Protein 3TZE (pdb70)

Solvent-accessible surface area: 27734 Å² total

Radius of gyration: 32.04 Å; Cα contacts (8 Å, |Δi|>4): 1206; chains: 2; bounding box: 73×50×102 Å

Sequence (699 aa):
VPVAIDYDKIINQFGCEKFNQALADRLEKLSGKPAHYFFRRGIVFAHRDFNLLLDEIANNRPFYLYTGRGPSSKTMHIGHTIPFLLCKYMQDAFKIRLVIQITDDEKFLWKSMRLEDAMAYGRENIKDIVTLGFDPKLTYIFSNVEASHHFEENILKISKTINLNEAIKVFGFDMSSNIGQVGFPAKEIAPCFSSSFRFIGKGAMCLVPAAVDQDPFFRLARDKAKALGEKKPSSIYVSLLPDLKGVNRKMSASDPNSSIYLDDAQDTIRKKIIAYAYSGGRKTGGDIDVDVPFEYLKYFLDDDQELEKYRSGYIKGEITSKEMKEKCVVVIQEFVSRYQESRKRVTDDDLRAFIDINKFDYDKIINQFGCEKFNQALADRLEKLSGKPAHYFFRRGIVFAHRDFNLLLDEIANNRPFYLYTGRGPSSKTMHIGHTIPFLLCKYMQDAFKIRLVIQITDDEKFLWKSMRLEDAMAYGRENIKDIVTLGFDPKLTYIFSNVEASHHFEENILKISKTINLNEAIKVFGFDMSSNIGQVGFPAKEIAPCFSSSFRFIGKGAMCLVPAAVDQDPFFRLARDKAKALGEKKPSSIYVSLLPDLKGVNPNSSIYLDDAQDTIRKKIIAYAYSDIDVDVPFEYLKYFLDDDQELEKYRSGYIKGEITSKEMKEKCVVVIQEFVSRYQESRKRVTDDDLRAFIDIN

Foldseek 3Di:
DFADDPVVVVCVVQVWAFQDPVLQVLVCVLLVHHRQLCNVLCQFTTKHCSVVLSVCSVVVHAAEEEEEDAFDPDFFFPLVCQLLVVRQVVCVSRVAAYEYEHELVLCVQPDPDDSVVSVVSSLVVLLLSCLVPHDLLRFAYEYCVVPQVLQVVQLVLLQVVADPVRLCVLVVDDPPRDVSNSSPLSSVLRVQFQVSAPPGPPAHGYEYEEACVCSSSLVSSQVCCVVVVHDRHMYIHGQTQAFQSGDCSDSDDDPVLRTGGLPDALVSLLCSLVPRRDFQDDPVLGRCSNGNLLSLCSRFVSDDVVNVVCVVCSNRNVDDSVRSSVVSSVRSSVVSVSSVVSSVPCDVVSVVSNHDSVSD/DVVVLCVVLVFAFQDCVLQVLVCVLLVHHRALCSVLCQFTTKHCSVVVSVCSVVVHAAEEEEEDEQPDDFAFPLVCQLLVVNQVVCVSVVAAYEYEYELVLCVQPDPDDSVVSVVSSLVVLLLSCLVPHDLVRFAYAYCVPPQVLQVVQLVQLQVVDDPVLLCVLPVDDPPRDPSNSSCLSSVLSVQFQVSAPPGDHAHAYEYEDASVCSSSQVSSQVCQVVSVHDRHMYIHGDGQAFQLRDPPLRTGGLPQDLVSLLVSLVPRHDDVPVRGSLLVLCSRQPRDPVVSVCVVVCVVVVVADSVRSSVVSSVRVSVVSVSSVVSSVVSDPVNSCSRNDRD

InterPro domains:
  IPR001412 Aminoacyl-tRNA synthetase, class I, conserved site [PS00178] (89-99)
  IPR002305 Aminoacyl-tRNA synthetase, class Ic [PF00579] (77-360)
  IPR002306 Tryptophan-tRNA ligase [PR01039] (94-110)
  IPR002306 Tryptophan-tRNA ligase [PR01039] (146-165)
  IPR002306 Tryptophan-tRNA ligase [PR01039] (224-245)
  IPR002306 Tryptophan-tRNA ligase [PR01039] (268-278)
  IPR002306 Tryptophan-tRNA ligase [TIGR00233] (80-381)
  IPR002306 Tryptophan-tRNA ligase [cd00806] (82-360)
  IPR014729 Rossmann-like alpha/beta/alpha sandwich fold [G3DSA:3.40.50.620] (4-271)

Organism: Encephalitozoon cuniculi (strain GB-M1) (NCBI:txid284813)

CATH classification: 3.40.50.620 (+1 more: 1.10.240.10)

Structure (mmCIF, N/CA/C/O backbone):
data_3TZE
#
_entry.id   3TZE
#
_cell.length_a   54.110
_cell.length_b   79.160
_cell.length_c   177.010
_cell.angle_alpha   90.000
_cell.angle_beta   90.000
_cell.angle_gamma   90.000
#
_symmetry.space_group_name_H-M   'P 21 21 21'
#
loop_
_entity.id
_entity.type
_entity.pdbx_description
1 polymer 'Tryptophanyl-tRNA synthetase'
2 non-polymer TRYPTOPHAN
3 non-polymer 'POTASSIUM ION'
4 water water
#
loop_
_atom_site.group_PDB
_atom_site.id
_atom_site.type_symbol
_atom_site.label_atom_id
_atom_site.label_alt_id
_atom_site.label_comp_id
_atom_site.label_asym_id
_atom_site.label_entity_id
_atom_site.label_seq_id
_atom_site.pdbx_PDB_ins_code
_atom_site.Cartn_x
_atom_site.Cartn_y
_atom_site.Cartn_z
_atom_site.occupancy
_atom_site.B_iso_or_equiv
_atom_site.auth_seq_id
_atom_site.auth_comp_id
_atom_site.auth_asym_id
_atom_site.auth_atom_id
_atom_site.pdbx_PDB_model_num
ATOM 1 N N . VAL A 1 40 ? 31.039 6.312 -21.624 1.00 65.86 19 VAL A N 1
ATOM 2 C CA . VAL A 1 40 ? 32.037 7.235 -20.999 1.00 64.58 19 VAL A CA 1
ATOM 3 C C . VAL A 1 40 ? 31.291 8.408 -20.381 1.00 62.60 19 VAL A C 1
ATOM 4 O O . VAL A 1 40 ? 30.935 9.345 -21.101 1.00 74.42 19 VAL A O 1
ATOM 6 N N . PRO A 1 41 ? 31.052 8.367 -19.056 1.00 83.07 20 PRO A N 1
ATOM 7 C CA . PRO A 1 41 ? 30.188 9.326 -18.338 1.00 80.65 20 PRO A CA 1
ATOM 8 C C . PRO A 1 41 ? 30.270 10.832 -18.731 1.00 79.47 20 PRO A C 1
ATOM 9 O O . PRO A 1 41 ? 29.272 11.384 -19.227 1.00 74.15 20 PRO A O 1
ATOM 13 N N . VAL A 1 42 ? 31.419 11.484 -18.526 1.00 77.15 21 VAL A N 1
ATOM 14 C CA . VAL A 1 42 ? 31.575 12.907 -18.908 1.00 74.17 21 VAL A CA 1
ATOM 15 C C . VAL A 1 42 ? 32.533 13.099 -20.094 1.00 73.78 21 VAL A C 1
ATOM 16 O O . VAL A 1 42 ? 32.240 13.870 -21.014 1.00 68.03 21 VAL A O 1
ATOM 20 N N . ALA A 1 43 ? 33.658 12.378 -20.058 1.00 77.11 22 ALA A N 1
ATOM 21 C CA . ALA A 1 43 ? 34.750 12.507 -21.036 1.00 78.32 22 ALA A CA 1
ATOM 22 C C . ALA A 1 43 ? 34.347 12.215 -22.489 1.00 78.12 22 ALA A C 1
ATOM 23 O O . ALA A 1 43 ? 33.912 11.100 -22.827 1.00 80.70 22 ALA A O 1
ATOM 25 N N . ILE A 1 44 ? 34.517 13.234 -23.331 1.00 74.70 23 ILE A N 1
ATOM 26 C CA . ILE A 1 44 ? 34.167 13.187 -24.756 1.00 71.79 23 ILE A CA 1
ATOM 27 C C . ILE A 1 44 ? 35.369 13.565 -25.641 1.00 69.92 23 ILE A C 1
ATOM 28 O O . ILE A 1 44 ? 36.045 14.564 -25.379 1.00 68.30 23 ILE A O 1
ATOM 33 N N . ASP A 1 45 ? 35.645 12.759 -26.671 1.00 70.29 24 ASP A N 1
ATOM 34 C CA . ASP A 1 45 ? 36.704 13.088 -27.643 1.00 71.43 24 ASP A CA 1
ATOM 35 C C . ASP A 1 45 ? 36.224 14.249 -28.512 1.00 67.99 24 ASP A C 1
ATOM 36 O O . ASP A 1 45 ? 35.502 14.059 -29.496 1.00 65.39 24 ASP A O 1
ATOM 38 N N . TYR A 1 46 ? 36.611 15.456 -28.109 1.00 65.73 25 TYR A N 1
ATOM 39 C CA . TYR A 1 46 ? 36.098 16.673 -28.717 1.00 62.45 25 TYR A CA 1
ATOM 40 C C . TYR A 1 46 ? 36.654 16.878 -30.107 1.00 62.01 25 TYR A C 1
ATOM 41 O O . TYR A 1 46 ? 35.984 17.423 -30.986 1.00 59.85 25 TYR A O 1
ATOM 50 N N . ASP A 1 47 ? 37.875 16.388 -30.291 1.00 65.01 26 ASP A N 1
ATOM 51 C CA . ASP A 1 47 ? 38.585 16.441 -31.562 1.00 64.65 26 ASP A CA 1
ATOM 52 C C . ASP A 1 47 ? 37.939 15.583 -32.653 1.00 64.21 26 ASP A C 1
ATOM 53 O O . ASP A 1 47 ? 37.838 16.026 -33.799 1.00 63.31 26 ASP A O 1
ATOM 58 N N . LYS A 1 48 ? 37.482 14.379 -32.296 1.00 63.83 27 LYS A N 1
ATOM 59 C CA . LYS A 1 48 ? 36.711 13.541 -33.221 1.00 63.62 27 LYS A CA 1
ATOM 60 C C . LYS A 1 48 ? 35.390 14.220 -33.608 1.00 63.27 27 LYS A C 1
ATOM 61 O O . LYS A 1 48 ? 34.944 14.096 -34.755 1.00 63.22 27 LYS A O 1
ATOM 63 N N . ILE A 1 49 ? 34.782 14.936 -32.653 1.00 63.28 28 ILE A N 1
ATOM 64 C CA . ILE A 1 49 ? 33.558 15.727 -32.897 1.00 61.00 28 ILE A CA 1
ATOM 65 C C . ILE A 1 49 ? 33.856 16.874 -33.857 1.00 61.21 28 ILE A C 1
ATOM 66 O O . ILE A 1 49 ? 33.087 17.132 -34.782 1.00 62.16 28 ILE A O 1
ATOM 68 N N . ILE A 1 50 ? 34.991 17.537 -33.642 1.00 61.72 29 ILE A N 1
ATOM 69 C CA . ILE A 1 50 ? 35.423 18.659 -34.477 1.00 61.27 29 ILE A CA 1
ATOM 70 C C . ILE A 1 50 ? 35.760 18.233 -35.912 1.00 64.79 29 ILE A C 1
ATOM 71 O O . ILE A 1 50 ? 35.404 18.922 -36.876 1.00 64.25 29 ILE A O 1
ATOM 76 N N . ASN A 1 51 ? 36.428 17.087 -36.046 1.00 69.63 30 ASN A N 1
ATOM 77 C CA . ASN A 1 51 ? 36.818 16.559 -37.358 1.00 68.42 30 ASN A CA 1
ATOM 78 C C . ASN A 1 51 ? 35.644 16.031 -38.160 1.00 66.65 30 ASN A C 1
ATOM 79 O O . ASN A 1 51 ? 35.555 16.274 -39.362 1.00 67.19 30 ASN A O 1
ATOM 84 N N . GLN A 1 52 ? 34.724 15.347 -37.490 1.00 65.81 31 GLN A N 1
ATOM 85 C CA . GLN A 1 52 ? 33.541 14.810 -38.174 1.00 68.14 31 GLN A CA 1
ATOM 86 C C . GLN A 1 52 ? 32.669 15.920 -38.799 1.00 64.43 31 GLN A C 1
ATOM 87 O O . GLN A 1 52 ? 31.823 15.640 -39.638 1.00 63.65 31 GLN A O 1
ATOM 89 N N . PHE A 1 53 ? 32.912 17.175 -38.427 1.00 63.18 32 PHE A N 1
ATOM 90 C CA . PHE A 1 53 ? 32.111 18.297 -38.944 1.00 59.95 32 PHE A CA 1
ATOM 91 C C . PHE A 1 53 ? 32.843 19.309 -39.848 1.00 57.22 32 PHE A C 1
ATOM 92 O O . PHE A 1 53 ? 32.182 20.033 -40.611 1.00 57.37 32 PHE A O 1
ATOM 100 N N . GLY A 1 54 ? 34.177 19.362 -39.760 1.00 52.94 33 GLY A N 1
ATOM 101 C CA . GLY A 1 54 ? 34.981 20.291 -40.555 1.00 52.57 33 GLY A CA 1
ATOM 102 C C . GLY A 1 54 ? 35.170 21.697 -39.985 1.00 51.80 33 GLY A C 1
ATOM 103 O O . GLY A 1 54 ? 35.595 22.626 -40.699 1.00 50.43 33 GLY A O 1
ATOM 104 N N . CYS A 1 55 ? 34.853 21.876 -38.704 1.00 50.29 34 CYS A N 1
ATOM 105 C CA . CYS A 1 55 ? 35.047 23.186 -38.069 1.00 49.60 34 CYS A CA 1
ATOM 106 C C . CYS A 1 55 ? 36.437 23.329 -37.413 1.00 49.78 34 CYS A C 1
ATOM 107 O O . CYS A 1 55 ? 37.234 22.396 -37.447 1.00 49.82 34 CYS A O 1
ATOM 110 N N . GLU A 1 56 ? 36.709 24.517 -36.867 1.00 49.52 35 GLU A N 1
ATOM 111 C CA . GLU A 1 56 ? 37.946 24.859 -36.157 1.00 51.44 35 GLU A CA 1
ATOM 112 C C . GLU A 1 56 ? 37.719 24.584 -34.647 1.00 51.38 35 GLU A C 1
ATOM 113 O O . GLU A 1 56 ? 36.583 24.647 -34.173 1.00 53.10 35 GLU A O 1
ATOM 119 N N . LYS A 1 57 ? 38.776 24.270 -33.901 1.00 50.31 36 LYS A N 1
ATOM 120 C CA . LYS A 1 57 ? 38.685 24.103 -32.447 1.00 48.56 36 LYS A CA 1
ATOM 121 C C . LYS A 1 57 ? 38.781 25.455 -31.765 1.00 46.86 36 LYS A C 1
ATOM 122 O O . LYS A 1 57 ? 39.528 26.305 -32.208 1.00 47.23 36 LYS A O 1
ATOM 124 N N . PHE A 1 58 ? 38.040 25.656 -30.678 1.00 46.16 37 PHE A N 1
ATOM 125 C CA . PHE A 1 58 ? 38.203 26.884 -29.893 1.00 45.79 37 PHE A CA 1
ATOM 126 C C . PHE A 1 58 ? 39.514 26.844 -29.109 1.00 46.96 37 PHE A C 1
ATOM 127 O O . PHE A 1 58 ? 40.015 25.777 -28.785 1.00 47.09 37 PHE A O 1
ATOM 135 N N . ASN A 1 59 ? 40.082 28.017 -28.851 1.00 48.79 38 ASN A N 1
ATOM 136 C CA . ASN A 1 59 ? 41.236 28.155 -27.965 1.00 49.22 38 ASN A CA 1
ATOM 137 C C . ASN A 1 59 ? 41.119 29.367 -27.035 1.00 48.31 38 ASN A C 1
ATOM 138 O O . ASN A 1 59 ? 40.329 30.281 -27.282 1.00 47.06 38 ASN A O 1
ATOM 143 N N . GLN A 1 60 ? 41.920 29.358 -25.976 1.00 49.77 39 GLN A N 1
ATOM 144 C CA . GLN A 1 60 ? 42.033 30.470 -25.026 1.00 50.38 39 GLN A CA 1
ATOM 145 C C . GLN A 1 60 ? 42.482 31.808 -25.620 1.00 49.20 39 GLN A C 1
ATOM 146 O O . GLN A 1 60 ? 42.180 32.867 -25.050 1.00 50.43 39 GLN A O 1
ATOM 152 N N . ALA A 1 61 ? 43.196 31.769 -26.746 1.00 46.76 40 ALA A N 1
ATOM 153 C CA . ALA A 1 61 ? 43.536 32.997 -27.460 1.00 45.86 40 ALA A CA 1
ATOM 154 C C . ALA A 1 61 ? 42.265 33.789 -27.830 1.00 43.77 40 ALA A C 1
ATOM 155 O O . ALA A 1 61 ? 42.208 35.013 -27.624 1.00 42.31 40 ALA A O 1
ATOM 157 N N . LEU A 1 62 ? 41.253 33.077 -28.333 1.00 41.43 41 LEU A N 1
ATOM 158 C CA . LEU A 1 62 ? 39.976 33.683 -28.728 1.00 40.75 41 LEU A CA 1
ATOM 159 C C . LEU A 1 62 ? 39.153 34.275 -27.561 1.00 41.33 41 LEU A C 1
ATOM 160 O O . LEU A 1 62 ? 38.555 35.358 -27.702 1.00 40.53 41 LEU A O 1
ATOM 165 N N . ALA A 1 63 ? 39.157 33.595 -26.411 1.00 40.88 42 ALA A N 1
ATOM 166 C CA . ALA A 1 63 ? 38.555 34.134 -25.195 1.00 40.71 42 ALA A CA 1
ATOM 167 C C . ALA A 1 63 ? 39.270 35.395 -24.701 1.00 42.29 42 ALA A C 1
ATOM 168 O O . ALA A 1 63 ? 38.615 36.373 -24.291 1.00 41.36 42 ALA A O 1
ATOM 170 N N . ASP A 1 64 ? 40.607 35.369 -24.730 1.00 43.45 43 ASP A N 1
ATOM 171 C CA . ASP A 1 64 ? 41.419 36.548 -24.375 1.00 43.77 43 ASP A CA 1
ATOM 172 C C . ASP A 1 64 ? 41.046 37.715 -25.262 1.00 42.53 43 ASP A C 1
ATOM 173 O O . ASP A 1 64 ? 40.734 38.805 -24.769 1.00 42.09 43 ASP A O 1
ATOM 178 N N . ARG A 1 65 ? 41.027 37.463 -26.569 1.00 41.77 44 ARG A N 1
ATOM 179 C CA . ARG A 1 65 ? 40.596 38.468 -27.528 1.00 41.76 44 ARG A CA 1
ATOM 180 C C . ARG A 1 65 ? 39.199 38.986 -27.171 1.00 41.45 44 ARG A C 1
ATOM 181 O O . ARG A 1 65 ? 38.940 40.181 -27.251 1.00 42.67 44 ARG A O 1
ATOM 189 N N . LEU A 1 66 ? 38.310 38.088 -26.757 1.00 41.04 45 LEU A N 1
ATOM 190 C CA . LEU A 1 66 ? 36.940 38.459 -26.402 1.00 40.20 45 LEU A CA 1
ATOM 191 C C . LEU A 1 66 ? 36.909 39.343 -25.156 1.00 41.80 45 LEU A C 1
ATOM 192 O O . LEU A 1 66 ? 36.081 40.253 -25.044 1.00 41.91 45 LEU A O 1
ATOM 197 N N . GLU A 1 67 ? 37.813 39.072 -24.220 1.00 44.12 46 GLU A N 1
ATOM 198 C CA . GLU A 1 67 ? 37.912 39.853 -22.984 1.00 45.89 46 GLU A CA 1
ATOM 199 C C . GLU A 1 67 ? 38.352 41.281 -23.308 1.00 46.63 46 GLU A C 1
ATOM 200 O O . GLU A 1 67 ? 37.679 42.249 -22.922 1.00 47.19 46 GLU A O 1
ATOM 206 N N . LYS A 1 68 ? 39.465 41.408 -24.032 1.00 46.02 47 LYS A N 1
ATOM 207 C CA . LYS A 1 68 ? 39.999 42.732 -24.367 1.00 47.02 47 LYS A CA 1
ATOM 208 C C . LYS A 1 68 ? 38.919 43.566 -25.060 1.00 46.14 47 LYS A C 1
ATOM 209 O O . LYS A 1 68 ? 38.771 44.757 -24.768 1.00 46.78 47 LYS A O 1
ATOM 211 N N . LEU A 1 69 ? 38.132 42.916 -25.919 1.00 43.70 48 LEU A N 1
ATOM 212 C CA . LEU A 1 69 ? 37.269 43.635 -26.849 1.00 43.66 48 LEU A CA 1
ATOM 213 C C . LEU A 1 69 ? 35.978 44.103 -26.206 1.00 43.86 48 LEU A C 1
ATOM 214 O O . LEU A 1 69 ? 35.396 45.120 -26.600 1.00 43.65 48 LEU A O 1
ATOM 219 N N . SER A 1 70 ? 35.542 43.347 -25.214 1.00 43.13 49 SER A N 1
ATOM 220 C CA . SER A 1 70 ? 34.352 43.671 -24.477 1.00 43.43 49 SER A CA 1
ATOM 221 C C . SER A 1 70 ? 34.694 44.417 -23.190 1.00 46.07 49 SER A C 1
ATOM 222 O O . SER A 1 70 ? 33.789 44.865 -22.484 1.00 48.09 49 SER A O 1
ATOM 225 N N . GLY A 1 71 ? 35.983 44.533 -22.866 1.00 47.55 50 GLY A N 1
ATOM 226 C CA . GLY A 1 71 ? 36.397 45.092 -21.564 1.00 49.98 50 GLY A CA 1
ATOM 227 C C . GLY A 1 71 ? 36.119 44.119 -20.423 1.00 51.15 50 GLY A C 1
ATOM 228 O O . GLY A 1 71 ? 37.032 43.748 -19.672 1.00 53.48 50 GLY A O 1
ATOM 229 N N . LYS A 1 72 ? 34.855 43.700 -20.311 1.00 50.25 51 LYS A N 1
ATOM 230 C CA . LYS A 1 72 ? 34.393 42.699 -19.333 1.00 49.83 51 LYS A CA 1
ATOM 231 C C . LYS A 1 72 ? 35.055 41.320 -19.557 1.00 48.60 51 LYS A C 1
ATOM 232 O O . LYS A 1 72 ? 35.451 40.997 -20.674 1.00 48.25 51 LYS A O 1
ATOM 234 N N . PRO A 1 73 ? 35.225 40.533 -18.479 1.00 49.77 52 PRO A N 1
ATOM 235 C CA . PRO A 1 73 ? 35.689 39.133 -18.555 1.00 49.53 52 PRO A CA 1
ATOM 236 C C . PRO A 1 73 ? 34.864 38.227 -19.484 1.00 47.05 52 PRO A C 1
ATOM 237 O O . PRO A 1 73 ? 33.670 38.475 -19.723 1.00 45.33 52 PRO A O 1
ATOM 241 N N . ALA A 1 74 ? 35.516 37.195 -20.016 1.00 44.47 53 ALA A N 1
ATOM 242 C CA . ALA A 1 74 ? 34.872 36.311 -20.973 1.00 42.36 53 ALA A CA 1
ATOM 243 C C . ALA A 1 74 ? 33.923 35.392 -20.250 1.00 41.42 53 ALA A C 1
ATOM 244 O O . ALA A 1 74 ? 34.292 34.791 -19.243 1.00 42.18 53 ALA A O 1
ATOM 246 N N . HIS A 1 75 ? 32.703 35.263 -20.755 1.00 39.53 54 HIS A N 1
ATOM 247 C CA . HIS A 1 75 ? 31.784 34.320 -20.157 1.00 38.49 54 HIS A CA 1
ATOM 248 C C . HIS A 1 75 ? 32.465 33.024 -19.849 1.00 38.03 54 HIS A C 1
ATOM 249 O O . HIS A 1 75 ? 33.168 32.460 -20.698 1.00 37.33 54 HIS A O 1
ATOM 256 N N . TYR A 1 76 ? 32.228 32.519 -18.641 1.00 38.12 55 TYR A N 1
ATOM 257 C CA . TYR A 1 76 ? 32.812 31.252 -18.226 1.00 38.28 55 TYR A CA 1
ATOM 258 C C . TYR A 1 76 ? 32.577 30.090 -19.193 1.00 38.63 55 TYR A C 1
ATOM 259 O O . TYR A 1 76 ? 33.267 29.070 -19.091 1.00 38.45 55 TYR A O 1
ATOM 268 N N . PHE A 1 77 ? 31.635 30.231 -20.134 1.00 37.96 56 PHE A N 1
ATOM 269 C CA . PHE A 1 77 ? 31.440 29.162 -21.117 1.00 37.52 56 PHE A CA 1
ATOM 270 C C . PHE A 1 77 ? 32.695 28.976 -21.941 1.00 36.68 56 PHE A C 1
ATOM 271 O O . PHE A 1 77 ? 33.069 27.850 -22.279 1.00 37.30 56 PHE A O 1
ATOM 279 N N . PHE A 1 78 ? 33.348 30.097 -22.218 1.00 35.58 57 PHE A N 1
ATOM 280 C CA . PHE A 1 78 ? 34.545 30.145 -23.055 1.00 35.76 57 PHE A CA 1
ATOM 281 C C . PHE A 1 78 ? 35.804 29.636 -22.347 1.00 36.91 57 PHE A C 1
ATOM 282 O O . PHE A 1 78 ? 36.741 29.182 -22.995 1.00 38.59 57 PHE A O 1
ATOM 290 N N . ARG A 1 79 ? 35.806 29.702 -21.019 1.00 37.74 58 ARG A N 1
ATOM 291 C CA . ARG A 1 79 ? 36.973 29.371 -20.205 1.00 38.72 58 ARG A CA 1
ATOM 292 C C . ARG A 1 79 ? 36.988 27.917 -19.740 1.00 38.98 58 ARG A C 1
ATOM 293 O O . ARG A 1 79 ? 38.065 27.342 -19.509 1.00 39.62 58 ARG A O 1
ATOM 301 N N . ARG A 1 80 ? 35.801 27.323 -19.603 1.00 37.23 59 ARG A N 1
ATOM 302 C CA . ARG A 1 80 ? 35.671 26.005 -18.983 1.00 36.71 59 ARG A CA 1
ATOM 303 C C . ARG A 1 80 ? 35.503 24.888 -20.008 1.00 36.81 59 ARG A C 1
ATOM 304 O O . ARG A 1 80 ? 35.174 23.750 -19.656 1.00 37.47 59 ARG A O 1
ATOM 312 N N . GLY A 1 81 ? 35.752 25.217 -21.272 1.00 36.65 60 GLY A N 1
ATOM 313 C CA . GLY A 1 81 ? 35.667 24.246 -22.353 1.00 36.64 60 GLY A CA 1
ATOM 314 C C . GLY A 1 81 ? 34.296 24.069 -22.983 1.00 35.77 60 GLY A C 1
ATOM 315 O O . GLY A 1 81 ? 34.134 23.258 -23.875 1.00 36.83 60 GLY A O 1
ATOM 316 N N . ILE A 1 82 ? 33.296 24.820 -22.542 1.00 34.45 61 ILE A N 1
ATOM 317 C CA . ILE A 1 82 ? 31.947 24.592 -23.048 1.00 33.09 61 ILE A CA 1
ATOM 318 C C . ILE A 1 82 ? 31.800 25.073 -24.498 1.00 33.26 61 ILE A C 1
ATOM 319 O O . ILE A 1 82 ? 31.078 24.456 -25.301 1.00 32.13 61 ILE A O 1
ATOM 324 N N . VAL A 1 83 ? 32.488 26.167 -24.836 1.00 34.03 62 VAL A N 1
ATOM 325 C CA . VAL A 1 83 ? 32.644 26.532 -26.234 1.00 34.89 62 VAL A CA 1
ATOM 326 C C . VAL A 1 83 ? 33.902 25.831 -26.728 1.00 37.43 62 VAL A C 1
ATOM 327 O O . VAL A 1 83 ? 35.024 26.226 -26.388 1.00 40.69 62 VAL A O 1
ATOM 331 N N . PHE A 1 84 ? 33.714 24.765 -27.498 1.00 38.23 63 PHE A N 1
ATOM 332 C CA . PHE A 1 84 ? 34.816 23.899 -27.873 1.00 39.46 63 PHE A CA 1
ATOM 333 C C . PHE A 1 84 ? 35.206 24.071 -29.339 1.00 42.11 63 PHE A C 1
ATOM 334 O O . PHE A 1 84 ? 36.383 23.977 -29.699 1.00 44.43 63 PHE A O 1
ATOM 342 N N . ALA A 1 85 ? 34.227 24.370 -30.180 1.00 41.25 64 ALA A N 1
ATOM 343 C CA . ALA A 1 85 ? 34.484 24.470 -31.601 1.00 41.32 64 ALA A CA 1
ATOM 344 C C . ALA A 1 85 ? 33.908 25.759 -32.090 1.00 39.20 64 ALA A C 1
ATOM 345 O O . ALA A 1 85 ? 33.189 26.428 -31.366 1.00 39.63 64 ALA A O 1
ATOM 347 N N . HIS A 1 86 ? 34.209 26.101 -33.332 1.00 38.67 65 HIS A N 1
ATOM 348 C CA . HIS A 1 86 ? 33.689 27.323 -33.928 1.00 36.63 65 HIS A CA 1
ATOM 349 C C . HIS A 1 86 ? 34.012 27.283 -35.380 1.00 36.28 65 HIS A C 1
ATOM 350 O O . HIS A 1 86 ? 34.856 26.483 -35.807 1.00 36.98 65 HIS A O 1
ATOM 357 N N . ARG A 1 87 ? 33.325 28.124 -36.147 1.00 35.03 66 ARG A N 1
ATOM 358 C CA . ARG A 1 87 ? 33.764 28.501 -37.473 1.00 35.08 66 ARG A CA 1
ATOM 359 C C . ARG A 1 87 ? 33.852 30.009 -37.511 1.00 34.76 66 ARG A C 1
ATOM 360 O O . ARG A 1 87 ? 32.876 30.727 -37.209 1.00 32.62 66 ARG A O 1
ATOM 368 N N . ASP A 1 88 ? 35.041 30.480 -37.891 1.00 35.89 67 ASP A N 1
ATOM 369 C CA . ASP A 1 88 ? 35.319 31.902 -38.096 1.00 33.75 67 ASP A CA 1
ATOM 370 C C . ASP A 1 88 ? 35.030 32.808 -36.919 1.00 33.35 67 ASP A C 1
ATOM 371 O O . ASP A 1 88 ? 34.691 33.963 -37.138 1.00 34.93 67 ASP A O 1
ATOM 376 N N . PHE A 1 89 ? 35.188 32.334 -35.683 1.00 33.04 68 PHE A N 1
ATOM 377 C CA . PHE A 1 89 ? 35.048 33.239 -34.538 1.00 33.69 68 PHE A CA 1
ATOM 378 C C . PHE A 1 89 ? 36.152 34.309 -34.492 1.00 34.90 68 PHE A C 1
ATOM 379 O O . PHE A 1 89 ? 35.894 35.449 -34.144 1.00 35.64 68 PHE A O 1
ATOM 387 N N . ASN A 1 90 ? 37.371 33.956 -34.875 1.00 36.29 69 ASN A N 1
ATOM 388 C CA . ASN A 1 90 ? 38.406 34.960 -35.106 1.00 37.24 69 ASN A CA 1
ATOM 389 C C . ASN A 1 90 ? 37.923 36.116 -35.992 1.00 37.89 69 ASN A C 1
ATOM 390 O O . ASN A 1 90 ? 38.227 37.271 -35.721 1.00 37.40 69 ASN A O 1
ATOM 395 N N . LEU A 1 91 ? 37.145 35.815 -37.033 1.00 38.71 70 LEU A N 1
ATOM 396 C CA . LEU A 1 91 ? 36.678 36.878 -37.954 1.00 38.81 70 LEU A CA 1
ATOM 397 C C . LEU A 1 91 ? 35.576 37.759 -37.368 1.00 38.52 70 LEU A C 1
ATOM 398 O O . LEU A 1 91 ? 35.502 38.958 -37.674 1.00 37.96 70 LEU A O 1
ATOM 403 N N . LEU A 1 92 ? 34.732 37.149 -36.526 1.00 37.72 71 LEU A N 1
ATOM 404 C CA . LEU A 1 92 ? 33.698 37.870 -35.817 1.00 37.02 71 LEU A CA 1
ATOM 405 C C . LEU A 1 92 ? 34.322 38.825 -34.804 1.00 37.66 71 LEU A C 1
ATOM 406 O O . LEU A 1 92 ? 33.886 39.984 -34.628 1.00 36.94 71 LEU A O 1
ATOM 411 N N . LEU A 1 93 ? 35.350 38.320 -34.139 1.00 37.90 72 LEU A N 1
ATOM 412 C CA . LEU A 1 93 ? 36.199 39.146 -33.298 1.00 38.31 72 LEU A CA 1
ATOM 413 C C . LEU A 1 93 ? 36.811 40.315 -34.099 1.00 38.18 72 LEU A C 1
ATOM 414 O O . LEU A 1 93 ? 36.887 41.442 -33.598 1.00 38.77 72 LEU A O 1
ATOM 419 N N . ASP A 1 94 ? 37.199 40.058 -35.351 1.00 38.40 73 ASP A N 1
ATOM 420 C CA . ASP A 1 94 ? 37.809 41.104 -36.195 1.00 39.06 73 ASP A CA 1
ATOM 421 C C . ASP A 1 94 ? 36.815 42.185 -36.574 1.00 38.96 73 ASP A C 1
ATOM 422 O O . ASP A 1 94 ? 37.167 43.357 -36.616 1.00 39.81 73 ASP A O 1
ATOM 427 N N . GLU A 1 95 ? 35.567 41.783 -36.792 1.00 38.06 74 GLU A N 1
ATOM 428 C CA . GLU A 1 95 ? 34.466 42.715 -36.979 1.00 38.47 74 GLU A CA 1
ATOM 429 C C . GLU A 1 95 ? 34.291 43.643 -35.759 1.00 39.46 74 GLU A C 1
ATOM 430 O O . GLU A 1 95 ? 34.243 44.875 -35.911 1.00 40.19 74 GLU A O 1
ATOM 436 N N . ILE A 1 96 ? 34.221 43.055 -34.560 1.00 38.83 75 ILE A N 1
ATOM 437 C CA . ILE A 1 96 ? 34.078 43.814 -33.315 1.00 38.36 75 ILE A CA 1
ATOM 438 C C . ILE A 1 96 ? 35.220 44.815 -33.168 1.00 40.79 75 ILE A C 1
ATOM 439 O O . ILE A 1 96 ? 35.009 46.007 -32.857 1.00 41.64 75 ILE A O 1
ATOM 444 N N . ALA A 1 97 ? 36.439 44.329 -33.385 1.00 41.57 76 ALA A N 1
ATOM 445 C CA . ALA A 1 97 ? 37.623 45.169 -33.233 1.00 42.81 76 ALA A CA 1
ATOM 446 C C . ALA A 1 97 ? 37.595 46.320 -34.237 1.00 43.03 76 ALA A C 1
ATOM 447 O O . ALA A 1 97 ? 38.242 47.335 -34.033 1.00 46.62 76 ALA A O 1
ATOM 449 N N . ASN A 1 98 ? 36.836 46.160 -35.312 1.00 41.60 77 ASN A N 1
ATOM 450 C CA . ASN A 1 98 ? 36.760 47.169 -36.349 1.00 42.05 77 ASN A CA 1
ATOM 451 C C . ASN A 1 98 ? 35.557 48.114 -36.238 1.00 42.14 77 ASN A C 1
ATOM 452 O O . ASN A 1 98 ? 35.192 48.772 -37.224 1.00 42.68 77 ASN A O 1
ATOM 457 N N . ASN A 1 99 ? 34.979 48.194 -35.035 1.00 41.84 78 ASN A N 1
ATOM 458 C CA . ASN A 1 99 ? 33.768 48.959 -34.758 1.00 43.30 78 ASN A CA 1
ATOM 459 C C . ASN A 1 99 ? 32.631 48.579 -35.707 1.00 44.82 78 ASN A C 1
ATOM 460 O O . ASN A 1 99 ? 31.746 49.390 -36.015 1.00 45.26 78 ASN A O 1
ATOM 465 N N . ARG A 1 100 ? 32.659 47.339 -36.185 1.00 45.09 79 ARG A N 1
ATOM 466 C CA . ARG A 1 100 ? 31.613 46.893 -37.081 1.00 45.54 79 ARG A CA 1
ATOM 467 C C . ARG A 1 100 ? 30.633 46.133 -36.236 1.00 44.96 79 ARG A C 1
ATOM 468 O O . ARG A 1 100 ? 31.028 45.459 -35.286 1.00 45.95 79 ARG A O 1
ATOM 476 N N . PRO A 1 101 ? 29.345 46.264 -36.547 1.00 45.27 80 PRO A N 1
ATOM 477 C CA . PRO A 1 101 ? 28.390 45.640 -35.643 1.00 43.53 80 PRO A CA 1
ATOM 478 C C . PRO A 1 101 ? 28.149 44.206 -36.045 1.00 40.03 80 PRO A C 1
ATOM 479 O O . PRO A 1 101 ? 28.357 43.841 -37.200 1.00 39.26 80 PRO A O 1
ATOM 483 N N . PHE A 1 102 ? 27.727 43.391 -35.095 1.00 38.08 81 PHE A N 1
ATOM 484 C CA . PHE A 1 102 ? 27.264 42.054 -35.451 1.00 37.86 81 PHE A CA 1
ATOM 485 C C . PHE A 1 102 ? 25.963 41.744 -34.724 1.00 36.55 81 PHE A C 1
ATOM 486 O O . PHE A 1 102 ? 25.521 42.521 -33.888 1.00 38.42 81 PHE A O 1
ATOM 494 N N . TYR A 1 103 ? 25.345 40.621 -35.046 1.00 33.82 82 TYR A N 1
ATOM 495 C CA . TYR A 1 103 ? 24.161 40.220 -34.318 1.00 32.26 82 TYR A CA 1
ATOM 496 C C . TYR A 1 103 ? 24.224 38.757 -34.035 1.00 31.38 82 TYR A C 1
ATOM 497 O O . TYR A 1 103 ? 24.905 38.014 -34.750 1.00 31.24 82 TYR A O 1
ATOM 506 N N . LEU A 1 104 ? 23.488 38.344 -33.008 1.00 30.77 83 LEU A N 1
ATOM 507 C CA . LEU A 1 104 ? 23.378 36.954 -32.665 1.00 30.23 83 LEU A CA 1
ATOM 508 C C . LEU A 1 104 ? 22.143 36.386 -33.292 1.00 30.89 83 LEU A C 1
ATOM 509 O O . LEU A 1 104 ? 21.165 37.109 -33.468 1.00 32.20 83 LEU A O 1
ATOM 514 N N . TYR A 1 105 ? 22.179 35.087 -33.603 1.00 30.47 84 TYR A N 1
ATOM 515 C CA . TYR A 1 105 ? 21.009 34.347 -34.076 1.00 31.20 84 TYR A CA 1
ATOM 516 C C . TYR A 1 105 ? 21.001 32.999 -33.398 1.00 31.69 84 TYR A C 1
ATOM 517 O O . TYR A 1 105 ? 22.027 32.338 -33.359 1.00 31.77 84 TYR A O 1
ATOM 526 N N . THR A 1 106 ? 19.865 32.587 -32.859 1.00 32.15 85 THR A N 1
ATOM 527 C CA . THR A 1 106 ? 19.739 31.205 -32.431 1.00 33.91 85 THR A CA 1
ATOM 528 C C . THR A 1 106 ? 18.308 30.705 -32.575 1.00 35.44 85 THR A C 1
ATOM 529 O O . THR A 1 106 ? 17.431 31.435 -33.038 1.00 36.19 85 THR A O 1
ATOM 533 N N . GLY A 1 107 ? 18.070 29.459 -32.211 1.00 36.03 86 GLY A N 1
ATOM 534 C CA . GLY A 1 107 ? 16.790 28.878 -32.517 1.00 38.71 86 GLY A CA 1
ATOM 535 C C . GLY A 1 107 ? 16.350 27.879 -31.500 1.00 40.06 86 GLY A C 1
ATOM 536 O O . GLY A 1 107 ? 17.147 27.400 -30.714 1.00 40.42 86 GLY A O 1
ATOM 537 N N . ARG A 1 108 ? 15.058 27.584 -31.522 1.00 43.00 87 ARG A N 1
ATOM 538 C CA . ARG A 1 108 ? 14.467 26.533 -30.714 1.00 44.07 87 ARG A CA 1
ATOM 539 C C . ARG A 1 108 ? 13.311 25.959 -31.521 1.00 44.59 87 ARG A C 1
ATOM 540 O O . ARG A 1 108 ? 12.504 26.691 -32.098 1.00 43.52 87 ARG A O 1
ATOM 548 N N . GLY A 1 109 ? 13.267 24.640 -31.598 1.00 43.79 88 GLY A N 1
ATOM 549 C CA . GLY A 1 109 ? 12.107 23.990 -32.129 1.00 45.55 88 GLY A CA 1
ATOM 550 C C . GLY A 1 109 ? 11.230 23.749 -30.930 1.00 46.88 88 GLY A C 1
ATOM 551 O O . GLY A 1 109 ? 11.683 23.128 -29.974 1.00 49.29 88 GLY A O 1
ATOM 552 N N . PRO A 1 110 ? 9.980 24.248 -30.958 1.00 47.87 89 PRO A N 1
ATOM 553 C CA . PRO A 1 110 ? 9.073 24.055 -29.827 1.00 49.12 89 PRO A CA 1
ATOM 554 C C . PRO A 1 110 ? 8.666 22.591 -29.661 1.00 50.49 89 PRO A C 1
ATOM 555 O O . PRO A 1 110 ? 8.502 21.876 -30.645 1.00 50.84 89 PRO A O 1
ATOM 559 N N . SER A 1 111 ? 8.529 22.147 -28.423 1.00 52.31 90 SER A N 1
ATOM 560 C CA . SER A 1 111 ? 7.976 20.828 -28.177 1.00 56.17 90 SER A CA 1
ATOM 561 C C . SER A 1 111 ? 6.829 20.922 -27.174 1.00 56.90 90 SER A C 1
ATOM 562 O O . SER A 1 111 ? 6.667 21.934 -26.483 1.00 54.64 90 SER A O 1
ATOM 565 N N . SER A 1 112 ? 6.035 19.859 -27.116 1.00 57.86 91 SER A N 1
ATOM 566 C CA . SER A 1 112 ? 4.923 19.760 -26.182 1.00 58.40 91 SER A CA 1
ATOM 567 C C . SER A 1 112 ? 5.431 19.805 -24.732 1.00 58.15 91 SER A C 1
ATOM 568 O O . SER A 1 112 ? 4.735 20.279 -23.835 1.00 59.01 91 SER A O 1
ATOM 571 N N . LYS A 1 113 ? 6.670 19.342 -24.537 1.00 56.55 92 LYS A N 1
ATOM 572 C CA . LYS A 1 113 ? 7.269 19.095 -23.216 1.00 54.69 92 LYS A CA 1
ATOM 573 C C . LYS A 1 113 ? 8.016 20.283 -22.611 1.00 52.48 92 LYS A C 1
ATOM 574 O O . LYS A 1 113 ? 8.587 21.111 -23.323 1.00 50.47 92 LYS A O 1
ATOM 576 N N . THR A 1 114 ? 8.025 20.351 -21.283 1.00 51.96 93 THR A N 1
ATOM 577 C CA . THR A 1 114 ? 8.856 21.324 -20.589 1.00 50.39 93 THR A CA 1
ATOM 578 C C . THR A 1 114 ? 10.301 21.004 -20.934 1.00 48.82 93 THR A C 1
ATOM 579 O O . THR A 1 114 ? 10.711 19.849 -20.857 1.00 48.99 93 THR A O 1
ATOM 583 N N . MET A 1 115 ? 11.065 22.020 -21.332 1.00 49.05 94 MET A N 1
ATOM 584 C CA . MET A 1 115 ? 12.464 21.824 -21.724 1.00 47.91 94 MET A CA 1
ATOM 585 C C . MET A 1 115 ? 13.336 21.643 -20.470 1.00 45.64 94 MET A C 1
ATOM 586 O O . MET A 1 115 ? 12.994 22.168 -19.413 1.00 44.58 94 MET A O 1
ATOM 591 N N . HIS A 1 116 ? 14.407 20.846 -20.564 1.00 43.48 95 HIS A N 1
ATOM 592 C CA . HIS A 1 116 ? 15.289 20.612 -19.406 1.00 40.94 95 HIS A CA 1
ATOM 593 C C . HIS A 1 116 ? 16.376 21.631 -19.378 1.00 39.18 95 HIS A C 1
ATOM 594 O O . HIS A 1 116 ? 16.625 22.301 -20.382 1.00 38.68 95 HIS A O 1
ATOM 601 N N . ILE A 1 117 ? 17.039 21.772 -18.236 1.00 37.97 96 ILE A N 1
ATOM 602 C CA . ILE A 1 117 ? 17.974 22.898 -18.032 1.00 36.06 96 ILE A CA 1
ATOM 603 C C . ILE A 1 117 ? 19.073 22.945 -19.069 1.00 35.00 96 ILE A C 1
ATOM 604 O O . ILE A 1 117 ? 19.561 24.030 -19.384 1.00 35.95 96 ILE A O 1
ATOM 609 N N . GLY A 1 118 ? 19.444 21.781 -19.609 1.00 34.29 97 GLY A N 1
ATOM 610 C CA . GLY A 1 118 ? 20.380 21.690 -20.729 1.00 33.63 97 GLY A CA 1
ATOM 611 C C . GLY A 1 118 ? 20.018 22.623 -21.879 1.00 34.11 97 GLY A C 1
ATOM 612 O O . GLY A 1 118 ? 20.878 23.273 -22.459 1.00 32.01 97 GLY A O 1
ATOM 613 N N . HIS A 1 119 ? 18.727 22.704 -22.189 1.00 36.35 98 HIS A N 1
ATOM 614 C CA . HIS A 1 119 ? 18.231 23.562 -23.264 1.00 37.57 98 HIS A CA 1
ATOM 615 C C . HIS A 1 119 ? 18.567 25.016 -23.071 1.00 36.44 98 HIS A C 1
ATOM 616 O O . HIS A 1 119 ? 18.628 25.773 -24.051 1.00 35.03 98 HIS A O 1
ATOM 623 N N . THR A 1 120 ? 18.794 25.425 -21.817 1.00 34.99 99 THR A N 1
ATOM 624 C CA . THR A 1 120 ? 19.050 26.834 -21.533 1.00 34.04 99 THR A CA 1
ATOM 625 C C . THR A 1 120 ? 20.426 27.321 -21.966 1.00 33.97 99 THR A C 1
ATOM 626 O O . THR A 1 120 ? 20.625 28.544 -22.095 1.00 34.99 99 THR A O 1
ATOM 630 N N . ILE A 1 121 ? 21.343 26.376 -22.217 1.00 32.91 100 ILE A N 1
ATOM 631 C CA . ILE A 1 121 ? 22.763 26.660 -22.384 1.00 32.07 100 ILE A CA 1
ATOM 632 C C . ILE A 1 121 ? 23.043 27.656 -23.510 1.00 32.32 100 ILE A C 1
ATOM 633 O O . ILE A 1 121 ? 23.656 28.682 -23.262 1.00 33.03 100 ILE A O 1
ATOM 638 N N . PRO A 1 122 ? 22.592 27.375 -24.753 1.00 32.72 101 PRO A N 1
ATOM 639 C CA . PRO A 1 122 ? 22.964 28.355 -25.792 1.00 31.79 101 PRO A CA 1
ATOM 640 C C . PRO A 1 122 ? 22.262 29.686 -25.582 1.00 32.25 101 PRO A C 1
ATOM 641 O O . PRO A 1 122 ? 22.845 30.725 -25.896 1.00 32.90 101 PRO A O 1
ATOM 645 N N . PHE A 1 123 ? 21.042 29.667 -25.036 1.00 32.27 102 PHE A N 1
ATOM 646 C CA . PHE A 1 123 ? 20.339 30.923 -24.703 1.00 33.12 102 PHE A CA 1
ATOM 647 C C . PHE A 1 123 ? 21.044 31.771 -23.616 1.00 34.10 102 PHE A C 1
ATOM 648 O O . PHE A 1 123 ? 21.070 33.010 -23.717 1.00 34.68 102 PHE A O 1
ATOM 656 N N . LEU A 1 124 ? 21.631 31.116 -22.607 1.00 32.91 103 LEU A N 1
ATOM 657 C CA . LEU A 1 124 ? 22.470 31.805 -21.621 1.00 32.71 103 LEU A CA 1
ATOM 658 C C . LEU A 1 124 ? 23.704 32.440 -22.293 1.00 32.70 103 LEU A C 1
ATOM 659 O O . LEU A 1 124 ? 24.034 33.613 -22.046 1.00 32.11 103 LEU A O 1
ATOM 664 N N . LEU A 1 125 ? 24.378 31.669 -23.144 1.00 31.88 104 LEU A N 1
ATOM 665 C CA . LEU A 1 125 ? 25.474 32.219 -23.931 1.00 33.23 104 LEU A CA 1
ATOM 666 C C . LEU A 1 125 ? 25.062 33.492 -24.688 1.00 33.38 104 LEU A C 1
ATOM 667 O O . LEU A 1 125 ? 25.824 34.445 -24.727 1.00 33.15 104 LEU A O 1
ATOM 672 N N . CYS A 1 126 ? 23.861 33.497 -25.270 1.00 35.20 105 CYS A N 1
ATOM 673 C CA . CYS A 1 126 ? 23.344 34.687 -25.956 1.00 36.19 105 CYS A CA 1
ATOM 674 C C . CYS A 1 126 ? 23.093 35.875 -25.010 1.00 36.46 105 CYS A C 1
ATOM 675 O O . CYS A 1 126 ? 23.510 37.000 -25.295 1.00 36.64 105 CYS A O 1
ATOM 678 N N . LYS A 1 127 ? 22.397 35.622 -23.909 1.00 36.29 106 LYS A N 1
ATOM 679 C CA . LYS A 1 127 ? 22.124 36.652 -22.912 1.00 37.95 106 LYS A CA 1
ATOM 680 C C . LYS A 1 127 ? 23.385 37.442 -22.592 1.00 38.15 106 LYS A C 1
ATOM 681 O O . LYS A 1 127 ? 23.359 38.679 -22.553 1.00 37.29 106 LYS A O 1
ATOM 687 N N . TYR A 1 128 ? 24.478 36.702 -22.398 1.00 39.31 107 TYR A N 1
ATOM 688 C CA . TYR A 1 128 ? 25.783 37.249 -22.071 1.00 40.31 107 TYR A CA 1
ATOM 689 C C . TYR A 1 128 ? 26.335 38.040 -23.231 1.00 40.85 107 TYR A C 1
ATOM 690 O O . TYR A 1 128 ? 26.742 39.183 -23.080 1.00 41.57 107 TYR A O 1
ATOM 699 N N . MET A 1 129 ? 26.351 37.419 -24.394 1.00 41.83 108 MET A N 1
ATOM 700 C CA . MET A 1 129 ? 26.933 38.048 -25.551 1.00 43.06 108 MET A CA 1
ATOM 701 C C . MET A 1 129 ? 26.215 39.361 -25.817 1.00 43.01 108 MET A C 1
ATOM 702 O O . MET A 1 129 ? 26.840 40.349 -26.205 1.00 44.29 108 MET A O 1
ATOM 707 N N . GLN A 1 130 ? 24.900 39.358 -25.585 1.00 41.99 109 GLN A N 1
ATOM 708 C CA . GLN A 1 130 ? 24.055 40.506 -25.849 1.00 42.30 109 GLN A CA 1
ATOM 709 C C . GLN A 1 130 ? 24.359 41.629 -24.886 1.00 44.41 109 GLN A C 1
ATOM 710 O O . GLN A 1 130 ? 24.455 42.782 -25.298 1.00 42.27 109 GLN A O 1
ATOM 716 N N . ASP A 1 131 ? 24.484 41.281 -23.603 1.00 47.10 110 ASP A N 1
ATOM 717 C CA . ASP A 1 131 ? 24.718 42.271 -22.559 1.00 49.72 110 ASP A CA 1
ATOM 718 C C . ASP A 1 131 ? 26.131 42.851 -22.656 1.00 48.64 110 ASP A C 1
ATOM 719 O O . ASP A 1 131 ? 26.346 44.025 -22.354 1.00 47.35 110 ASP A O 1
ATOM 724 N N . ALA A 1 132 ? 27.080 42.016 -23.082 1.00 46.29 111 ALA A N 1
ATOM 725 C CA . ALA A 1 132 ? 28.480 42.393 -23.124 1.00 44.08 111 ALA A CA 1
ATOM 726 C C . ALA A 1 132 ? 28.714 43.317 -24.301 1.00 43.84 111 ALA A C 1
ATOM 727 O O . ALA A 1 132 ? 29.555 44.215 -24.225 1.00 44.08 111 ALA A O 1
ATOM 729 N N . PHE A 1 133 ? 27.951 43.133 -25.375 1.00 41.52 112 PHE A N 1
ATOM 730 C CA . PHE A 1 133 ? 28.122 44.000 -26.536 1.00 40.63 112 PHE A CA 1
ATOM 731 C C . PHE A 1 133 ? 26.925 44.882 -26.885 1.00 40.08 112 PHE A C 1
ATOM 732 O O . PHE A 1 133 ? 26.911 45.555 -27.917 1.00 41.09 112 PHE A O 1
ATOM 740 N N . LYS A 1 134 ? 25.924 44.897 -26.020 1.00 40.02 113 LYS A N 1
ATOM 741 C CA . LYS A 1 134 ? 24.683 45.602 -26.318 1.00 40.53 113 LYS A CA 1
ATOM 742 C C . LYS A 1 134 ? 24.336 45.463 -27.824 1.00 40.50 113 LYS A C 1
ATOM 743 O O . LYS A 1 134 ? 24.134 46.448 -28.533 1.00 40.92 113 LYS A O 1
ATOM 745 N N . ILE A 1 135 ? 24.266 44.215 -28.286 1.00 39.65 114 ILE A N 1
ATOM 746 C CA . ILE A 1 135 ? 23.965 43.907 -29.689 1.00 40.30 114 ILE A CA 1
ATOM 747 C C . ILE A 1 135 ? 22.602 43.217 -29.850 1.00 39.29 114 ILE A C 1
ATOM 748 O O . ILE A 1 135 ? 22.040 42.717 -28.876 1.00 38.70 114 ILE A O 1
ATOM 753 N N . ARG A 1 136 ? 22.103 43.179 -31.086 1.00 38.82 115 ARG A N 1
ATOM 754 C CA . ARG A 1 136 ? 20.819 42.557 -31.400 1.00 39.37 115 ARG A CA 1
ATOM 755 C C . ARG A 1 136 ? 20.844 41.044 -31.404 1.00 37.34 115 ARG A C 1
ATOM 756 O O . ARG A 1 136 ? 21.871 40.435 -31.713 1.00 37.15 115 ARG A O 1
ATOM 764 N N . LEU A 1 137 ? 19.694 40.452 -31.096 1.00 35.06 116 LEU A N 1
ATOM 765 C CA . LEU A 1 137 ? 19.534 38.997 -31.094 1.00 34.00 116 LEU A CA 1
ATOM 766 C C . LEU A 1 137 ? 18.219 38.575 -31.754 1.00 33.08 116 LEU A C 1
ATOM 767 O O . LEU A 1 137 ? 17.183 39.198 -31.534 1.00 32.63 116 LEU A O 1
ATOM 772 N N . VAL A 1 138 ? 18.267 37.512 -32.554 1.00 31.94 117 VAL A N 1
ATOM 773 C CA . VAL A 1 138 ? 17.086 37.050 -33.286 1.00 31.43 117 VAL A CA 1
ATOM 774 C C . VAL A 1 138 ? 16.907 35.597 -32.932 1.00 31.77 117 VAL A C 1
ATOM 775 O O . VAL A 1 138 ? 17.860 34.804 -33.021 1.00 32.84 117 VAL A O 1
ATOM 779 N N . ILE A 1 139 ? 15.705 35.244 -32.494 1.00 30.47 118 ILE A N 1
ATOM 780 C CA . ILE A 1 139 ? 15.456 33.897 -32.061 1.00 29.70 118 ILE A CA 1
ATOM 781 C C . ILE A 1 139 ? 14.344 33.305 -32.904 1.00 29.94 118 ILE A C 1
ATOM 782 O O . ILE A 1 139 ? 13.201 33.732 -32.803 1.00 30.55 118 ILE A O 1
ATOM 787 N N . GLN A 1 140 ? 14.706 32.341 -33.747 1.00 29.78 119 GLN A N 1
ATOM 788 C CA . GLN A 1 140 ? 13.760 31.627 -34.605 1.00 30.89 119 GLN A CA 1
ATOM 789 C C . GLN A 1 140 ? 13.116 30.449 -33.873 1.00 31.35 119 GLN A C 1
ATOM 790 O O . GLN A 1 140 ? 13.798 29.524 -33.433 1.00 30.18 119 GLN A O 1
ATOM 796 N N . ILE A 1 141 ? 11.802 30.519 -33.718 1.00 31.76 120 ILE A N 1
ATOM 797 C CA . ILE A 1 141 ? 11.069 29.426 -33.156 1.00 32.91 120 ILE A CA 1
ATOM 798 C C . ILE A 1 141 ? 10.557 28.640 -34.332 1.00 33.13 120 ILE A C 1
ATOM 799 O O . ILE A 1 141 ? 9.770 29.144 -35.131 1.00 33.89 120 ILE A O 1
ATOM 804 N N . THR A 1 142 ? 11.016 27.404 -34.452 1.00 34.18 121 THR A N 1
ATOM 805 C CA . THR A 1 142 ? 10.701 26.626 -35.641 1.00 34.22 121 THR A CA 1
ATOM 806 C C . THR A 1 142 ? 9.463 25.761 -35.437 1.00 35.10 121 THR A C 1
ATOM 807 O O . THR A 1 142 ? 9.546 24.524 -35.397 1.00 36.50 121 THR A O 1
ATOM 811 N N . ASP A 1 143 ? 8.317 26.423 -35.297 1.00 34.75 122 ASP A N 1
ATOM 812 C CA . ASP A 1 143 ? 7.048 25.720 -35.198 1.00 35.86 122 ASP A CA 1
ATOM 813 C C . ASP A 1 143 ? 6.733 24.955 -36.491 1.00 36.92 122 ASP A C 1
ATOM 814 O O . ASP A 1 143 ? 6.232 23.820 -36.443 1.00 37.96 122 ASP A O 1
ATOM 819 N N . ASP A 1 144 ? 7.051 25.571 -37.631 1.00 36.74 123 ASP A N 1
ATOM 820 C CA . ASP A 1 144 ? 7.036 24.903 -38.930 1.00 37.21 123 ASP A CA 1
ATOM 821 C C . ASP A 1 144 ? 7.792 23.568 -38.911 1.00 37.37 123 ASP A C 1
ATOM 822 O O . ASP A 1 144 ? 7.211 22.538 -39.243 1.00 38.85 123 ASP A O 1
ATOM 827 N N . GLU A 1 145 ? 9.068 23.586 -38.513 1.00 36.62 124 GLU A N 1
ATOM 828 C CA . GLU A 1 145 ? 9.916 22.388 -38.494 1.00 36.71 124 GLU A CA 1
ATOM 829 C C . GLU A 1 145 ? 9.284 21.297 -37.646 1.00 36.57 124 GLU A C 1
ATOM 830 O O . GLU A 1 145 ? 9.155 20.167 -38.092 1.00 36.08 124 GLU A O 1
ATOM 836 N N . LYS A 1 146 ? 8.896 21.641 -36.423 1.00 36.98 125 LYS A N 1
ATOM 837 C CA . LYS A 1 146 ? 8.266 20.666 -35.535 1.00 37.71 125 LYS A CA 1
ATOM 838 C C . LYS A 1 146 ? 6.962 20.136 -36.143 1.00 37.16 125 LYS A C 1
ATOM 839 O O . LYS A 1 146 ? 6.628 18.951 -35.971 1.00 38.98 125 LYS A O 1
ATOM 841 N N . PHE A 1 147 ? 6.230 20.991 -36.859 1.00 35.77 126 PHE A N 1
ATOM 842 C CA . PHE A 1 147 ? 5.015 20.516 -37.509 1.00 34.98 126 PHE A CA 1
ATOM 843 C C . PHE A 1 147 ? 5.366 19.546 -38.634 1.00 33.56 126 PHE A C 1
ATOM 844 O O . PHE A 1 147 ? 4.740 18.488 -38.790 1.00 33.41 126 PHE A O 1
ATOM 852 N N . LEU A 1 148 ? 6.380 19.929 -39.402 1.00 32.09 127 LEU A N 1
ATOM 853 C CA . LEU A 1 148 ? 6.782 19.228 -40.614 1.00 31.83 127 LEU A CA 1
ATOM 854 C C . LEU A 1 148 ? 7.423 17.855 -40.371 1.00 32.79 127 LEU A C 1
ATOM 855 O O . LEU A 1 148 ? 7.421 16.994 -41.264 1.00 31.31 127 LEU A O 1
ATOM 860 N N . TRP A 1 149 ? 7.947 17.677 -39.159 1.00 35.04 128 TRP A N 1
ATOM 861 C CA . TRP A 1 149 ? 8.699 16.498 -38.760 1.00 38.56 128 TRP A CA 1
ATOM 862 C C . TRP A 1 149 ? 7.961 15.563 -37.864 1.00 42.28 128 TRP A C 1
ATOM 863 O O . TRP A 1 149 ? 8.321 14.389 -37.801 1.00 42.69 128 TRP A O 1
ATOM 874 N N . LYS A 1 150 ? 6.970 16.072 -37.123 1.00 46.60 129 LYS A N 1
ATOM 875 C CA . LYS A 1 150 ? 6.290 15.275 -36.076 1.00 51.17 129 LYS A CA 1
ATOM 876 C C . LYS A 1 150 ? 4.864 14.936 -36.491 1.00 53.66 129 LYS A C 1
ATOM 877 O O . LYS A 1 150 ? 4.385 15.422 -37.518 1.00 54.95 129 LYS A O 1
ATOM 883 N N . SER A 1 151 ? 4.200 14.100 -35.691 1.00 58.44 130 SER A N 1
ATOM 884 C CA . SER A 1 151 ? 2.766 13.812 -35.842 1.00 62.93 130 SER A CA 1
ATOM 885 C C . SER A 1 151 ? 1.941 14.775 -34.987 1.00 65.35 130 SER A C 1
ATOM 886 O O . SER A 1 151 ? 1.522 14.447 -33.870 1.00 69.92 130 SER A O 1
ATOM 889 N N . MET A 1 152 ? 1.711 15.960 -35.540 1.00 63.12 131 MET A N 1
ATOM 890 C CA . MET A 1 152 ? 1.218 17.100 -34.797 1.00 59.05 131 MET A CA 1
ATOM 891 C C . MET A 1 152 ? 0.258 17.855 -35.691 1.00 55.91 131 MET A C 1
ATOM 892 O O . MET A 1 152 ? 0.424 17.852 -36.909 1.00 57.63 131 MET A O 1
ATOM 897 N N . ARG A 1 153 ? -0.759 18.474 -35.102 1.00 52.97 132 ARG A N 1
ATOM 898 C CA . ARG A 1 153 ? -1.534 19.485 -35.811 1.00 49.76 132 ARG A CA 1
ATOM 899 C C . ARG A 1 153 ? -0.680 20.760 -35.815 1.00 47.67 132 ARG A C 1
ATOM 900 O O . ARG A 1 153 ? 0.128 20.978 -34.906 1.00 47.11 132 ARG A O 1
ATOM 902 N N . LEU A 1 154 ? -0.832 21.581 -36.848 1.00 45.81 133 LEU A N 1
ATOM 903 C CA . LEU A 1 154 ? -0.059 22.797 -36.969 1.00 43.74 133 LEU A CA 1
ATOM 904 C C . LEU A 1 154 ? -0.421 23.714 -35.832 1.00 45.72 133 LEU A C 1
ATOM 905 O O . LEU A 1 154 ? 0.443 24.346 -35.221 1.00 45.48 133 LEU A O 1
ATOM 910 N N . GLU A 1 155 ? -1.716 23.767 -35.547 1.00 49.04 134 GLU A N 1
ATOM 911 C CA . GLU A 1 155 ? -2.252 24.521 -34.421 1.00 52.11 134 GLU A CA 1
ATOM 912 C C . GLU A 1 155 ? -1.487 24.250 -33.127 1.00 51.18 134 GLU A C 1
ATOM 913 O O . GLU A 1 155 ? -1.268 25.160 -32.338 1.00 54.45 134 GLU A O 1
ATOM 919 N N . ASP A 1 156 ? -1.069 23.011 -32.910 1.00 49.41 135 ASP A N 1
ATOM 920 C CA . ASP A 1 156 ? -0.366 22.671 -31.669 1.00 48.90 135 ASP A CA 1
ATOM 921 C C . ASP A 1 156 ? 1.069 23.167 -31.678 1.00 45.88 135 ASP A C 1
ATOM 922 O O . ASP A 1 156 ? 1.504 23.801 -30.733 1.00 44.05 135 ASP A O 1
ATOM 927 N N . ALA A 1 157 ? 1.795 22.865 -32.755 1.00 44.80 136 ALA A N 1
ATOM 928 C CA . ALA A 1 157 ? 3.171 23.322 -32.929 1.00 42.24 136 ALA A CA 1
ATOM 929 C C . ALA A 1 157 ? 3.236 24.806 -32.693 1.00 41.54 136 ALA A C 1
ATOM 930 O O . ALA A 1 157 ? 4.155 25.297 -32.042 1.00 39.78 136 ALA A O 1
ATOM 932 N N . MET A 1 158 ? 2.224 25.511 -33.189 1.00 42.82 137 MET A N 1
ATOM 933 C CA . MET A 1 158 ? 2.156 26.957 -33.022 1.00 44.52 137 MET A CA 1
ATOM 934 C C . MET A 1 158 ? 1.880 27.369 -31.583 1.00 45.20 137 MET A C 1
ATOM 935 O O . MET A 1 158 ? 2.513 28.282 -31.071 1.00 47.06 137 MET A O 1
ATOM 940 N N . ALA A 1 159 ? 0.965 26.665 -30.928 1.00 47.64 138 ALA A N 1
ATOM 941 C CA . ALA A 1 159 ? 0.687 26.851 -29.496 1.00 48.17 138 ALA A CA 1
ATOM 942 C C . ALA A 1 159 ? 1.936 26.620 -28.652 1.00 47.36 138 ALA A C 1
ATOM 943 O O . ALA A 1 159 ? 2.288 27.442 -27.810 1.00 48.67 138 ALA A O 1
ATOM 945 N N . TYR A 1 160 ? 2.601 25.493 -28.896 1.00 48.50 139 TYR A N 1
ATOM 946 C CA . TYR A 1 160 ? 3.825 25.121 -28.199 1.00 49.26 139 TYR A CA 1
ATOM 947 C C . TYR A 1 160 ? 4.912 26.166 -28.446 1.00 49.04 139 TYR A C 1
ATOM 948 O O . TYR A 1 160 ? 5.616 26.574 -27.510 1.00 49.54 139 TYR A O 1
ATOM 957 N N . GLY A 1 161 ? 5.011 26.613 -29.703 1.00 46.93 140 GLY A N 1
ATOM 958 C CA . GLY A 1 161 ? 5.864 27.726 -30.087 1.00 43.80 140 GLY A CA 1
ATOM 959 C C . GLY A 1 161 ? 5.635 28.937 -29.206 1.00 44.53 140 GLY A C 1
ATOM 960 O O . GLY A 1 161 ? 6.581 29.494 -28.648 1.00 43.18 140 GLY A O 1
ATOM 961 N N . ARG A 1 162 ? 4.375 29.336 -29.056 1.00 46.18 141 ARG A N 1
ATOM 962 C CA . ARG A 1 162 ? 4.053 30.481 -28.213 1.00 46.98 141 ARG A CA 1
ATOM 963 C C . ARG A 1 162 ? 4.445 30.283 -26.728 1.00 47.80 141 ARG A C 1
ATOM 964 O O . ARG A 1 162 ? 4.882 31.222 -26.057 1.00 46.87 141 ARG A O 1
ATOM 972 N N . GLU A 1 163 ? 4.333 29.059 -26.225 1.00 47.73 142 GLU A N 1
ATOM 973 C CA . GLU A 1 163 ? 4.785 28.808 -24.863 1.00 48.73 142 GLU A CA 1
ATOM 974 C C . GLU A 1 163 ? 6.301 28.913 -24.765 1.00 47.22 142 GLU A C 1
ATOM 975 O O . GLU A 1 163 ? 6.808 29.424 -23.777 1.00 47.58 142 GLU A O 1
ATOM 981 N N . ASN A 1 164 ? 7.018 28.434 -25.782 1.00 45.19 143 ASN A N 1
ATOM 982 C CA . ASN A 1 164 ? 8.483 28.451 -25.754 1.00 44.97 143 ASN A CA 1
ATOM 983 C C . ASN A 1 164 ? 9.072 29.869 -25.818 1.00 42.70 143 ASN A C 1
ATOM 984 O O . ASN A 1 164 ? 10.181 30.121 -25.369 1.00 42.10 143 ASN A O 1
ATOM 989 N N . ILE A 1 165 ? 8.316 30.792 -26.385 1.00 40.71 144 ILE A N 1
ATOM 990 C CA . ILE A 1 165 ? 8.699 32.175 -26.353 1.00 38.57 144 ILE A CA 1
ATOM 991 C C . ILE A 1 165 ? 8.600 32.677 -24.921 1.00 38.31 144 ILE A C 1
ATOM 992 O O . ILE A 1 165 ? 9.498 33.360 -24.457 1.00 38.11 144 ILE A O 1
ATOM 997 N N . LYS A 1 166 ? 7.547 32.310 -24.204 1.00 39.11 145 LYS A N 1
ATOM 998 C CA . LYS A 1 166 ? 7.486 32.626 -22.766 1.00 40.66 145 LYS A CA 1
ATOM 999 C C . LYS A 1 166 ? 8.669 31.984 -22.033 1.00 40.37 145 LYS A C 1
ATOM 1000 O O . LYS A 1 166 ? 9.335 32.644 -21.241 1.00 40.23 145 LYS A O 1
ATOM 1002 N N . ASP A 1 167 ? 8.960 30.719 -22.350 1.00 41.53 146 ASP A N 1
ATOM 1003 C CA . ASP A 1 167 ? 10.049 29.960 -21.705 1.00 42.01 146 ASP A CA 1
ATOM 1004 C C . ASP A 1 167 ? 11.402 30.639 -21.857 1.00 41.60 146 ASP A C 1
ATOM 1005 O O . ASP A 1 167 ? 12.220 30.635 -20.923 1.00 41.42 146 ASP A O 1
ATOM 1010 N N . ILE A 1 168 ? 11.631 31.213 -23.036 1.00 39.51 147 ILE A N 1
ATOM 1011 C CA . ILE A 1 168 ? 12.925 31.816 -23.364 1.00 38.36 147 ILE A CA 1
ATOM 1012 C C . ILE A 1 168 ? 13.099 33.216 -22.759 1.00 37.90 147 ILE A C 1
ATOM 1013 O O . ILE A 1 168 ? 14.132 33.513 -22.183 1.00 37.69 147 ILE A O 1
ATOM 1018 N N . VAL A 1 169 ? 12.070 34.047 -22.897 1.00 38.69 148 VAL A N 1
ATOM 1019 C CA . VAL A 1 169 ? 12.007 35.413 -22.382 1.00 38.50 148 VAL A CA 1
ATOM 1020 C C . VAL A 1 169 ? 12.293 35.441 -20.891 1.00 39.46 148 VAL A C 1
ATOM 1021 O O . VAL A 1 169 ? 12.853 36.405 -20.378 1.00 40.24 148 VAL A O 1
ATOM 1025 N N . THR A 1 170 ? 11.913 34.355 -20.221 1.00 40.67 149 THR A N 1
ATOM 1026 C CA . THR A 1 170 ? 12.159 34.115 -18.796 1.00 40.94 149 THR A CA 1
ATOM 1027 C C . THR A 1 170 ? 13.614 34.324 -18.398 1.00 39.83 149 THR A C 1
ATOM 1028 O O . THR A 1 170 ? 13.911 34.810 -17.305 1.00 39.92 149 THR A O 1
ATOM 1032 N N . LEU A 1 171 ? 14.522 33.946 -19.289 1.00 39.81 150 LEU A N 1
ATOM 1033 C CA . LEU A 1 171 ? 15.963 33.983 -19.003 1.00 39.25 150 LEU A CA 1
ATOM 1034 C C . LEU A 1 171 ? 16.483 35.404 -18.990 1.00 39.22 150 LEU A C 1
ATOM 1035 O O . LEU A 1 171 ? 17.637 35.641 -18.633 1.00 39.13 150 LEU A O 1
ATOM 1040 N N . GLY A 1 172 ? 15.626 36.337 -19.403 1.00 39.48 151 GLY A N 1
ATOM 1041 C CA . GLY A 1 172 ? 15.863 37.751 -19.211 1.00 40.13 151 GLY A CA 1
ATOM 1042 C C . GLY A 1 172 ? 16.752 38.393 -20.245 1.00 40.44 151 GLY A C 1
ATOM 1043 O O . GLY A 1 172 ? 17.912 38.675 -19.988 1.00 41.03 151 GLY A O 1
ATOM 1044 N N . PHE A 1 173 ? 16.191 38.643 -21.416 1.00 40.68 152 PHE A N 1
ATOM 1045 C CA . PHE A 1 173 ? 16.911 39.291 -22.485 1.00 39.17 152 PHE A CA 1
ATOM 1046 C C . PHE A 1 173 ? 16.529 40.750 -22.543 1.00 39.91 152 PHE A C 1
ATOM 1047 O O . PHE A 1 173 ? 15.566 41.176 -21.906 1.00 42.94 152 PHE A O 1
ATOM 1055 N N . ASP A 1 174 ? 17.265 41.523 -23.323 1.00 38.65 153 ASP A N 1
ATOM 1056 C CA . ASP A 1 174 ? 16.945 42.918 -23.469 1.00 37.82 153 ASP A CA 1
ATOM 1057 C C . ASP A 1 174 ? 15.803 43.069 -24.476 1.00 38.31 153 ASP A C 1
ATOM 1058 O O . ASP A 1 174 ? 15.946 42.693 -25.643 1.00 37.15 153 ASP A O 1
ATOM 1063 N N . PRO A 1 175 ? 14.662 43.633 -24.032 1.00 39.61 154 PRO A N 1
ATOM 1064 C CA . PRO A 1 175 ? 13.503 43.746 -24.921 1.00 39.46 154 PRO A CA 1
ATOM 1065 C C . PRO A 1 175 ? 13.819 44.611 -26.126 1.00 39.64 154 PRO A C 1
ATOM 1066 O O . PRO A 1 175 ? 13.325 44.353 -27.212 1.00 39.69 154 PRO A O 1
ATOM 1070 N N . LYS A 1 176 ? 14.686 45.594 -25.933 1.00 41.35 155 LYS A N 1
ATOM 1071 C CA . LYS A 1 176 ? 15.048 46.526 -26.987 1.00 42.22 155 LYS A CA 1
ATOM 1072 C C . LYS A 1 176 ? 15.955 45.927 -28.074 1.00 41.08 155 LYS A C 1
ATOM 1073 O O . LYS A 1 176 ? 16.088 46.495 -29.156 1.00 40.64 155 LYS A O 1
ATOM 1079 N N . LEU A 1 177 ? 16.585 44.789 -27.810 1.00 40.29 156 LEU A N 1
ATOM 1080 C CA . LEU A 1 177 ? 17.528 44.257 -28.805 1.00 39.41 156 LEU A CA 1
ATOM 1081 C C . LEU A 1 177 ? 17.242 42.838 -29.269 1.00 38.08 156 LEU A C 1
ATOM 1082 O O . LEU A 1 177 ? 18.073 42.225 -29.938 1.00 39.29 156 LEU A O 1
ATOM 1087 N N . THR A 1 178 ? 16.060 42.332 -28.950 1.00 36.42 157 THR A N 1
ATOM 1088 C CA . THR A 1 178 ? 15.767 40.931 -29.155 1.00 35.26 157 THR A CA 1
ATOM 1089 C C . THR A 1 178 ? 14.474 40.714 -29.910 1.00 34.82 157 THR A C 1
ATOM 1090 O O . THR A 1 178 ? 13.400 41.140 -29.477 1.00 34.96 157 THR A O 1
ATOM 1094 N N . TYR A 1 179 ? 14.589 40.016 -31.027 1.00 34.00 158 TYR A N 1
ATOM 1095 C CA . TYR A 1 179 ? 13.441 39.686 -31.823 1.00 34.92 158 TYR A CA 1
ATOM 1096 C C . TYR A 1 179 ? 13.272 38.170 -31.781 1.00 35.03 158 TYR A C 1
ATOM 1097 O O . TYR A 1 179 ? 14.167 37.432 -32.205 1.00 36.12 158 TYR A O 1
ATOM 1106 N N . ILE A 1 180 ? 12.146 37.726 -31.213 1.00 34.67 159 ILE A N 1
ATOM 1107 C CA . ILE A 1 180 ? 11.778 36.319 -31.104 1.00 34.18 159 ILE A CA 1
ATOM 1108 C C . ILE A 1 180 ? 10.528 36.193 -31.934 1.00 35.04 159 ILE A C 1
ATOM 1109 O O . ILE A 1 180 ? 9.613 37.017 -31.816 1.00 36.11 159 ILE A O 1
ATOM 1114 N N . PHE A 1 181 ? 10.478 35.196 -32.802 1.00 35.13 160 PHE A N 1
ATOM 1115 C CA . PHE A 1 181 ? 9.355 35.104 -33.736 1.00 35.44 160 PHE A CA 1
ATOM 1116 C C . PHE A 1 181 ? 9.058 33.666 -34.115 1.00 35.43 160 PHE A C 1
ATOM 1117 O O . PHE A 1 181 ? 9.941 32.806 -34.072 1.00 34.96 160 PHE A O 1
ATOM 1125 N N . SER A 1 182 ? 7.809 33.413 -34.476 1.00 36.47 161 SER A N 1
ATOM 1126 C CA . SER A 1 182 ? 7.421 32.125 -35.021 1.00 37.23 161 SER A CA 1
ATOM 1127 C C . SER A 1 182 ? 7.747 32.142 -36.508 1.00 38.05 161 SER A C 1
ATOM 1128 O O . SER A 1 182 ? 7.508 33.150 -37.181 1.00 39.17 161 SER A O 1
ATOM 1131 N N . ASN A 1 183 ? 8.278 31.038 -37.028 1.00 37.03 162 ASN A N 1
ATOM 1132 C CA . ASN A 1 183 ? 8.462 30.922 -38.474 1.00 36.60 162 ASN A CA 1
ATOM 1133 C C . ASN A 1 183 ? 7.164 30.996 -39.262 1.00 36.17 162 ASN A C 1
ATOM 1134 O O . ASN A 1 183 ? 7.128 31.529 -40.369 1.00 35.42 162 ASN A O 1
ATOM 1139 N N . VAL A 1 184 ? 6.092 30.466 -38.690 1.00 35.74 163 VAL A N 1
ATOM 1140 C CA . VAL A 1 184 ? 4.851 30.350 -39.432 1.00 35.48 163 VAL A CA 1
ATOM 1141 C C . VAL A 1 184 ? 4.290 31.752 -39.718 1.00 35.74 163 VAL A C 1
ATOM 1142 O O . VAL A 1 184 ? 4.140 32.135 -40.884 1.00 35.07 163 VAL A O 1
ATOM 1146 N N . GLU A 1 185 ? 4.036 32.506 -38.643 1.00 35.92 164 GLU A N 1
ATOM 1147 C CA . GLU A 1 185 ? 3.678 33.934 -38.685 1.00 35.57 164 GLU A CA 1
ATOM 1148 C C . GLU A 1 185 ? 4.701 34.866 -39.356 1.00 35.25 164 GLU A C 1
ATOM 1149 O O . GLU A 1 185 ? 4.302 35.793 -40.043 1.00 36.84 164 GLU A O 1
ATOM 1151 N N . ALA A 1 186 ? 6.002 34.632 -39.184 1.00 33.96 165 ALA A N 1
ATOM 1152 C CA . ALA A 1 186 ? 6.955 35.730 -39.359 1.00 34.01 165 ALA A CA 1
ATOM 1153 C C . ALA A 1 186 ? 8.108 35.566 -40.367 1.00 33.55 165 ALA A C 1
ATOM 1154 O O . ALA A 1 186 ? 8.724 36.577 -40.760 1.00 35.04 165 ALA A O 1
ATOM 1156 N N . SER A 1 187 ? 8.395 34.331 -40.781 1.00 30.88 166 SER A N 1
ATOM 1157 C CA . SER A 1 187 ? 9.477 34.056 -41.711 1.00 29.42 166 SER A CA 1
ATOM 1158 C C . SER A 1 187 ? 9.253 34.668 -43.086 1.00 29.93 166 SER A C 1
ATOM 1159 O O . SER A 1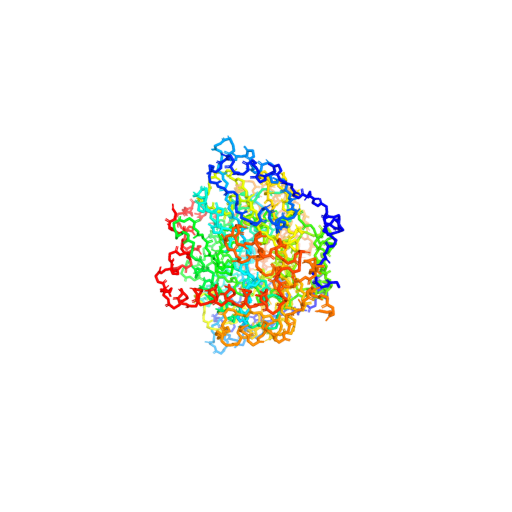 187 ? 10.195 34.758 -43.875 1.00 29.10 166 SER A O 1
ATOM 1162 N N . HIS A 1 188 ? 8.018 35.068 -43.386 1.00 30.01 167 HIS A N 1
ATOM 1163 C CA . HIS A 1 188 ? 7.735 35.717 -44.652 1.00 30.72 167 HIS A CA 1
ATOM 1164 C C . HIS A 1 188 ? 8.372 37.095 -44.747 1.00 32.48 167 HIS A C 1
ATOM 1165 O O . HIS A 1 188 ? 8.569 37.635 -45.848 1.00 33.07 167 HIS A O 1
ATOM 1172 N N . HIS A 1 189 ? 8.739 37.695 -43.619 1.00 33.34 168 HIS A N 1
ATOM 1173 C CA . HIS A 1 189 ? 9.439 38.981 -43.721 1.00 35.18 168 HIS A CA 1
ATOM 1174 C C . HIS A 1 189 ? 10.781 38.857 -44.384 1.00 34.51 168 HIS A C 1
ATOM 1175 O O . HIS A 1 189 ? 11.368 39.864 -44.768 1.00 34.29 168 HIS A O 1
ATOM 1182 N N . PHE A 1 190 ? 11.273 37.619 -44.495 1.00 33.82 169 PHE A N 1
ATOM 1183 C CA . PHE A 1 190 ? 12.482 37.293 -45.258 1.00 34.07 169 PHE A CA 1
ATOM 1184 C C . PHE A 1 190 ? 12.279 36.195 -46.314 1.00 34.82 169 PHE A C 1
ATOM 1185 O O . PHE A 1 190 ? 13.181 35.401 -46.610 1.00 34.74 169 PHE A O 1
ATOM 1193 N N . GLU A 1 191 ? 11.093 36.162 -46.902 1.00 37.28 170 GLU A N 1
ATOM 1194 C CA . GLU A 1 191 ? 10.803 35.185 -47.942 1.00 38.65 170 GLU A CA 1
ATOM 1195 C C . GLU A 1 191 ? 11.762 35.354 -49.128 1.00 39.30 170 GLU A C 1
ATOM 1196 O O . GLU A 1 191 ? 12.035 34.398 -49.848 1.00 41.99 170 GLU A O 1
ATOM 1202 N N . GLU A 1 192 ? 12.293 36.554 -49.323 1.00 39.63 171 GLU A N 1
ATOM 1203 C CA . GLU A 1 192 ? 13.242 36.781 -50.415 1.00 39.79 171 GLU A CA 1
ATOM 1204 C C . GLU A 1 192 ? 14.518 35.995 -50.204 1.00 38.17 171 GLU A C 1
ATOM 1205 O O . GLU A 1 192 ? 15.011 35.322 -51.115 1.00 38.05 171 GLU A O 1
ATOM 1211 N N . ASN A 1 193 ? 15.039 36.065 -48.986 1.00 36.79 172 ASN A N 1
ATOM 1212 C CA . ASN A 1 193 ? 16.240 35.330 -48.639 1.00 34.75 172 ASN A CA 1
ATOM 1213 C C . ASN A 1 193 ? 15.965 33.807 -48.686 1.00 32.60 172 ASN A C 1
ATOM 1214 O O . ASN A 1 193 ? 16.769 33.040 -49.240 1.00 31.64 172 ASN A O 1
ATOM 1219 N N . ILE A 1 194 ? 14.811 33.388 -48.162 1.00 30.31 173 ILE A N 1
ATOM 1220 C CA . ILE A 1 194 ? 14.394 31.999 -48.246 1.00 28.97 173 ILE A CA 1
ATOM 1221 C C . ILE A 1 194 ? 14.437 31.573 -49.724 1.00 28.93 173 ILE A C 1
ATOM 1222 O O . ILE A 1 194 ? 15.159 30.662 -50.109 1.00 27.68 173 ILE A O 1
ATOM 1227 N N . LEU A 1 195 ? 13.689 32.271 -50.567 1.00 29.57 174 LEU A N 1
ATOM 1228 C CA . LEU A 1 195 ? 13.723 31.974 -51.990 1.00 30.10 174 LEU A CA 1
ATOM 1229 C C . LEU A 1 195 ? 15.137 31.980 -52.603 1.00 30.80 174 LEU A C 1
ATOM 1230 O O . LEU A 1 195 ? 15.468 31.091 -53.392 1.00 29.89 174 LEU A O 1
ATOM 1235 N N . LYS A 1 196 ? 15.956 32.987 -52.265 1.00 31.30 175 LYS A N 1
ATOM 1236 C CA . LYS A 1 196 ? 17.305 33.069 -52.840 1.00 32.05 175 LYS A CA 1
ATOM 1237 C C . LYS A 1 196 ? 18.154 31.893 -52.372 1.00 31.74 175 LYS A C 1
ATOM 1238 O O . LYS A 1 196 ? 18.820 31.230 -53.180 1.00 31.77 175 LYS A O 1
ATOM 1244 N N . ILE A 1 197 ? 18.113 31.635 -51.065 1.00 31.11 176 ILE A N 1
ATOM 1245 C CA . ILE A 1 197 ? 18.809 30.498 -50.504 1.00 30.67 176 ILE A CA 1
ATOM 1246 C C . ILE A 1 197 ? 18.336 29.203 -51.124 1.00 30.98 176 ILE A C 1
ATOM 1247 O O . ILE A 1 197 ? 19.183 28.370 -51.504 1.00 33.23 176 ILE A O 1
ATOM 1252 N N . SER A 1 198 ? 17.018 29.029 -51.259 1.00 29.30 177 SER A N 1
ATOM 1253 C CA . SER A 1 198 ? 16.478 27.806 -51.862 1.00 28.99 177 SER A CA 1
ATOM 1254 C C . SER A 1 198 ? 17.026 27.552 -53.256 1.00 29.76 177 SER A C 1
ATOM 1255 O O . SER A 1 198 ? 17.101 26.405 -53.691 1.00 30.71 177 SER A O 1
ATOM 1258 N N . LYS A 1 199 ? 17.358 28.609 -53.986 1.00 29.41 178 LYS A N 1
ATOM 1259 C CA . LYS A 1 199 ? 17.824 28.417 -55.352 1.00 29.97 178 LYS A CA 1
ATOM 1260 C C . LYS A 1 199 ? 19.225 27.770 -55.377 1.00 30.49 178 LYS A C 1
ATOM 1261 O O . LYS A 1 199 ? 19.518 27.000 -56.283 1.00 30.69 178 LYS A O 1
ATOM 1267 N N . THR A 1 200 ? 20.038 28.061 -54.354 1.00 30.14 179 THR A N 1
ATOM 1268 C CA . THR A 1 200 ? 21.454 27.658 -54.246 1.00 30.53 179 THR A CA 1
ATOM 1269 C C . THR A 1 200 ? 21.684 26.224 -53.715 1.00 30.78 179 THR A C 1
ATOM 1270 O O . THR A 1 200 ? 22.822 25.775 -53.556 1.00 31.58 179 THR A O 1
ATOM 1274 N N . ILE A 1 201 ? 20.612 25.521 -53.391 1.00 29.93 180 ILE A N 1
ATOM 1275 C CA . ILE A 1 201 ? 20.737 24.226 -52.744 1.00 29.78 180 ILE A CA 1
ATOM 1276 C C . ILE A 1 201 ? 19.936 23.249 -53.576 1.00 29.74 180 ILE A C 1
ATOM 1277 O O . ILE A 1 201 ? 18.711 23.332 -53.592 1.00 28.40 180 ILE A O 1
ATOM 1282 N N . ASN A 1 202 ? 20.616 22.345 -54.274 1.00 31.12 181 ASN A N 1
ATOM 1283 C CA . ASN A 1 202 ? 19.901 21.303 -54.993 1.00 32.19 181 ASN A CA 1
ATOM 1284 C C . ASN A 1 202 ? 19.563 20.100 -54.115 1.00 32.58 181 ASN A C 1
ATOM 1285 O O . ASN A 1 202 ? 20.096 19.965 -53.004 1.00 32.90 181 ASN A O 1
ATOM 1290 N N . LEU A 1 203 ? 18.667 19.255 -54.622 1.00 32.37 182 LEU A N 1
ATOM 1291 C CA . LEU A 1 203 ? 18.226 18.042 -53.939 1.00 33.20 182 LEU A CA 1
ATOM 1292 C C . LEU A 1 203 ? 19.387 17.123 -53.637 1.00 34.70 182 LEU A C 1
ATOM 1293 O O . LEU A 1 203 ? 19.488 16.603 -52.537 1.00 35.54 182 LEU A O 1
ATOM 1298 N N . ASN A 1 204 ? 20.276 16.931 -54.608 1.00 36.31 183 ASN A N 1
ATOM 1299 C CA . ASN A 1 204 ? 21.481 16.137 -54.372 1.00 37.95 183 ASN A CA 1
ATOM 1300 C C . ASN A 1 204 ? 22.160 16.589 -53.098 1.00 38.52 183 ASN A C 1
ATOM 1301 O O . ASN A 1 204 ? 22.487 15.765 -52.242 1.00 39.46 183 ASN A O 1
ATOM 1306 N N . GLU A 1 205 ? 22.350 17.901 -52.964 1.00 38.50 184 GLU A N 1
ATOM 1307 C CA . GLU A 1 205 ? 22.980 18.458 -51.765 1.00 39.87 184 GLU A CA 1
ATOM 1308 C C . GLU A 1 205 ? 22.091 18.345 -50.517 1.00 38.50 184 GLU A C 1
ATOM 1309 O O . GLU A 1 205 ? 22.543 17.833 -49.488 1.00 38.59 184 GLU A O 1
ATOM 1315 N N . ALA A 1 206 ? 20.839 18.796 -50.629 1.00 37.30 185 ALA A N 1
ATOM 1316 C CA . ALA A 1 206 ? 19.839 18.699 -49.545 1.00 36.30 185 ALA A CA 1
ATOM 1317 C C . ALA A 1 206 ? 19.795 17.298 -48.914 1.00 35.96 185 ALA A C 1
ATOM 1318 O O . ALA A 1 206 ? 19.782 17.167 -47.680 1.00 35.00 185 ALA A O 1
ATOM 1320 N N . ILE A 1 207 ? 19.806 16.267 -49.761 1.00 35.01 186 ILE A N 1
ATOM 1321 C CA . ILE A 1 207 ? 19.870 14.889 -49.279 1.00 35.82 186 ILE A CA 1
ATOM 1322 C C . ILE A 1 207 ? 21.237 14.562 -48.664 1.00 37.41 186 ILE A C 1
ATOM 1323 O O . ILE A 1 207 ? 21.295 14.219 -47.484 1.00 39.95 186 ILE A O 1
ATOM 1328 N N . LYS A 1 208 ? 22.328 14.661 -49.434 1.00 37.39 187 LYS A N 1
ATOM 1329 C CA . LYS A 1 208 ? 23.655 14.313 -48.895 1.00 37.53 187 LYS A CA 1
ATOM 1330 C C . LYS A 1 208 ? 23.865 14.956 -47.514 1.00 36.65 187 LYS A C 1
ATOM 1331 O O . LYS A 1 208 ? 24.395 14.324 -46.605 1.00 36.47 187 LYS A O 1
ATOM 1333 N N . VAL A 1 209 ? 23.384 16.187 -47.344 1.00 35.04 188 VAL A N 1
ATOM 1334 C CA . VAL A 1 209 ? 23.666 16.945 -46.134 1.00 34.15 188 VAL A CA 1
ATOM 1335 C C . VAL A 1 209 ? 22.677 16.736 -44.999 1.00 33.46 188 VAL A C 1
ATOM 1336 O O . VAL A 1 209 ? 23.090 16.657 -43.861 1.00 33.72 188 VAL A O 1
ATOM 1340 N N . PHE A 1 210 ? 21.383 16.635 -45.294 1.00 33.04 189 PHE A N 1
ATOM 1341 C CA . PHE A 1 210 ? 20.366 16.499 -44.225 1.00 32.38 189 PHE A CA 1
ATOM 1342 C C . PHE A 1 210 ? 19.772 15.098 -44.024 1.00 33.52 189 PHE A C 1
ATOM 1343 O O . PHE A 1 210 ? 19.122 14.828 -43.008 1.00 33.96 189 PHE A O 1
ATOM 1351 N N . GLY A 1 211 ? 20.024 14.195 -44.967 1.00 33.94 190 GLY A N 1
ATOM 1352 C CA . GLY A 1 211 ? 19.551 12.823 -44.832 1.00 35.25 190 GLY A CA 1
ATOM 1353 C C . GLY A 1 211 ? 18.118 12.606 -45.283 1.00 34.93 190 GLY A C 1
ATOM 1354 O O . GLY A 1 211 ? 17.510 11.577 -44.949 1.00 34.20 190 GLY A O 1
ATOM 1355 N N . PHE A 1 212 ? 17.586 13.566 -46.048 1.00 34.20 191 PHE A N 1
ATOM 1356 C CA . PHE A 1 212 ? 16.259 13.415 -46.672 1.00 34.45 191 PHE A CA 1
ATOM 1357 C C . PHE A 1 212 ? 16.182 12.127 -47.499 1.00 35.23 191 PHE A C 1
ATOM 1358 O O . PHE A 1 212 ? 17.187 11.646 -48.027 1.00 35.62 191 PHE A O 1
ATOM 1366 N N . ASP A 1 213 ? 14.990 11.557 -47.591 1.00 35.91 192 ASP A N 1
ATOM 1367 C CA . ASP A 1 213 ? 14.786 10.452 -48.498 1.00 37.22 192 ASP A CA 1
ATOM 1368 C C . ASP A 1 213 ? 13.458 10.576 -49.211 1.00 37.90 192 ASP A C 1
ATOM 1369 O O . ASP A 1 213 ? 12.783 11.614 -49.108 1.00 36.84 192 ASP A O 1
ATOM 1374 N N . MET A 1 214 ? 13.092 9.517 -49.935 1.00 38.76 193 MET A N 1
ATOM 1375 C CA . MET A 1 214 ? 11.873 9.502 -50.717 1.00 38.17 193 MET A CA 1
ATOM 1376 C C . MET A 1 214 ? 10.642 9.690 -49.851 1.00 38.74 193 MET A C 1
ATOM 1377 O O . MET A 1 214 ? 9.625 10.228 -50.315 1.00 39.83 193 MET A O 1
ATOM 1382 N N . SER A 1 215 ? 10.709 9.278 -48.595 1.00 38.84 194 SER A N 1
ATOM 1383 C CA . SER A 1 215 ? 9.547 9.480 -47.753 1.00 40.10 194 SER A CA 1
ATOM 1384 C C . SER A 1 215 ? 9.541 10.816 -47.012 1.00 40.11 194 SER A C 1
ATOM 1385 O O . SER A 1 215 ? 8.613 11.082 -46.255 1.00 42.19 194 SER A O 1
ATOM 1388 N N . SER A 1 216 ? 10.553 11.658 -47.232 1.00 39.52 195 SER A N 1
ATOM 1389 C CA . SER A 1 216 ? 10.562 13.015 -46.671 1.00 37.97 195 SER A CA 1
ATOM 1390 C C . SER A 1 216 ? 9.504 13.866 -47.366 1.00 36.68 195 SER A C 1
ATOM 1391 O O . SER A 1 216 ? 9.283 13.715 -48.565 1.00 36.26 195 SER A O 1
ATOM 1394 N N . ASN A 1 217 ? 8.840 14.761 -46.634 1.00 35.27 196 ASN A N 1
ATOM 1395 C CA . ASN A 1 217 ? 7.797 15.583 -47.275 1.00 32.65 196 ASN A CA 1
ATOM 1396 C C . ASN A 1 217 ? 8.460 16.834 -47.810 1.00 32.51 196 ASN A C 1
ATOM 1397 O O . ASN A 1 217 ? 9.558 17.182 -47.357 1.00 32.86 196 ASN A O 1
ATOM 1402 N N . ILE A 1 218 ? 7.831 17.488 -48.782 1.00 30.87 197 ILE A N 1
ATOM 1403 C CA . ILE A 1 218 ? 8.516 18.558 -49.489 1.00 31.28 197 ILE A CA 1
ATOM 1404 C C . ILE A 1 218 ? 8.685 19.826 -48.640 1.00 32.28 197 ILE A C 1
ATOM 1405 O O . ILE A 1 218 ? 9.494 20.700 -48.974 1.00 33.08 197 ILE A O 1
ATOM 1410 N N . GLY A 1 219 ? 7.933 19.925 -47.548 1.00 32.78 198 GLY A N 1
ATOM 1411 C CA . GLY A 1 219 ? 8.134 21.007 -46.580 1.00 32.52 198 GLY A CA 1
ATOM 1412 C C . GLY A 1 219 ? 9.483 20.825 -45.907 1.00 32.72 198 GLY A C 1
ATOM 1413 O O . GLY A 1 219 ? 10.290 21.753 -45.838 1.00 34.23 198 GLY A O 1
ATOM 1414 N N . GLN A 1 220 ? 9.736 19.616 -45.431 1.00 32.59 199 GLN A N 1
ATOM 1415 C CA . GLN A 1 220 ? 11.019 19.268 -44.805 1.00 33.20 199 GLN A CA 1
ATOM 1416 C C . GLN A 1 220 ? 12.196 19.599 -45.681 1.00 32.67 199 GLN A C 1
ATOM 1417 O O . GLN A 1 220 ? 13.133 20.266 -45.232 1.00 33.17 199 GLN A O 1
ATOM 1423 N N . VAL A 1 221 ? 12.128 19.136 -46.930 1.00 32.20 200 VAL A N 1
ATOM 1424 C CA . VAL A 1 221 ? 13.173 19.368 -47.933 1.00 31.29 200 VAL A CA 1
ATOM 1425 C C . VAL A 1 221 ? 13.468 20.852 -48.124 1.00 30.73 200 VAL A C 1
ATOM 1426 O O . VAL A 1 221 ? 14.630 21.230 -48.287 1.00 31.55 200 VAL A O 1
ATOM 1430 N N . GLY A 1 222 ? 12.432 21.693 -48.113 1.00 29.69 201 GLY A N 1
ATOM 1431 C CA . GLY A 1 222 ? 12.637 23.131 -48.299 1.00 28.60 201 GLY A CA 1
ATOM 1432 C C . GLY A 1 222 ? 13.077 23.820 -47.022 1.00 29.30 201 GLY A C 1
ATOM 1433 O O . GLY A 1 222 ? 13.643 24.921 -47.054 1.00 29.27 201 GLY A O 1
ATOM 1434 N N . PHE A 1 223 ? 12.836 23.170 -45.880 1.00 29.59 202 PHE A N 1
ATOM 1435 C CA . PHE A 1 223 ? 13.043 23.822 -44.601 1.00 29.28 202 PHE A CA 1
ATOM 1436 C C . PHE A 1 223 ? 14.445 24.397 -44.316 1.00 29.82 202 PHE A C 1
ATOM 1437 O O . PHE A 1 223 ? 14.538 25.408 -43.637 1.00 30.38 202 PHE A O 1
ATOM 1445 N N . PRO A 1 224 ? 15.536 23.766 -44.807 1.00 30.23 203 PRO A N 1
ATOM 1446 C CA . PRO A 1 224 ? 16.827 24.323 -44.396 1.00 30.05 203 PRO A CA 1
ATOM 1447 C C . PRO A 1 224 ? 17.092 25.761 -44.846 1.00 30.62 203 PRO A C 1
ATOM 1448 O O . PRO A 1 224 ? 17.821 26.485 -44.163 1.00 30.68 203 PRO A O 1
ATOM 1452 N N . ALA A 1 225 ? 16.508 26.169 -45.974 1.00 31.34 204 ALA A N 1
ATOM 1453 C CA . ALA A 1 225 ? 16.568 27.570 -46.413 1.00 31.31 204 ALA A CA 1
ATOM 1454 C C . ALA A 1 225 ? 16.013 28.471 -45.328 1.00 31.58 204 ALA A C 1
ATOM 1455 O O . ALA A 1 225 ? 16.473 29.607 -45.161 1.00 32.66 204 ALA A O 1
ATOM 1457 N N . LYS A 1 226 ? 15.031 27.976 -44.586 1.00 32.23 205 LYS A N 1
ATOM 1458 C CA . LYS A 1 226 ? 14.373 28.826 -43.580 1.00 34.54 205 LYS A CA 1
ATOM 1459 C C . LYS A 1 226 ? 15.223 28.975 -42.314 1.00 32.58 205 LYS A C 1
ATOM 1460 O O . LYS A 1 226 ? 15.152 29.984 -41.613 1.00 31.67 205 LYS A O 1
ATOM 1466 N N . GLU A 1 227 ? 16.035 27.970 -42.044 1.00 31.38 206 GLU A N 1
ATOM 1467 C CA . GLU A 1 227 ? 16.907 28.039 -40.904 1.00 32.12 206 GLU A CA 1
ATOM 1468 C C . GLU A 1 227 ? 18.165 28.848 -41.294 1.00 31.62 206 GLU A C 1
ATOM 1469 O O . GLU A 1 227 ? 18.735 29.577 -40.484 1.00 30.04 206 GLU A O 1
ATOM 1475 N N . ILE A 1 228 ? 18.559 28.736 -42.557 1.00 31.75 207 ILE A N 1
ATOM 1476 C CA . ILE A 1 228 ? 19.706 29.457 -43.073 1.00 31.63 207 ILE A CA 1
ATOM 1477 C C . ILE A 1 228 ? 19.453 30.961 -43.117 1.00 31.92 207 ILE A C 1
ATOM 1478 O O . ILE A 1 228 ? 20.331 31.748 -42.730 1.00 32.00 207 ILE A O 1
ATOM 1483 N N . ALA A 1 229 ? 18.245 31.362 -43.513 1.00 31.18 208 ALA A N 1
ATOM 1484 C CA . ALA A 1 229 ? 17.981 32.791 -43.792 1.00 31.47 208 ALA A CA 1
ATOM 1485 C C . ALA A 1 229 ? 18.371 33.778 -42.691 1.00 31.60 208 ALA A C 1
ATOM 1486 O O . ALA A 1 229 ? 18.957 34.837 -42.968 1.00 30.99 208 ALA A O 1
ATOM 1488 N N . PRO A 1 230 ? 18.037 33.457 -41.437 1.00 31.57 209 PRO A N 1
ATOM 1489 C CA . PRO A 1 230 ? 18.375 34.456 -40.414 1.00 31.90 209 PRO A CA 1
ATOM 1490 C C . PRO A 1 230 ? 19.876 34.692 -40.209 1.00 32.14 209 PRO A C 1
ATOM 1491 O O . PRO A 1 230 ? 20.226 35.638 -39.518 1.00 31.94 209 PRO A O 1
ATOM 1495 N N . CYS A 1 231 ? 20.737 33.848 -40.801 1.00 32.83 210 CYS A N 1
ATOM 1496 C CA . CYS A 1 231 ? 22.207 34.077 -40.852 1.00 33.03 210 CYS A CA 1
ATOM 1497 C C . CYS A 1 231 ? 22.657 35.339 -41.610 1.00 33.45 210 CYS A C 1
ATOM 1498 O O . CYS A 1 231 ? 23.834 35.702 -41.574 1.00 34.66 210 CYS A O 1
ATOM 1501 N N . PHE A 1 232 ? 21.728 36.004 -42.294 1.00 33.00 211 PHE A N 1
ATOM 1502 C CA . PHE A 1 232 ? 22.065 37.100 -43.179 1.00 32.95 211 PHE A CA 1
ATOM 1503 C C . PHE A 1 232 ? 21.351 38.332 -42.703 1.00 33.25 211 PHE A C 1
ATOM 1504 O O . PHE A 1 232 ? 20.146 38.304 -42.485 1.00 32.68 211 PHE A O 1
ATOM 1512 N N . SER A 1 233 ? 22.117 39.400 -42.500 1.00 33.22 212 SER A N 1
ATOM 1513 C CA . SER A 1 233 ? 21.591 40.581 -41.855 1.00 33.76 212 SER A CA 1
ATOM 1514 C C . SER A 1 233 ? 20.413 41.123 -42.635 1.00 33.72 212 SER A C 1
ATOM 1515 O O . SER A 1 233 ? 19.525 41.720 -42.057 1.00 33.44 212 SER A O 1
ATOM 1518 N N . SER A 1 234 ? 20.401 40.908 -43.945 1.00 33.44 213 SER A N 1
ATOM 1519 C CA . SER A 1 234 ? 19.310 41.396 -44.785 1.00 34.56 213 SER A CA 1
ATOM 1520 C C . SER A 1 234 ? 17.970 40.712 -44.497 1.00 35.04 213 SER A C 1
ATOM 1521 O O . SER A 1 234 ? 16.917 41.195 -44.946 1.00 36.30 213 SER A O 1
ATOM 1524 N N . SER A 1 235 ? 18.000 39.603 -43.753 1.00 33.21 214 SER A N 1
ATOM 1525 C CA . SER A 1 235 ? 16.771 38.905 -43.403 1.00 32.79 214 SER A CA 1
ATOM 1526 C C . SER A 1 235 ? 15.950 39.707 -42.397 1.00 33.10 214 SER A C 1
ATOM 1527 O O . SER A 1 235 ? 14.800 39.361 -42.090 1.00 31.03 214 SER A O 1
ATOM 1530 N N . PHE A 1 236 ? 16.557 40.777 -41.882 1.00 34.18 215 PHE A N 1
ATOM 1531 C CA . PHE A 1 236 ? 15.914 41.611 -40.866 1.00 35.55 215 PHE A CA 1
ATOM 1532 C C . PHE A 1 236 ? 16.146 43.067 -41.161 1.00 37.69 215 PHE A C 1
ATOM 1533 O O . PHE A 1 236 ? 17.292 43.542 -41.124 1.00 37.70 215 PHE A O 1
ATOM 1541 N N . ARG A 1 237 ? 15.047 43.767 -41.445 1.00 40.06 216 ARG A N 1
ATOM 1542 C CA . ARG A 1 237 ? 15.080 45.163 -41.883 1.00 42.02 216 ARG A CA 1
ATOM 1543 C C . ARG A 1 237 ? 15.804 46.038 -40.884 1.00 42.24 216 ARG A C 1
ATOM 1544 O O . ARG A 1 237 ? 16.457 46.978 -41.271 1.00 44.00 216 ARG A O 1
ATOM 1546 N N . PHE A 1 238 ? 15.708 45.700 -39.606 1.00 42.30 217 PHE A N 1
ATOM 1547 C CA . PHE A 1 238 ? 16.253 46.521 -38.525 1.00 43.47 217 PHE A CA 1
ATOM 1548 C C . PHE A 1 238 ? 17.716 46.287 -38.151 1.00 45.26 217 PHE A C 1
ATOM 1549 O O . PHE A 1 238 ? 18.153 46.764 -37.099 1.00 47.37 217 PHE A O 1
ATOM 1557 N N . ILE A 1 239 ? 18.464 45.548 -38.971 1.00 46.68 218 ILE A N 1
ATOM 1558 C CA . ILE A 1 239 ? 19.880 45.270 -38.700 1.00 46.33 218 ILE A CA 1
ATOM 1559 C C . ILE A 1 239 ? 20.747 45.885 -39.804 1.00 50.66 218 ILE A C 1
ATOM 1560 O O . ILE A 1 239 ? 20.393 45.808 -40.982 1.00 49.94 218 ILE A O 1
ATOM 1565 N N . GLY A 1 240 ? 21.872 46.499 -39.419 1.00 57.42 219 GLY A N 1
ATOM 1566 C CA . GLY A 1 240 ? 22.783 47.184 -40.356 1.00 61.19 219 GLY A CA 1
ATOM 1567 C C . GLY A 1 240 ? 23.046 46.443 -41.663 1.00 63.56 219 GLY A C 1
ATOM 1568 O O . GLY A 1 240 ? 23.140 45.212 -41.655 1.00 63.85 219 GLY A O 1
ATOM 1569 N N . LYS A 1 241 ? 23.174 47.198 -42.768 1.00 63.44 220 LYS A N 1
ATOM 1570 C CA . LYS A 1 241 ? 23.288 46.668 -44.154 1.00 60.98 220 LYS A CA 1
ATOM 1571 C C . LYS A 1 241 ? 23.979 45.305 -44.274 1.00 58.49 220 LYS A C 1
ATOM 1572 O O . LYS A 1 241 ? 23.402 44.358 -44.827 1.00 63.84 220 LYS A O 1
ATOM 1574 N N . GLY A 1 242 ? 25.195 45.196 -43.746 1.00 54.52 221 GLY A N 1
ATOM 1575 C CA . GLY A 1 242 ? 25.925 43.930 -43.793 1.00 49.83 221 GLY A CA 1
ATOM 1576 C C . GLY A 1 242 ? 26.566 43.534 -42.475 1.00 47.54 221 GLY A C 1
ATOM 1577 O O . GLY A 1 242 ? 27.746 43.203 -42.446 1.00 49.26 221 GLY A O 1
ATOM 1578 N N . ALA A 1 243 ? 25.803 43.579 -41.385 1.00 44.26 222 ALA A N 1
ATOM 1579 C CA . ALA A 1 243 ? 26.288 43.127 -40.082 1.00 42.74 222 ALA A CA 1
ATOM 1580 C C . ALA A 1 243 ? 26.490 41.617 -40.084 1.00 41.86 222 ALA A C 1
ATOM 1581 O O . ALA A 1 243 ? 25.662 40.865 -40.595 1.00 43.52 222 ALA A O 1
ATOM 1583 N N . MET A 1 244 ? 27.593 41.167 -39.511 1.00 40.50 223 MET A N 1
ATOM 1584 C CA . MET A 1 244 ? 27.915 39.758 -39.563 1.00 38.70 223 MET A CA 1
ATOM 1585 C C . MET A 1 244 ? 27.061 39.044 -38.539 1.00 37.95 223 MET A C 1
ATOM 1586 O O . MET A 1 244 ? 26.792 39.575 -37.454 1.00 38.97 223 MET A O 1
ATOM 1591 N N . CYS A 1 245 ? 26.623 37.844 -38.886 1.00 35.77 224 CYS A N 1
ATOM 1592 C CA . CYS A 1 245 ? 25.873 37.047 -37.950 1.00 34.88 224 CYS A CA 1
ATOM 1593 C C . CYS A 1 245 ? 26.804 36.157 -37.115 1.00 35.03 224 CYS A C 1
ATOM 1594 O O . CYS A 1 245 ? 27.856 35.705 -37.594 1.00 34.12 224 CYS A O 1
ATOM 1597 N N . LEU A 1 246 ? 26.415 35.928 -35.863 1.00 35.50 225 LEU A N 1
ATOM 1598 C CA . LEU A 1 246 ? 27.074 34.955 -35.005 1.00 35.68 225 LEU A CA 1
ATOM 1599 C C . LEU A 1 246 ? 26.017 34.011 -34.496 1.00 36.44 225 LEU A C 1
ATOM 1600 O O . LEU A 1 246 ? 25.034 34.438 -33.875 1.00 36.83 225 LEU A O 1
ATOM 1605 N N . VAL A 1 247 ? 26.222 32.722 -34.744 1.00 35.78 226 VAL A N 1
ATOM 1606 C CA . VAL A 1 247 ? 25.245 31.727 -34.333 1.00 35.42 226 VAL A CA 1
ATOM 1607 C C . VAL A 1 247 ? 25.804 30.834 -33.242 1.00 35.67 226 VAL A C 1
ATOM 1608 O O . VAL A 1 247 ? 26.672 29.981 -33.494 1.00 36.19 226 VAL A O 1
ATOM 1612 N N . PRO A 1 248 ? 25.332 31.042 -32.017 1.00 35.82 227 PRO A N 1
ATOM 1613 C CA . PRO A 1 248 ? 25.556 30.117 -30.912 1.00 36.43 227 PRO A CA 1
ATOM 1614 C C . PRO A 1 248 ? 24.658 28.900 -31.092 1.00 36.95 227 PRO A C 1
ATOM 1615 O O . PRO A 1 248 ? 23.425 29.036 -31.243 1.00 38.13 227 PRO A O 1
ATOM 1619 N N . ALA A 1 249 ? 25.269 27.726 -31.089 1.00 35.73 228 ALA A N 1
ATOM 1620 C CA . ALA A 1 249 ? 24.559 26.532 -31.449 1.00 36.25 228 ALA A CA 1
ATOM 1621 C C . ALA A 1 249 ? 25.169 25.277 -30.871 1.00 37.15 228 ALA A C 1
ATOM 1622 O O . ALA A 1 249 ? 26.336 25.229 -30.480 1.00 36.18 228 ALA A O 1
ATOM 1624 N N . ALA A 1 250 ? 24.302 24.275 -30.785 1.00 39.51 229 ALA A N 1
ATOM 1625 C CA . ALA A 1 250 ? 24.673 22.893 -30.682 1.00 40.97 229 ALA A CA 1
ATOM 1626 C C . ALA A 1 250 ? 25.405 22.585 -31.973 1.00 40.80 229 ALA A C 1
ATOM 1627 O O . ALA A 1 250 ? 24.974 23.024 -33.037 1.00 40.11 229 ALA A O 1
ATOM 1629 N N . VAL A 1 251 ? 26.501 21.838 -31.895 1.00 41.72 230 VAL A N 1
ATOM 1630 C CA . VAL A 1 251 ? 27.187 21.423 -33.110 1.00 43.06 230 VAL A CA 1
ATOM 1631 C C . VAL A 1 251 ? 26.269 20.677 -34.106 1.00 46.34 230 VAL A C 1
ATOM 1632 O O . VAL A 1 251 ? 26.406 20.852 -35.326 1.00 45.99 230 VAL A O 1
ATOM 1636 N N . ASP A 1 252 ? 25.332 19.866 -33.587 1.00 49.76 231 ASP A N 1
ATOM 1637 C CA . ASP A 1 252 ? 24.343 19.171 -34.418 1.00 52.42 231 ASP A CA 1
ATOM 1638 C C . ASP A 1 252 ? 23.645 20.112 -35.436 1.00 52.28 231 ASP A C 1
ATOM 1639 O O . ASP A 1 252 ? 22.961 19.655 -36.367 1.00 52.45 231 ASP A O 1
ATOM 1644 N N . GLN A 1 253 ? 23.830 21.420 -35.241 1.00 50.24 232 GLN A N 1
ATOM 1645 C CA . GLN A 1 253 ? 23.286 22.452 -36.130 1.00 49.37 232 GLN A CA 1
ATOM 1646 C C . GLN A 1 253 ? 24.282 22.930 -37.211 1.00 47.78 232 GLN A C 1
ATOM 1647 O O . GLN A 1 253 ? 23.902 23.690 -38.112 1.00 47.01 232 GLN A O 1
ATOM 1653 N N . ASP A 1 254 ? 25.534 22.470 -37.136 1.00 47.05 233 ASP A N 1
ATOM 1654 C CA . ASP A 1 254 ? 26.583 22.928 -38.058 1.00 47.45 233 ASP A CA 1
ATOM 1655 C C . ASP A 1 254 ? 26.199 22.847 -39.548 1.00 47.39 233 ASP A C 1
ATOM 1656 O O . ASP A 1 254 ? 26.380 23.839 -40.274 1.00 46.68 233 ASP A O 1
ATOM 1661 N N . PRO A 1 255 ? 25.697 21.669 -40.010 1.00 47.31 234 PRO A N 1
ATOM 1662 C CA . PRO A 1 255 ? 25.378 21.532 -41.422 1.00 46.04 234 PRO A CA 1
ATOM 1663 C C . PRO A 1 255 ? 24.630 22.740 -41.926 1.00 45.39 234 PRO A C 1
ATOM 1664 O O . PRO A 1 255 ? 24.983 23.234 -42.991 1.00 47.15 234 PRO A O 1
ATOM 1668 N N . PHE A 1 256 ? 23.633 23.237 -41.185 1.00 44.66 235 PHE A N 1
ATOM 1669 C CA . PHE A 1 256 ? 22.935 24.472 -41.611 1.00 45.66 235 PHE A CA 1
ATOM 1670 C C . PHE A 1 256 ? 23.909 25.631 -41.847 1.00 46.83 235 PHE A C 1
ATOM 1671 O O . PHE A 1 256 ? 23.782 26.350 -42.843 1.00 51.61 235 PHE A O 1
ATOM 1679 N N . PHE A 1 257 ? 24.891 25.798 -40.963 1.00 45.37 236 PHE A N 1
ATOM 1680 C CA . PHE A 1 257 ? 25.803 26.950 -41.047 1.00 45.27 236 PHE A CA 1
ATOM 1681 C C . PHE A 1 257 ? 26.983 26.763 -42.015 1.00 43.73 236 PHE A C 1
ATOM 1682 O O . PHE A 1 257 ? 27.352 27.703 -42.736 1.00 41.51 236 PHE A O 1
ATOM 1690 N N . ARG A 1 258 ? 27.546 25.557 -42.078 1.00 42.36 237 ARG A N 1
ATOM 1691 C CA . ARG A 1 258 ? 28.517 25.280 -43.140 1.00 41.09 237 ARG A CA 1
ATOM 1692 C C . ARG A 1 258 ? 27.897 25.653 -44.495 1.00 39.02 237 ARG A C 1
ATOM 1693 O O . ARG A 1 258 ? 28.504 26.363 -45.293 1.00 38.18 237 ARG A O 1
ATOM 1701 N N . LEU A 1 259 ? 26.669 25.195 -44.714 1.00 38.02 238 LEU A N 1
ATOM 1702 C CA . LEU A 1 259 ? 25.915 25.470 -45.933 1.00 37.15 238 LEU A CA 1
ATOM 1703 C C . LEU A 1 259 ? 25.663 26.963 -46.097 1.00 36.40 238 LEU A C 1
ATOM 1704 O O . LEU A 1 259 ? 25.862 27.513 -47.180 1.00 35.71 238 LEU A O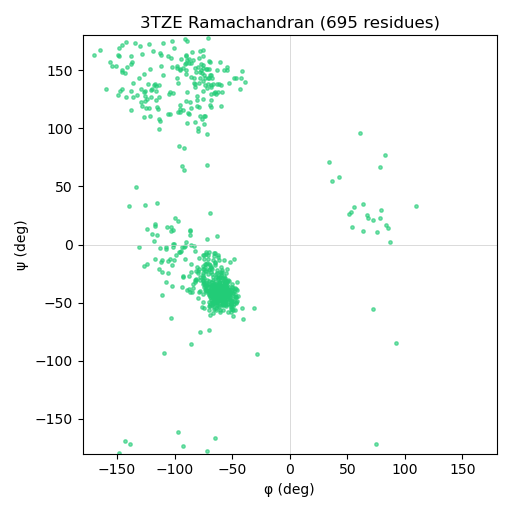 1
ATOM 1709 N N . ALA A 1 260 ? 25.242 27.625 -45.024 1.00 36.08 239 ALA A N 1
ATOM 1710 C CA . ALA A 1 260 ? 25.020 29.072 -45.075 1.00 36.99 239 ALA A CA 1
ATOM 1711 C C . ALA A 1 260 ? 26.288 29.840 -45.504 1.00 37.03 239 ALA A C 1
ATOM 1712 O O . ALA A 1 260 ? 26.231 30.846 -46.233 1.00 36.40 239 ALA A O 1
ATOM 1714 N N . ARG A 1 261 ? 27.437 29.339 -45.051 1.00 37.89 240 ARG A N 1
ATOM 1715 C CA . ARG A 1 261 ? 28.719 29.962 -45.334 1.00 37.14 240 ARG A CA 1
ATOM 1716 C C . ARG A 1 261 ? 29.099 29.679 -46.767 1.00 37.70 240 ARG A C 1
ATOM 1717 O O . ARG A 1 261 ? 29.698 30.524 -47.430 1.00 38.57 240 ARG A O 1
ATOM 1725 N N . ASP A 1 262 ? 28.717 28.508 -47.257 1.00 37.08 241 ASP A N 1
ATOM 1726 C CA . ASP A 1 262 ? 28.999 28.169 -48.632 1.00 38.91 241 ASP A CA 1
ATOM 1727 C C . ASP A 1 262 ? 28.186 28.981 -49.633 1.00 38.35 241 ASP A C 1
ATOM 1728 O O . ASP A 1 262 ? 28.546 29.083 -50.796 1.00 39.63 241 ASP A O 1
ATOM 1733 N N . LYS A 1 263 ? 27.076 29.541 -49.191 1.00 37.82 242 LYS A N 1
ATOM 1734 C CA . LYS A 1 263 ? 26.192 30.195 -50.114 1.00 37.47 242 LYS A CA 1
ATOM 1735 C C . LYS A 1 263 ? 26.296 31.683 -49.926 1.00 39.06 242 LYS A C 1
ATOM 1736 O O . LYS A 1 263 ? 25.692 32.436 -50.682 1.00 40.69 242 LYS A O 1
ATOM 1742 N N . ALA A 1 264 ? 27.082 32.098 -48.928 1.00 41.02 243 ALA A N 1
ATOM 1743 C CA . ALA A 1 264 ? 27.325 33.505 -48.640 1.00 41.33 243 ALA A CA 1
ATOM 1744 C C . ALA A 1 264 ? 27.744 34.223 -49.896 1.00 42.57 243 ALA A C 1
ATOM 1745 O O . ALA A 1 264 ? 27.072 35.169 -50.317 1.00 43.91 243 ALA A O 1
ATOM 1747 N N . LYS A 1 265 ? 28.825 33.766 -50.524 1.00 44.25 244 LYS A N 1
ATOM 1748 C CA . LYS A 1 265 ? 29.331 34.481 -51.715 1.00 47.27 244 LYS A CA 1
ATOM 1749 C C . LYS A 1 265 ? 28.220 34.539 -52.765 1.00 47.85 244 LYS A C 1
ATOM 1750 O O . LYS A 1 265 ? 27.924 35.605 -53.316 1.00 47.09 244 LYS A O 1
ATOM 1752 N N . ALA A 1 266 ? 27.584 33.395 -53.003 1.00 47.08 245 ALA A N 1
ATOM 1753 C CA . ALA A 1 266 ? 26.540 33.299 -54.010 1.00 45.99 245 ALA A CA 1
ATOM 1754 C C . ALA A 1 266 ? 25.474 34.376 -53.803 1.00 45.82 245 ALA A C 1
ATOM 1755 O O . ALA A 1 266 ? 24.875 34.856 -54.783 1.00 46.52 245 ALA A O 1
ATOM 1757 N N . LEU A 1 267 ? 25.248 34.754 -52.540 1.00 42.74 246 LEU A N 1
ATOM 1758 C CA . LEU A 1 267 ? 24.141 35.641 -52.204 1.00 41.85 246 LEU A CA 1
ATOM 1759 C C . LEU A 1 267 ? 24.572 37.076 -51.977 1.00 41.70 246 LEU A C 1
ATOM 1760 O O . LEU A 1 267 ? 23.741 37.934 -51.700 1.00 40.89 246 LEU A O 1
ATOM 1765 N N . GLY A 1 268 ? 25.875 37.314 -52.116 1.00 42.68 247 GLY A N 1
ATOM 1766 C CA . GLY A 1 268 ? 26.495 38.612 -51.890 1.00 42.31 247 GLY A CA 1
ATOM 1767 C C . GLY A 1 268 ? 26.447 39.024 -50.437 1.00 44.03 247 GLY A C 1
ATOM 1768 O O . GLY A 1 268 ? 26.509 40.225 -50.132 1.00 47.48 247 GLY A O 1
ATOM 1769 N N . GLU A 1 269 ? 26.361 38.040 -49.539 1.00 42.11 248 GLU A N 1
ATOM 1770 C CA . GLU A 1 269 ? 26.176 38.282 -48.102 1.00 41.02 248 GLU A CA 1
ATOM 1771 C C . GLU A 1 269 ? 27.418 37.887 -47.328 1.00 39.88 248 GLU A C 1
ATOM 1772 O O . GLU A 1 269 ? 28.167 37.020 -47.770 1.00 39.44 248 GLU A O 1
ATOM 1778 N N . LYS A 1 270 ? 27.632 38.518 -46.171 1.00 40.73 249 LYS A N 1
ATOM 1779 C CA . LYS A 1 270 ? 28.740 38.171 -45.257 1.00 39.78 249 LYS A CA 1
ATOM 1780 C C . LYS A 1 270 ? 28.481 36.795 -44.659 1.00 37.38 249 LYS A C 1
ATOM 1781 O O . LYS A 1 270 ? 27.364 36.536 -44.248 1.00 35.26 249 LYS A O 1
ATOM 1787 N N . LYS A 1 271 ? 29.513 35.946 -44.604 1.00 36.70 250 LYS A N 1
ATOM 1788 C CA . LYS A 1 271 ? 29.443 34.613 -43.996 1.00 37.17 250 LYS A CA 1
ATOM 1789 C C . LYS A 1 271 ? 29.189 34.686 -42.498 1.00 35.67 250 LYS A C 1
ATOM 1790 O O . LYS A 1 271 ? 29.888 35.392 -41.783 1.00 35.77 250 LYS A O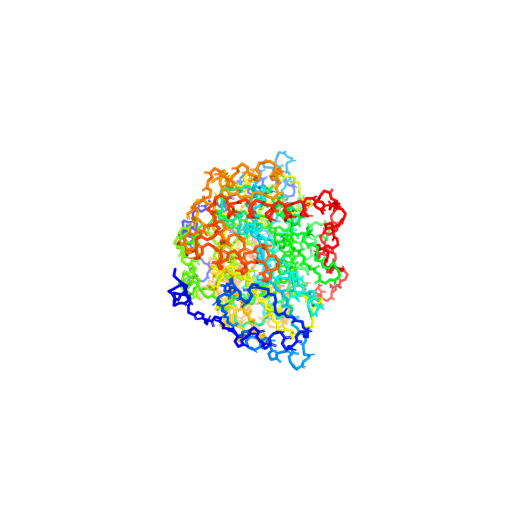 1
ATOM 1796 N N . PRO A 1 272 ? 28.213 33.915 -42.003 1.00 35.46 251 PRO A N 1
ATOM 1797 C CA . PRO A 1 272 ? 27.988 33.977 -40.561 1.00 35.05 251 PRO A CA 1
ATOM 1798 C C . PRO A 1 272 ? 29.107 33.304 -39.817 1.00 35.29 251 PRO A C 1
ATOM 1799 O O . PRO A 1 272 ? 29.774 32.400 -40.349 1.00 35.63 251 PRO A O 1
ATOM 1803 N N . SER A 1 273 ? 29.344 33.779 -38.603 1.00 36.12 252 SER A N 1
ATOM 1804 C CA . SER A 1 273 ? 30.237 33.071 -37.708 1.00 36.38 252 SER A CA 1
ATOM 1805 C C . SER A 1 273 ? 29.416 32.173 -36.839 1.00 35.89 252 SER A C 1
ATOM 1806 O O . SER A 1 273 ? 28.234 32.403 -36.632 1.00 36.31 252 SER A O 1
ATOM 1809 N N . SER A 1 274 ? 30.065 31.174 -36.285 1.00 36.66 253 SER A N 1
ATOM 1810 C CA . SER A 1 274 ? 29.364 30.160 -35.558 1.00 37.47 253 SER A CA 1
ATOM 1811 C C . SER A 1 274 ? 30.251 29.707 -34.423 1.00 37.62 253 SER A C 1
ATOM 1812 O O . SER A 1 274 ? 31.428 29.490 -34.651 1.00 38.41 253 SER A O 1
ATOM 1815 N N . ILE A 1 275 ? 29.701 29.581 -33.209 1.00 36.90 254 ILE A N 1
ATOM 1816 C CA . ILE A 1 275 ? 30.420 28.972 -32.073 1.00 35.81 254 ILE A CA 1
ATOM 1817 C C . ILE A 1 275 ? 29.578 27.847 -31.461 1.00 36.61 254 ILE A C 1
ATOM 1818 O O . ILE A 1 275 ? 28.344 27.906 -31.451 1.00 36.97 254 ILE A O 1
ATOM 1823 N N . TYR A 1 276 ? 30.230 26.812 -30.953 1.00 36.15 255 TYR A N 1
ATOM 1824 C CA . TYR A 1 276 ? 29.488 25.609 -30.613 1.00 36.96 255 TYR A CA 1
ATOM 1825 C C . TYR A 1 276 ? 29.555 25.222 -29.151 1.00 37.10 255 TYR A C 1
ATOM 1826 O O . TYR A 1 276 ? 30.636 25.212 -28.550 1.00 36.77 255 TYR A O 1
ATOM 1835 N N . VAL A 1 277 ? 28.397 24.900 -28.585 1.00 36.60 256 VAL A N 1
ATOM 1836 C CA . VAL A 1 277 ? 28.373 24.498 -27.194 1.00 37.51 256 VAL A CA 1
ATOM 1837 C C . VAL A 1 277 ? 28.277 22.999 -26.977 1.00 38.05 256 VAL A C 1
ATOM 1838 O O . VAL A 1 277 ? 27.449 22.309 -27.582 1.00 38.37 256 VAL A O 1
ATOM 1842 N N . SER A 1 278 ? 29.167 22.506 -26.120 1.00 37.92 257 SER A N 1
ATOM 1843 C CA . SER A 1 278 ? 29.088 21.158 -25.654 1.00 38.78 257 SER A CA 1
ATOM 1844 C C . SER A 1 278 ? 27.818 21.060 -24.838 1.00 39.64 257 SER A C 1
ATOM 1845 O O . SER A 1 278 ? 27.567 21.893 -23.965 1.00 39.58 257 SER A O 1
ATOM 1848 N N . LEU A 1 279 ? 27.016 20.046 -25.135 1.00 40.29 258 LEU A N 1
ATOM 1849 C CA . LEU A 1 279 ? 25.729 19.896 -24.481 1.00 41.32 258 LEU A CA 1
ATOM 1850 C C . LEU A 1 279 ? 25.893 19.295 -23.091 1.00 41.81 258 LEU A C 1
ATOM 1851 O O . LEU A 1 279 ? 26.716 18.407 -22.874 1.00 43.27 258 LEU A O 1
ATOM 1856 N N . LEU A 1 280 ? 25.136 19.830 -22.146 1.00 40.81 259 LEU A N 1
ATOM 1857 C CA . LEU A 1 280 ? 25.066 19.276 -20.820 1.00 40.72 259 LEU A CA 1
ATOM 1858 C C . LEU A 1 280 ? 24.575 17.828 -20.943 1.00 42.40 259 LEU A C 1
ATOM 1859 O O . LEU A 1 280 ? 23.602 17.555 -21.660 1.00 43.01 259 LEU A O 1
ATOM 1864 N N . PRO A 1 281 ? 25.269 16.891 -20.278 1.00 43.03 260 PRO A N 1
ATOM 1865 C CA . PRO A 1 281 ? 24.845 15.485 -20.283 1.00 44.89 260 PRO A CA 1
ATOM 1866 C C . PRO A 1 281 ? 23.678 15.253 -19.337 1.00 46.37 260 PRO A C 1
ATOM 1867 O O . PRO A 1 281 ? 23.382 16.128 -18.526 1.00 46.15 260 PRO A O 1
ATOM 1871 N N . ASP A 1 282 ? 23.013 14.102 -19.435 1.00 47.93 261 ASP A N 1
ATOM 1872 C CA . ASP A 1 282 ? 22.039 13.755 -18.414 1.00 49.96 261 ASP A CA 1
ATOM 1873 C C . ASP A 1 282 ? 22.818 13.422 -17.127 1.00 50.31 261 ASP A C 1
ATOM 1874 O O . ASP A 1 282 ? 24.041 13.489 -17.143 1.00 49.82 261 ASP A O 1
ATOM 1879 N N . LEU A 1 283 ? 22.145 13.110 -16.020 1.00 51.74 262 LEU A N 1
ATOM 1880 C CA . LEU A 1 283 ? 22.845 12.908 -14.741 1.00 52.35 262 LEU A CA 1
ATOM 1881 C C . LEU A 1 283 ? 23.716 11.651 -14.689 1.00 53.22 262 LEU A C 1
ATOM 1882 O O . LEU A 1 283 ? 24.580 11.533 -13.835 1.00 52.75 262 LEU A O 1
ATOM 1887 N N . LYS A 1 284 ? 23.485 10.714 -15.604 1.00 54.77 263 LYS A N 1
ATOM 1888 C CA . LYS A 1 284 ? 24.324 9.531 -15.706 1.00 56.29 263 LYS A CA 1
ATOM 1889 C C . LYS A 1 284 ? 25.537 9.867 -16.589 1.00 55.48 263 LYS A C 1
ATOM 1890 O O . LYS A 1 284 ? 26.428 9.051 -16.797 1.00 55.61 263 LYS A O 1
ATOM 1892 N N . GLY A 1 285 ? 25.586 11.101 -17.066 1.00 54.78 264 GLY A N 1
ATOM 1893 C CA . GLY A 1 285 ? 26.498 11.463 -18.136 1.00 56.83 264 GLY A CA 1
ATOM 1894 C C . GLY A 1 285 ? 25.893 10.882 -19.400 1.00 60.11 264 GLY A C 1
ATOM 1895 O O . GLY A 1 285 ? 24.756 10.402 -19.366 1.00 62.73 264 GLY A O 1
ATOM 1896 N N . VAL A 1 286 ? 26.626 10.919 -20.511 1.00 60.52 265 VAL A N 1
ATOM 1897 C CA . VAL A 1 286 ? 26.240 10.167 -21.729 1.00 63.44 265 VAL A CA 1
ATOM 1898 C C . VAL A 1 286 ? 25.381 10.954 -22.723 1.00 64.38 265 VAL A C 1
ATOM 1899 O O . VAL A 1 286 ? 25.923 11.533 -23.677 1.00 64.26 265 VAL A O 1
ATOM 1901 N N . ASN A 1 287 ? 24.064 10.978 -22.505 1.00 66.72 266 ASN A N 1
ATOM 1902 C CA . ASN A 1 287 ? 23.115 11.530 -23.493 1.00 68.31 266 ASN A CA 1
ATOM 1903 C C . ASN A 1 287 ? 23.157 13.058 -23.630 1.00 67.98 266 ASN A C 1
ATOM 1904 O O . ASN A 1 287 ? 22.208 13.753 -23.258 1.00 70.30 266 ASN A O 1
ATOM 1906 N N . ARG A 1 288 ? 24.263 13.570 -24.174 1.00 66.81 267 ARG A N 1
ATOM 1907 C CA . ARG A 1 288 ? 24.413 14.994 -24.476 1.00 65.09 267 ARG A CA 1
ATOM 1908 C C . ARG A 1 288 ? 23.494 15.445 -25.633 1.00 68.12 267 ARG A C 1
ATOM 1909 O O . ARG A 1 288 ? 23.788 16.414 -26.344 1.00 64.30 267 ARG A O 1
ATOM 1917 N N . LYS A 1 289 ? 22.374 14.736 -25.805 1.00 74.48 268 LYS A N 1
ATOM 1918 C CA . LYS A 1 289 ? 21.306 15.128 -26.741 1.00 77.50 268 LYS A CA 1
ATOM 1919 C C . LYS A 1 289 ? 20.483 16.316 -26.196 1.00 79.46 268 LYS A C 1
ATOM 1920 O O . LYS A 1 289 ? 20.282 16.445 -24.980 1.00 81.34 268 LYS A O 1
ATOM 1922 N N . MET A 1 290 ? 20.019 17.185 -27.093 1.00 79.58 269 MET A N 1
ATOM 1923 C CA . MET A 1 290 ? 19.013 18.190 -26.737 1.00 79.55 269 MET A CA 1
ATOM 1924 C C . MET A 1 290 ? 17.704 17.463 -26.414 1.00 81.46 269 MET A C 1
ATOM 1925 O O . MET A 1 290 ? 16.906 17.943 -25.612 1.00 82.59 269 MET A O 1
ATOM 1927 N N . SER A 1 291 ? 17.517 16.291 -27.034 1.00 82.52 270 SER A N 1
ATOM 1928 C CA . SER A 1 291 ? 16.411 15.369 -26.736 1.00 83.40 270 SER A CA 1
ATOM 1929 C C . SER A 1 291 ? 16.614 14.731 -25.373 1.00 83.93 270 SER A C 1
ATOM 1930 O O . SER A 1 291 ? 17.751 14.546 -24.941 1.00 82.90 270 SER A O 1
ATOM 1933 N N . ALA A 1 292 ? 15.515 14.380 -24.712 1.00 85.63 271 ALA A N 1
ATOM 1934 C CA . ALA A 1 292 ? 15.574 13.848 -23.350 1.00 87.20 271 ALA A CA 1
ATOM 1935 C C . ALA A 1 292 ? 15.369 12.329 -23.299 1.00 88.17 271 ALA A C 1
ATOM 1936 O O . ALA A 1 292 ? 14.417 11.797 -23.884 1.00 88.66 271 ALA A O 1
ATOM 1938 N N . SER A 1 293 ? 16.268 11.655 -22.579 1.00 86.71 272 SER A N 1
ATOM 1939 C CA . SER A 1 293 ? 16.398 10.192 -22.595 1.00 87.43 272 SER A CA 1
ATOM 1940 C C . SER A 1 293 ? 15.459 9.479 -21.615 1.00 87.68 272 SER A C 1
ATOM 1941 O O . SER A 1 293 ? 14.389 8.998 -21.995 1.00 87.36 272 SER A O 1
ATOM 1943 N N . ASP A 1 294 ? 15.923 9.368 -20.371 1.00 60.13 273 ASP A N 1
ATOM 1944 C CA . ASP A 1 294 ? 15.124 8.994 -19.216 1.00 56.81 273 ASP A CA 1
ATOM 1945 C C . ASP A 1 294 ? 14.926 10.290 -18.413 1.00 53.25 273 ASP A C 1
ATOM 1946 O O . ASP A 1 294 ? 15.882 10.839 -17.858 1.00 51.64 273 ASP A O 1
ATOM 1951 N N . PRO A 1 295 ? 13.680 10.789 -18.365 1.00 51.37 274 PRO A N 1
ATOM 1952 C CA . PRO A 1 295 ? 13.354 12.033 -17.671 1.00 48.81 274 PRO A CA 1
ATOM 1953 C C . PRO A 1 295 ? 13.906 12.066 -16.254 1.00 47.64 274 PRO A C 1
ATOM 1954 O O . PRO A 1 295 ? 14.297 13.134 -15.767 1.00 47.87 274 PRO A O 1
ATOM 1958 N N . ASN A 1 296 ? 13.946 10.902 -15.609 1.00 46.92 275 ASN A N 1
ATOM 1959 C CA . ASN A 1 296 ? 14.477 10.759 -14.250 1.00 44.97 275 ASN A CA 1
ATOM 1960 C C . ASN A 1 296 ? 15.929 11.135 -14.056 1.00 43.76 275 ASN A C 1
ATOM 1961 O O . ASN A 1 296 ? 16.350 11.456 -12.945 1.00 44.46 275 ASN A O 1
ATOM 1966 N N . SER A 1 297 ? 16.689 11.091 -15.137 1.00 42.05 276 SER A N 1
ATOM 1967 C CA . SER A 1 297 ? 18.083 11.454 -15.095 1.00 40.71 276 SER A CA 1
ATOM 1968 C C . SER A 1 297 ? 18.363 12.799 -15.751 1.00 39.18 276 SER A C 1
ATOM 1969 O O . SER A 1 297 ? 19.503 13.109 -16.043 1.00 38.67 276 SER A O 1
ATOM 1972 N N . SER A 1 298 ? 17.325 13.589 -15.995 1.00 38.07 277 SER A N 1
ATOM 1973 C CA . SER A 1 298 ? 17.501 14.972 -16.409 1.00 36.80 277 SER A CA 1
ATOM 1974 C C . SER A 1 298 ? 16.824 15.877 -15.410 1.00 35.96 277 SER A C 1
ATOM 1975 O O . SER A 1 298 ? 15.850 15.484 -14.789 1.00 37.30 277 SER A O 1
ATOM 1978 N N . ILE A 1 299 ? 17.341 17.089 -15.262 1.00 35.16 278 ILE A N 1
ATOM 1979 C CA . ILE A 1 299 ? 16.690 18.123 -14.468 1.00 34.73 278 ILE A CA 1
ATOM 1980 C C . ILE A 1 299 ? 15.845 19.031 -15.356 1.00 34.76 278 ILE A C 1
ATOM 1981 O O . ILE A 1 299 ? 16.368 19.696 -16.256 1.00 35.03 278 ILE A O 1
ATOM 1986 N N . TYR A 1 300 ? 14.548 19.082 -15.072 1.00 34.67 279 TYR A N 1
ATOM 1987 C CA . TYR A 1 300 ? 13.612 19.889 -15.852 1.00 34.70 279 TYR A CA 1
ATOM 1988 C C . TYR A 1 300 ? 13.338 21.264 -15.264 1.00 34.52 279 TYR A C 1
ATOM 1989 O O . TYR A 1 300 ? 13.402 21.468 -14.049 1.00 34.36 279 TYR A O 1
ATOM 1998 N N . LEU A 1 301 ? 13.019 22.207 -16.141 1.00 34.09 280 LEU A N 1
ATOM 1999 C CA . LEU A 1 301 ? 12.700 23.555 -15.712 1.00 34.43 280 LEU A CA 1
ATOM 2000 C C . LEU A 1 301 ? 11.415 23.647 -14.869 1.00 35.34 280 LEU A C 1
ATOM 2001 O O . LEU A 1 301 ? 11.128 24.700 -14.312 1.00 35.74 280 LEU A O 1
ATOM 2006 N N . ASP A 1 302 ? 10.668 22.549 -14.751 1.00 36.09 281 ASP A N 1
ATOM 2007 C CA . ASP A 1 302 ? 9.519 22.521 -13.837 1.00 37.92 281 ASP A CA 1
ATOM 2008 C C . ASP A 1 302 ? 9.644 21.502 -12.699 1.00 37.70 281 ASP A C 1
ATOM 2009 O O . ASP A 1 302 ? 8.651 21.140 -12.084 1.00 37.53 281 ASP A O 1
ATOM 2014 N N . ASP A 1 303 ? 10.849 21.027 -12.428 1.00 36.90 282 ASP A N 1
ATOM 2015 C CA . ASP A 1 303 ? 11.039 20.161 -11.278 1.00 38.30 282 ASP A CA 1
ATOM 2016 C C . ASP A 1 303 ? 10.968 20.962 -9.976 1.00 38.48 282 ASP A C 1
ATOM 2017 O O . ASP A 1 303 ? 11.539 22.039 -9.871 1.00 37.41 282 ASP A O 1
ATOM 2022 N N . ALA A 1 304 ? 10.277 20.404 -8.986 1.00 40.76 283 ALA A N 1
ATOM 2023 C CA . ALA A 1 304 ? 10.259 20.958 -7.646 1.00 41.95 283 ALA A CA 1
ATOM 2024 C C . ALA A 1 304 ? 11.641 20.782 -7.011 1.00 42.84 283 ALA A C 1
ATOM 2025 O O . ALA A 1 304 ? 12.415 19.907 -7.425 1.00 44.44 283 ALA A O 1
ATOM 2027 N N . GLN A 1 305 ? 11.946 21.622 -6.024 1.00 41.75 284 GLN A N 1
ATOM 2028 C CA . GLN A 1 305 ? 13.239 21.607 -5.361 1.00 41.21 284 GLN A CA 1
ATOM 2029 C C . GLN A 1 305 ? 13.655 20.229 -4.844 1.00 42.00 284 GLN A C 1
ATOM 2030 O O . GLN A 1 305 ? 14.817 19.819 -5.027 1.00 40.23 284 GLN A O 1
ATOM 2036 N N . ASP A 1 306 ? 12.717 19.529 -4.199 1.00 43.37 285 ASP A N 1
ATOM 2037 C CA . ASP A 1 306 ? 12.956 18.172 -3.685 1.00 45.18 285 ASP A CA 1
ATOM 2038 C C . ASP A 1 306 ? 13.216 17.164 -4.801 1.00 43.78 285 ASP A C 1
ATOM 2039 O O . ASP A 1 306 ? 14.001 16.222 -4.632 1.00 42.41 285 ASP A O 1
ATOM 2044 N N . THR A 1 307 ? 12.560 17.359 -5.941 1.00 43.45 286 THR A N 1
ATOM 2045 C CA . THR A 1 307 ? 12.815 16.507 -7.096 1.00 42.61 286 THR A CA 1
ATOM 2046 C C . THR A 1 307 ? 14.249 16.725 -7.581 1.00 41.04 286 THR A C 1
ATOM 2047 O O . THR A 1 307 ? 14.973 15.764 -7.856 1.00 41.67 286 THR A O 1
ATOM 2051 N N . ILE A 1 308 ? 14.670 17.985 -7.639 1.00 38.62 287 ILE A N 1
ATOM 2052 C CA . ILE A 1 308 ? 16.037 18.301 -8.016 1.00 36.71 287 ILE A CA 1
ATOM 2053 C C . ILE A 1 308 ? 17.033 17.593 -7.102 1.00 37.39 287 ILE A C 1
ATOM 2054 O O . ILE A 1 308 ? 17.980 16.989 -7.581 1.00 37.08 287 ILE A O 1
ATOM 2059 N N . ARG A 1 309 ? 16.801 17.651 -5.793 1.00 39.23 288 ARG A N 1
ATOM 2060 C CA . ARG A 1 309 ? 17.642 16.948 -4.825 1.00 41.03 288 ARG A CA 1
ATOM 2061 C C . ARG A 1 309 ? 17.573 15.436 -5.017 1.00 42.57 288 ARG A C 1
ATOM 2062 O O . ARG A 1 309 ? 18.610 14.773 -5.084 1.00 44.14 288 ARG A O 1
ATOM 2070 N N . LYS A 1 310 ? 16.358 14.892 -5.096 1.00 43.64 289 LYS A N 1
ATOM 2071 C CA . LYS A 1 310 ? 16.184 13.448 -5.211 1.00 44.96 289 LYS A CA 1
ATOM 2072 C C . LYS A 1 310 ? 16.925 12.955 -6.455 1.00 44.50 289 LYS A C 1
ATOM 2073 O O . LYS A 1 310 ? 17.758 12.034 -6.379 1.00 44.88 289 LYS A O 1
ATOM 2075 N N . LYS A 1 311 ? 16.637 13.605 -7.581 1.00 43.09 290 LYS A N 1
ATOM 2076 C CA . LYS A 1 311 ? 17.202 13.230 -8.878 1.00 42.79 290 LYS A CA 1
ATOM 2077 C C . LYS A 1 311 ? 18.740 13.213 -8.854 1.00 42.99 290 LYS A C 1
ATOM 2078 O O . LYS A 1 311 ? 19.360 12.228 -9.291 1.00 45.00 290 LYS A O 1
ATOM 2084 N N . ILE A 1 312 ? 19.342 14.287 -8.334 1.00 40.87 291 ILE A N 1
ATOM 2085 C CA . ILE A 1 312 ? 20.784 14.431 -8.307 1.00 40.83 291 ILE A CA 1
ATOM 2086 C C . ILE A 1 312 ? 21.440 13.431 -7.367 1.00 43.66 291 ILE A C 1
ATOM 2087 O O . ILE A 1 312 ? 22.389 12.744 -7.758 1.00 44.68 291 ILE A O 1
ATOM 2092 N N . ILE A 1 313 ? 20.932 13.338 -6.140 1.00 44.61 292 ILE A N 1
ATOM 2093 C CA . ILE A 1 313 ? 21.501 12.418 -5.161 1.00 46.66 292 ILE A CA 1
ATOM 2094 C C . ILE A 1 313 ? 21.342 10.956 -5.583 1.00 47.30 292 ILE A C 1
ATOM 2095 O O . ILE A 1 313 ? 22.257 10.148 -5.397 1.00 48.45 292 ILE A O 1
ATOM 2100 N N . ALA A 1 314 ? 20.208 10.628 -6.192 1.00 47.58 293 ALA A N 1
ATOM 2101 C CA . ALA A 1 314 ? 19.938 9.242 -6.557 1.00 48.54 293 ALA A CA 1
ATOM 2102 C C . ALA A 1 314 ? 20.667 8.794 -7.813 1.00 49.39 293 ALA A C 1
ATOM 2103 O O . ALA A 1 314 ? 21.164 7.680 -7.844 1.00 50.48 293 ALA A O 1
ATOM 2105 N N . TYR A 1 315 ? 20.753 9.651 -8.835 1.00 49.85 294 TYR A N 1
ATOM 2106 C CA . TYR A 1 315 ? 21.210 9.193 -10.160 1.00 50.70 294 TYR A CA 1
ATOM 2107 C C . TYR A 1 315 ? 22.497 9.797 -10.716 1.00 48.61 294 TYR A C 1
ATOM 2108 O O . TYR A 1 315 ? 23.018 9.318 -11.728 1.00 47.51 294 TYR A O 1
ATOM 2117 N N . ALA A 1 316 ? 22.990 10.864 -10.101 1.00 46.88 295 ALA A N 1
ATOM 2118 C CA . ALA A 1 316 ? 24.161 11.530 -10.642 1.00 45.19 295 ALA A CA 1
ATOM 2119 C C . ALA A 1 316 ? 25.376 10.635 -10.467 1.00 46.32 295 ALA A C 1
ATOM 2120 O O . ALA A 1 316 ? 25.713 10.249 -9.345 1.00 46.85 295 ALA A O 1
ATOM 2122 N N . TYR A 1 317 ? 26.006 10.282 -11.585 1.00 47.85 296 TYR A N 1
ATOM 2123 C CA . TYR A 1 317 ? 27.182 9.423 -11.565 1.00 50.04 296 TYR A CA 1
ATOM 2124 C C . TYR A 1 317 ? 28.359 10.207 -11.011 1.00 49.47 296 TYR A C 1
ATOM 2125 O O . TYR A 1 317 ? 28.603 11.349 -11.391 1.00 48.96 296 TYR A O 1
ATOM 2134 N N . SER A 1 318 ? 29.088 9.563 -10.115 1.00 51.72 297 SER A N 1
ATOM 2135 C CA . SER A 1 318 ? 30.154 10.206 -9.378 1.00 53.79 297 SER A CA 1
ATOM 2136 C C . SER A 1 318 ? 31.541 9.713 -9.788 1.00 56.09 297 SER A C 1
ATOM 2137 O O . SER A 1 318 ? 31.720 8.529 -10.101 1.00 56.11 297 SER A O 1
ATOM 2140 N N . GLY A 1 319 ? 32.515 10.629 -9.754 1.00 56.78 298 GLY A N 1
ATOM 2141 C CA . GLY A 1 319 ? 33.930 10.299 -9.987 1.00 57.26 298 GLY A CA 1
ATOM 2142 C C . GLY A 1 319 ? 34.631 9.591 -8.829 1.00 58.68 298 GLY A C 1
ATOM 2143 O O . GLY A 1 319 ? 35.661 8.928 -9.026 1.00 58.34 298 GLY A O 1
ATOM 2144 N N . GLY A 1 320 ? 34.065 9.726 -7.628 1.00 58.31 299 GLY A N 1
ATOM 2145 C CA . GLY A 1 320 ? 34.614 9.136 -6.400 1.00 61.17 299 GLY A CA 1
ATOM 2146 C C . GLY A 1 320 ? 35.209 7.742 -6.524 1.00 62.77 299 GLY A C 1
ATOM 2147 O O . GLY A 1 320 ? 34.690 6.893 -7.239 1.00 62.57 299 GLY A O 1
ATOM 2148 N N . ARG A 1 321 ? 36.322 7.515 -5.838 1.00 65.64 300 ARG A N 1
ATOM 2149 C CA . ARG A 1 321 ? 36.891 6.171 -5.734 1.00 69.76 300 ARG A CA 1
ATOM 2150 C C . ARG A 1 321 ? 36.138 5.315 -4.674 1.00 71.68 300 ARG A C 1
ATOM 2151 O O . ARG A 1 321 ? 35.421 5.858 -3.814 1.00 68.31 300 ARG A O 1
ATOM 2159 N N . LYS A 1 322 ? 36.278 3.988 -4.763 1.00 74.73 301 LYS A N 1
ATOM 2160 C CA . LYS A 1 322 ? 35.626 3.037 -3.834 1.00 76.45 301 LYS A CA 1
ATOM 2161 C C . LYS A 1 322 ? 35.731 3.419 -2.346 1.00 76.59 301 LYS A C 1
ATOM 2162 O O . LYS A 1 322 ? 34.716 3.422 -1.653 1.00 72.48 301 LYS A O 1
ATOM 2164 N N . THR A 1 323 ? 36.948 3.758 -1.889 1.00 81.13 302 THR A N 1
ATOM 2165 C CA . THR A 1 323 ? 37.238 4.181 -0.490 1.00 82.63 302 THR A CA 1
ATOM 2166 C C . THR A 1 323 ? 36.659 5.570 -0.151 1.00 79.27 302 THR A C 1
ATOM 2167 O O . THR A 1 323 ? 36.730 6.050 0.990 1.00 77.02 302 THR A O 1
ATOM 2171 N N . GLY A 1 331 ? 42.857 10.536 -5.028 1.00 55.25 310 GLY A N 1
ATOM 2172 C CA . GLY A 1 331 ? 41.884 11.619 -4.947 1.00 54.44 310 GLY A CA 1
ATOM 2173 C C . GLY A 1 331 ? 40.601 11.286 -5.685 1.00 55.07 310 GLY A C 1
ATOM 2174 O O . GLY A 1 331 ? 40.367 10.127 -6.030 1.00 56.78 310 GLY A O 1
ATOM 2175 N N . GLY A 1 332 ? 39.761 12.294 -5.919 1.00 53.79 311 GLY A N 1
ATOM 2176 C CA . GLY A 1 332 ? 38.533 12.130 -6.714 1.00 52.92 311 GLY A CA 1
ATOM 2177 C C . GLY A 1 332 ? 38.843 12.215 -8.199 1.00 53.60 311 GLY A C 1
ATOM 2178 O O . GLY A 1 332 ? 39.815 12.856 -8.591 1.00 55.49 311 GLY A O 1
ATOM 2179 N N . ASP A 1 333 ? 38.038 11.545 -9.023 1.00 53.30 312 ASP A N 1
ATOM 2180 C CA . ASP A 1 333 ? 38.248 11.492 -10.475 1.00 52.65 312 ASP A CA 1
ATOM 2181 C C . ASP A 1 333 ? 37.398 12.556 -11.175 1.00 51.72 312 ASP A C 1
ATOM 2182 O O . ASP A 1 333 ? 36.294 12.280 -11.657 1.00 50.93 312 ASP A O 1
ATOM 2187 N N . ILE A 1 334 ? 37.927 13.769 -11.250 1.00 50.09 313 ILE A N 1
ATOM 2188 C CA . ILE A 1 334 ? 37.161 14.906 -11.745 1.00 50.38 313 ILE A CA 1
ATOM 2189 C C . ILE A 1 334 ? 36.549 14.670 -13.139 1.00 50.04 313 ILE A C 1
ATOM 2190 O O . ILE A 1 334 ? 35.447 15.164 -13.431 1.00 46.45 313 ILE A O 1
ATOM 2195 N N . ASP A 1 335 ? 37.268 13.891 -13.959 1.00 50.83 314 ASP A N 1
ATOM 2196 C CA . ASP A 1 335 ? 36.979 13.698 -15.388 1.00 51.79 314 ASP A CA 1
ATOM 2197 C C . ASP A 1 335 ? 35.643 13.014 -15.699 1.00 51.07 314 ASP A C 1
ATOM 2198 O O . ASP A 1 335 ? 35.087 13.191 -16.789 1.00 49.44 314 ASP A O 1
ATOM 2203 N N . VAL A 1 336 ? 35.148 12.220 -14.751 1.00 49.71 315 VAL A N 1
ATOM 2204 C CA . VAL A 1 336 ? 33.867 11.549 -14.921 1.00 48.74 315 VAL A CA 1
ATOM 2205 C C . VAL A 1 336 ? 32.773 12.051 -13.984 1.00 47.17 315 VAL A C 1
ATOM 2206 O O . VAL A 1 336 ? 31.623 11.611 -14.064 1.00 48.82 315 VAL A O 1
ATOM 2210 N N . ASP A 1 337 ? 33.117 12.974 -13.102 1.00 45.47 316 ASP A N 1
ATOM 2211 C CA . ASP A 1 337 ? 32.184 13.378 -12.076 1.00 42.31 316 ASP A CA 1
ATOM 2212 C C . ASP A 1 337 ? 31.095 14.299 -12.620 1.00 41.09 316 ASP A C 1
ATOM 2213 O O . ASP A 1 337 ? 31.331 15.466 -12.941 1.00 40.75 316 ASP A O 1
ATOM 2218 N N . VAL A 1 338 ? 29.892 13.751 -12.707 1.00 39.69 317 VAL A N 1
ATOM 2219 C CA . VAL A 1 338 ? 28.743 14.445 -13.282 1.00 38.10 317 VAL A CA 1
ATOM 2220 C C . VAL A 1 338 ? 28.320 15.682 -12.470 1.00 37.45 317 VAL A C 1
ATOM 2221 O O . VAL A 1 338 ? 27.970 16.702 -13.058 1.00 36.52 317 VAL A O 1
ATOM 2225 N N . PRO A 1 339 ? 28.327 15.593 -11.122 1.00 37.53 318 PRO A N 1
ATOM 2226 C CA . PRO A 1 339 ? 28.015 16.779 -10.318 1.00 36.11 318 PRO A CA 1
ATOM 2227 C C . PRO A 1 339 ? 28.976 17.941 -10.586 1.00 35.48 318 PRO A C 1
ATOM 2228 O O . PRO A 1 339 ? 28.544 19.100 -10.705 1.00 34.88 318 PRO A O 1
ATOM 2232 N N . PHE A 1 340 ? 30.266 17.641 -10.676 1.00 34.41 319 PHE A N 1
ATOM 2233 C CA . PHE A 1 340 ? 31.198 18.678 -11.032 1.00 33.97 319 PHE A CA 1
ATOM 2234 C C . PHE A 1 340 ? 30.956 19.243 -12.437 1.00 33.02 319 PHE A C 1
ATOM 2235 O O . PHE A 1 340 ? 31.096 20.451 -12.646 1.00 31.95 319 PHE A O 1
ATOM 2243 N N . GLU A 1 341 ? 30.602 18.377 -13.385 1.00 32.81 320 GLU A N 1
ATOM 2244 C CA . GLU A 1 341 ? 30.341 18.821 -14.752 1.00 33.50 320 GLU A CA 1
ATOM 2245 C C . GLU A 1 341 ? 29.175 19.824 -14.777 1.00 33.26 320 GLU A C 1
ATOM 2246 O O . GLU A 1 341 ? 29.310 20.920 -15.338 1.00 32.90 320 GLU A O 1
ATOM 2252 N N . TYR A 1 342 ? 28.059 19.457 -14.138 1.00 32.29 321 TYR A N 1
ATOM 2253 C CA . TYR A 1 342 ? 26.947 2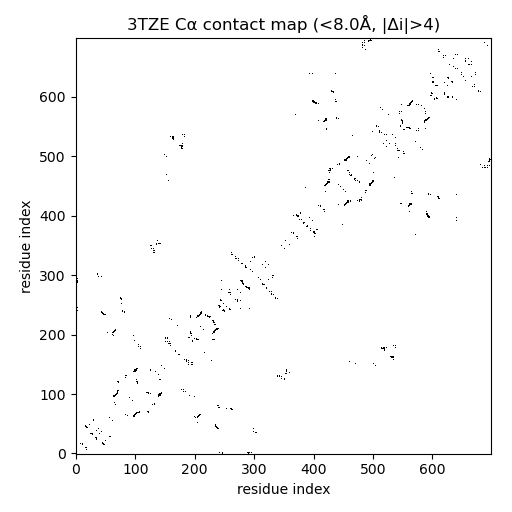0.380 -13.893 1.00 31.45 321 TYR A CA 1
ATOM 2254 C C . TYR A 1 342 ? 27.369 21.730 -13.306 1.00 32.04 321 TYR A C 1
ATOM 2255 O O . TYR A 1 342 ? 26.898 22.781 -13.758 1.00 33.48 321 TYR A O 1
ATOM 2264 N N . LEU A 1 343 ? 28.262 21.709 -12.329 1.00 31.72 322 LEU A N 1
ATOM 2265 C CA . LEU A 1 343 ? 28.784 22.948 -11.766 1.00 32.78 322 LEU A CA 1
ATOM 2266 C C . LEU A 1 343 ? 29.518 23.750 -12.844 1.00 33.38 322 LEU A C 1
ATOM 2267 O O . LEU A 1 343 ? 29.444 24.982 -12.875 1.00 34.17 322 LEU A O 1
ATOM 2272 N N . LYS A 1 344 ? 30.195 23.035 -13.737 1.00 33.50 323 LYS A N 1
ATOM 2273 C CA . LYS A 1 344 ? 31.050 23.648 -14.738 1.00 34.66 323 LYS A CA 1
ATOM 2274 C C . LYS A 1 344 ? 30.125 24.498 -15.592 1.00 34.02 323 LYS A C 1
ATOM 2275 O O . LYS A 1 344 ? 30.465 25.603 -16.026 1.00 35.08 323 LYS A O 1
ATOM 2281 N N . TYR A 1 345 ? 28.916 23.991 -15.758 1.00 32.79 324 TYR A N 1
ATOM 2282 C CA . TYR A 1 345 ? 27.900 24.622 -16.575 1.00 31.90 324 TYR A CA 1
ATOM 2283 C C . TYR A 1 345 ? 27.153 25.740 -15.845 1.00 31.98 324 TYR A C 1
ATOM 2284 O O . TYR A 1 345 ? 26.739 26.708 -16.481 1.00 31.70 324 TYR A O 1
ATOM 2293 N N . PHE A 1 346 ? 27.008 25.624 -14.520 1.00 31.82 325 PHE A N 1
ATOM 2294 C CA . PHE A 1 346 ? 25.977 26.389 -13.801 1.00 31.73 325 PHE A CA 1
ATOM 2295 C C . PHE A 1 346 ? 26.467 27.218 -12.625 1.00 32.28 325 PHE A C 1
ATOM 2296 O O . PHE A 1 346 ? 25.771 28.143 -12.178 1.00 32.04 325 PHE A O 1
ATOM 2304 N N . LEU A 1 347 ? 27.656 26.903 -12.124 1.00 32.84 326 LEU A N 1
ATOM 2305 C CA . LEU A 1 347 ? 28.237 27.698 -11.042 1.00 34.20 326 LEU A CA 1
ATOM 2306 C C . LEU A 1 347 ? 28.867 28.979 -11.556 1.00 35.05 326 LEU A C 1
ATOM 2307 O O . LEU A 1 347 ? 29.997 28.967 -11.984 1.00 36.31 326 LEU A O 1
ATOM 2312 N N . ASP A 1 348 ? 28.135 30.082 -11.476 1.00 37.86 327 ASP A N 1
ATOM 2313 C CA . ASP A 1 348 ? 28.591 31.397 -11.972 1.00 40.74 327 ASP A CA 1
ATOM 2314 C C . ASP A 1 348 ? 29.824 31.990 -11.275 1.00 43.66 327 ASP A C 1
ATOM 2315 O O . ASP A 1 348 ? 30.184 33.133 -11.551 1.00 46.55 327 ASP A O 1
ATOM 2317 N N . ASP A 1 349 ? 30.472 31.233 -10.389 1.00 44.70 328 ASP A N 1
ATOM 2318 C CA . ASP A 1 349 ? 31.614 31.741 -9.632 1.00 45.45 328 ASP A CA 1
ATOM 2319 C C . ASP A 1 349 ? 32.855 30.870 -9.803 1.00 47.87 328 ASP A C 1
ATOM 2320 O O . ASP A 1 349 ? 32.879 29.697 -9.399 1.00 48.33 328 ASP A O 1
ATOM 2325 N N . ASP A 1 350 ? 33.899 31.475 -10.365 1.00 48.80 329 ASP A N 1
ATOM 2326 C CA . ASP A 1 350 ? 35.116 30.763 -10.747 1.00 48.51 329 ASP A CA 1
ATOM 2327 C C . ASP A 1 350 ? 35.910 30.200 -9.591 1.00 49.28 329 ASP A C 1
ATOM 2328 O O . ASP A 1 350 ? 36.407 29.072 -9.668 1.00 49.45 329 ASP A O 1
ATOM 2333 N N . GLN A 1 351 ? 36.066 30.993 -8.537 1.00 51.02 330 GLN A N 1
ATOM 2334 C CA . GLN A 1 351 ? 36.872 30.566 -7.406 1.00 52.26 330 GLN A CA 1
ATOM 2335 C C . GLN A 1 351 ? 36.201 29.408 -6.679 1.00 49.59 330 GLN A C 1
ATOM 2336 O O . GLN A 1 351 ? 36.851 28.417 -6.368 1.00 49.94 330 GLN A O 1
ATOM 2342 N N . GLU A 1 352 ? 34.896 29.497 -6.453 1.00 48.84 331 GLU A N 1
ATOM 2343 C CA . GLU A 1 352 ? 34.177 28.371 -5.842 1.00 47.89 331 GLU A CA 1
ATOM 2344 C C . GLU A 1 352 ? 34.275 27.088 -6.696 1.00 43.61 331 GLU A C 1
ATOM 2345 O O . GLU A 1 352 ? 34.491 26.012 -6.161 1.00 42.62 331 GLU A O 1
ATOM 2351 N N . LEU A 1 353 ? 34.148 27.203 -8.014 1.00 40.65 332 LEU A N 1
ATOM 2352 C CA . LEU A 1 353 ? 34.403 26.054 -8.891 1.00 38.94 332 LEU A CA 1
ATOM 2353 C C . LEU A 1 353 ? 35.805 25.480 -8.685 1.00 39.46 332 LEU A C 1
ATOM 2354 O O . LEU A 1 353 ? 35.962 24.278 -8.511 1.00 39.74 332 LEU A O 1
ATOM 2359 N N . GLU A 1 354 ? 36.813 26.346 -8.698 1.00 40.82 333 GLU A N 1
ATOM 2360 C CA . GLU A 1 354 ? 38.197 25.919 -8.547 1.00 43.55 333 GLU A CA 1
ATOM 2361 C C . GLU A 1 354 ? 38.412 25.191 -7.212 1.00 44.09 333 GLU A C 1
ATOM 2362 O O . GLU A 1 354 ? 39.116 24.180 -7.150 1.00 44.59 333 GLU A O 1
ATOM 2368 N N . LYS A 1 355 ? 37.778 25.717 -6.164 1.00 43.98 334 LYS A N 1
ATOM 2369 C CA . LYS A 1 355 ? 37.850 25.190 -4.811 1.00 44.43 334 LYS A CA 1
ATOM 2370 C C . LYS A 1 355 ? 37.304 23.752 -4.770 1.00 44.22 334 LYS A C 1
ATOM 2371 O O . LYS A 1 355 ? 37.956 22.868 -4.210 1.00 45.96 334 LYS A O 1
ATOM 2377 N N . TYR A 1 356 ? 36.150 23.513 -5.400 1.00 41.94 335 TYR A N 1
ATOM 2378 C CA . TYR A 1 356 ? 35.594 22.152 -5.545 1.00 41.58 335 TYR A CA 1
ATOM 2379 C C . TYR A 1 356 ? 36.430 21.216 -6.412 1.00 41.21 335 TYR A C 1
ATOM 2380 O O . TYR A 1 356 ? 36.517 20.028 -6.137 1.00 40.03 335 TYR A O 1
ATOM 2389 N N . ARG A 1 357 ? 37.059 21.779 -7.437 1.00 41.16 336 ARG A N 1
ATOM 2390 C CA . ARG A 1 357 ? 37.875 21.025 -8.361 1.00 42.42 336 ARG A CA 1
ATOM 2391 C C . ARG A 1 357 ? 39.152 20.568 -7.659 1.00 43.16 336 ARG A C 1
ATOM 2392 O O . ARG A 1 357 ? 39.457 19.371 -7.613 1.00 42.63 336 ARG A O 1
ATOM 2400 N N . SER A 1 358 ? 39.883 21.545 -7.120 1.00 42.91 337 SER A N 1
ATOM 2401 C CA . SER A 1 358 ? 41.053 21.333 -6.297 1.00 42.57 337 SER A CA 1
ATOM 2402 C C . SER A 1 358 ? 40.801 20.320 -5.204 1.00 42.50 337 SER A C 1
ATOM 2403 O O . SER A 1 358 ? 41.453 19.280 -5.140 1.00 42.62 337 SER A O 1
ATOM 2406 N N . GLY A 1 359 ? 39.857 20.656 -4.332 1.00 41.84 338 GLY A N 1
ATOM 2407 C CA . GLY A 1 359 ? 39.510 19.809 -3.210 1.00 43.02 338 GLY A CA 1
ATOM 2408 C C . GLY A 1 359 ? 39.199 18.391 -3.648 1.00 43.56 338 GLY A C 1
ATOM 2409 O O . GLY A 1 359 ? 39.588 17.424 -2.974 1.00 44.25 338 GLY A O 1
ATOM 2410 N N . TYR A 1 360 ? 38.513 18.270 -4.782 1.00 42.59 339 TYR A N 1
ATOM 2411 C CA . TYR A 1 360 ? 38.150 16.969 -5.295 1.00 43.22 339 TYR A CA 1
ATOM 2412 C C . TYR A 1 360 ? 39.368 16.199 -5.759 1.00 45.26 339 TYR A C 1
ATOM 2413 O O . TYR A 1 360 ? 39.517 15.027 -5.410 1.00 48.39 339 TYR A O 1
ATOM 2422 N N . ILE A 1 361 ? 40.233 16.849 -6.535 1.00 44.52 340 ILE A N 1
ATOM 2423 C CA . ILE A 1 361 ? 41.392 16.172 -7.097 1.00 46.03 340 ILE A CA 1
ATOM 2424 C C . ILE A 1 361 ? 42.309 15.629 -5.995 1.00 46.64 340 ILE A C 1
ATOM 2425 O O . ILE A 1 361 ? 42.886 14.548 -6.138 1.00 46.95 340 ILE A O 1
ATOM 2430 N N . LYS A 1 362 ? 42.405 16.361 -4.884 1.00 46.80 341 LYS A N 1
ATOM 2431 C CA . LYS A 1 362 ? 43.213 15.900 -3.751 1.00 47.02 341 LYS A CA 1
ATOM 2432 C C . LYS A 1 362 ? 42.423 15.241 -2.600 1.00 46.32 341 LYS A C 1
ATOM 2433 O O . LYS A 1 362 ? 42.900 15.172 -1.471 1.00 47.12 341 LYS A O 1
ATOM 2439 N N . GLY A 1 363 ? 41.233 14.727 -2.897 1.00 45.96 342 GLY A N 1
ATOM 2440 C CA . GLY A 1 363 ? 40.476 13.901 -1.929 1.00 45.73 342 GLY A CA 1
ATOM 2441 C C . GLY A 1 363 ? 40.041 14.622 -0.662 1.00 44.99 342 GLY A C 1
ATOM 2442 O O . GLY A 1 363 ? 39.603 13.986 0.301 1.00 43.73 342 GLY A O 1
ATOM 2443 N N . GLU A 1 364 ? 40.169 15.950 -0.670 1.00 45.00 343 GLU A N 1
ATOM 2444 C CA . GLU A 1 364 ? 39.743 16.796 0.441 1.00 45.79 343 GLU A CA 1
ATOM 2445 C C . GLU A 1 364 ? 38.228 16.967 0.505 1.00 45.56 343 GLU A C 1
ATOM 2446 O O . GLU A 1 364 ? 37.675 17.239 1.576 1.00 44.68 343 GLU A O 1
ATOM 2452 N N . ILE A 1 365 ? 37.580 16.827 -0.655 1.00 45.03 344 ILE A N 1
ATOM 2453 C CA . ILE A 1 365 ? 36.126 16.900 -0.782 1.00 44.54 344 ILE A CA 1
ATOM 2454 C C . ILE A 1 365 ? 35.561 15.532 -1.196 1.00 45.98 344 ILE A C 1
ATOM 2455 O O . ILE A 1 365 ? 36.128 14.838 -2.053 1.00 46.02 344 ILE A O 1
ATOM 2460 N N . THR A 1 366 ? 34.450 15.152 -0.563 1.00 46.97 345 THR A N 1
ATOM 2461 C CA . THR A 1 366 ? 33.754 13.903 -0.849 1.00 47.51 345 THR A CA 1
ATOM 2462 C C . THR A 1 366 ? 32.771 14.037 -2.003 1.00 48.55 345 THR A C 1
ATOM 2463 O O . THR A 1 366 ? 32.274 15.122 -2.302 1.00 48.67 345 THR A O 1
ATOM 2467 N N . SER A 1 367 ? 32.479 12.909 -2.630 1.00 49.71 346 SER A N 1
ATOM 2468 C CA . SER A 1 367 ? 31.428 12.843 -3.617 1.00 50.35 346 SER A CA 1
ATOM 2469 C C . SER A 1 367 ? 30.044 13.287 -3.092 1.00 49.02 346 SER A C 1
ATOM 2470 O O . SER A 1 367 ? 29.311 13.982 -3.802 1.00 49.78 346 SER A O 1
ATOM 2473 N N . LYS A 1 368 ? 29.687 12.885 -1.872 1.00 48.11 347 LYS A N 1
ATOM 2474 C CA . LYS A 1 368 ? 28.451 13.362 -1.240 1.00 46.90 347 LYS A CA 1
ATOM 2475 C C . LYS A 1 368 ? 28.429 14.899 -1.247 1.00 46.21 347 LYS A C 1
ATOM 2476 O O . LYS A 1 368 ? 27.412 15.517 -1.594 1.00 46.12 347 LYS A O 1
ATOM 2478 N N . GLU A 1 369 ? 29.570 15.502 -0.903 1.00 45.88 348 GLU A N 1
ATOM 2479 C CA . GLU A 1 369 ? 29.679 16.947 -0.795 1.00 45.83 348 GLU A CA 1
ATOM 2480 C C . GLU A 1 369 ? 29.580 17.631 -2.162 1.00 45.43 348 GLU A C 1
ATOM 2481 O O . GLU A 1 369 ? 28.945 18.683 -2.289 1.00 44.59 348 GLU A O 1
ATOM 2487 N N . MET A 1 370 ? 30.205 17.032 -3.178 1.00 44.16 349 MET A N 1
ATOM 2488 C CA . MET A 1 370 ? 30.151 17.564 -4.537 1.00 42.18 349 MET A CA 1
ATOM 2489 C C . MET A 1 370 ? 28.708 17.562 -5.018 1.00 41.01 349 MET A C 1
ATOM 2490 O O . MET A 1 370 ? 28.207 18.597 -5.453 1.00 40.07 349 MET A O 1
ATOM 2495 N N . LYS A 1 371 ? 28.054 16.398 -4.930 1.00 40.64 350 LYS A N 1
ATOM 2496 C CA . LYS A 1 371 ? 26.632 16.262 -5.220 1.00 40.31 350 LYS A CA 1
ATOM 2497 C C . LYS A 1 371 ? 25.881 17.362 -4.477 1.00 40.74 350 LYS A C 1
ATOM 2498 O O . LYS A 1 371 ? 25.092 18.107 -5.074 1.00 39.78 350 LYS A O 1
ATOM 2504 N N . GLU A 1 372 ? 26.142 17.476 -3.172 1.00 40.11 351 GLU A N 1
ATOM 2505 C CA . GLU A 1 372 ? 25.436 18.454 -2.369 1.00 39.85 351 GLU A CA 1
ATOM 2506 C C . GLU A 1 372 ? 25.479 19.853 -3.000 1.00 38.98 351 GLU A C 1
ATOM 2507 O O . GLU A 1 372 ? 24.428 20.477 -3.198 1.00 38.43 351 GLU A O 1
ATOM 2513 N N . LYS A 1 373 ? 26.683 20.326 -3.324 1.00 37.86 352 LYS A N 1
ATOM 2514 C CA . LYS A 1 373 ? 26.870 21.660 -3.896 1.00 37.08 352 LYS A CA 1
ATOM 2515 C C . LYS A 1 373 ? 26.183 21.732 -5.244 1.00 36.64 352 LYS A C 1
ATOM 2516 O O . LYS A 1 373 ? 25.553 22.736 -5.569 1.00 36.44 352 LYS A O 1
ATOM 2522 N N . CYS A 1 374 ? 26.292 20.648 -6.014 1.00 36.55 353 CYS A N 1
ATOM 2523 C CA . CYS A 1 374 ? 25.578 20.518 -7.285 1.00 35.79 353 CYS A CA 1
ATOM 2524 C C . CYS A 1 374 ? 24.065 20.689 -7.083 1.00 36.18 353 CYS A C 1
ATOM 2525 O O . CYS A 1 374 ? 23.450 21.483 -7.801 1.00 37.41 353 CYS A O 1
ATOM 2528 N N . VAL A 1 375 ? 23.474 19.993 -6.107 1.00 35.32 354 VAL A N 1
ATOM 2529 C CA . VAL A 1 375 ? 22.063 20.201 -5.764 1.00 35.25 354 VAL A CA 1
ATOM 2530 C C . VAL A 1 375 ? 21.716 21.684 -5.563 1.00 36.06 354 VAL A C 1
ATOM 2531 O O . VAL A 1 375 ? 20.823 22.195 -6.243 1.00 37.74 354 VAL A O 1
ATOM 2535 N N . VAL A 1 376 ? 22.426 22.375 -4.662 1.00 34.78 355 VAL A N 1
ATOM 2536 C CA . VAL A 1 376 ? 22.137 23.783 -4.323 1.00 33.92 355 VAL A CA 1
ATOM 2537 C C . VAL A 1 376 ? 22.198 24.723 -5.530 1.00 32.82 355 VAL A C 1
ATOM 2538 O O . VAL A 1 376 ? 21.395 25.648 -5.665 1.00 32.75 355 VAL A O 1
ATOM 2542 N N . VAL A 1 377 ? 23.178 24.488 -6.387 1.00 32.11 356 VAL A N 1
ATOM 2543 C CA . VAL A 1 377 ? 23.371 25.267 -7.601 1.00 31.55 356 VAL A CA 1
ATOM 2544 C C . VAL A 1 377 ? 22.215 25.069 -8.594 1.00 31.21 356 VAL A C 1
ATOM 2545 O O . VAL A 1 377 ? 21.532 26.032 -8.981 1.00 31.15 356 VAL A O 1
ATOM 2549 N N . ILE A 1 378 ? 21.958 23.812 -8.955 1.00 31.62 357 ILE A N 1
ATOM 2550 C CA . ILE A 1 378 ? 20.813 23.465 -9.827 1.00 31.06 357 ILE A CA 1
ATOM 2551 C C . ILE A 1 378 ? 19.513 23.956 -9.230 1.00 30.94 357 ILE A C 1
ATOM 2552 O O . ILE A 1 378 ? 18.649 24.461 -9.950 1.00 31.38 357 ILE A O 1
ATOM 2557 N N . GLN A 1 379 ? 19.391 23.829 -7.915 1.00 31.15 358 GLN A N 1
ATOM 2558 C CA . GLN A 1 379 ? 18.158 24.204 -7.242 1.00 32.37 358 GLN A CA 1
ATOM 2559 C C . GLN A 1 379 ? 17.866 25.680 -7.351 1.00 32.82 358 GLN A C 1
ATOM 2560 O O . GLN A 1 379 ? 16.740 26.086 -7.623 1.00 33.74 358 GLN A O 1
ATOM 2566 N N . GLU A 1 380 ? 18.899 26.480 -7.145 1.00 34.78 359 GLU A N 1
ATOM 2567 C CA . GLU A 1 380 ? 18.787 27.912 -7.178 1.00 35.68 359 GLU A CA 1
ATOM 2568 C C . GLU A 1 380 ? 18.500 28.352 -8.610 1.00 35.28 359 GLU A C 1
ATOM 2569 O O . GLU A 1 380 ? 17.629 29.204 -8.845 1.00 34.61 359 GLU A O 1
ATOM 2575 N N . PHE A 1 381 ? 19.218 27.750 -9.564 1.00 34.27 360 PHE A N 1
ATOM 2576 C CA . PHE A 1 381 ? 19.002 28.059 -10.976 1.00 33.53 360 PHE A CA 1
ATOM 2577 C C . PHE A 1 381 ? 17.555 27.792 -11.412 1.00 34.16 360 PHE A C 1
ATOM 2578 O O . PHE A 1 381 ? 16.951 28.633 -12.106 1.00 35.13 360 PHE A O 1
ATOM 2586 N N . VAL A 1 382 ? 17.012 26.635 -11.025 1.00 32.57 361 VAL A N 1
ATOM 2587 C CA . VAL A 1 382 ? 15.654 26.289 -11.443 1.00 32.90 361 VAL A CA 1
ATOM 2588 C C . VAL A 1 382 ? 14.642 27.214 -10.766 1.00 34.80 361 VAL A C 1
ATOM 2589 O O . VAL A 1 382 ? 13.734 27.732 -11.447 1.00 36.68 361 VAL A O 1
ATOM 2593 N N . SER A 1 383 ? 14.803 27.431 -9.451 1.00 35.16 362 SER A N 1
ATOM 2594 C CA . SER A 1 383 ? 13.938 28.341 -8.681 1.00 36.72 362 SER A CA 1
ATOM 2595 C C . SER A 1 383 ? 13.929 29.807 -9.197 1.00 37.28 362 SER A C 1
ATOM 2596 O O . SER A 1 383 ? 12.847 30.408 -9.349 1.00 37.67 362 SER A O 1
ATOM 2599 N N . ARG A 1 384 ? 15.110 30.366 -9.485 1.00 36.75 363 ARG A N 1
ATOM 2600 C CA . ARG A 1 384 ? 15.192 31.718 -10.081 1.00 38.12 363 ARG A CA 1
ATOM 2601 C C . ARG A 1 384 ? 14.464 31.750 -11.442 1.00 38.64 363 ARG A C 1
ATOM 2602 O O . ARG A 1 384 ? 13.762 32.722 -11.766 1.00 39.99 363 ARG A O 1
ATOM 2604 N N . TYR A 1 385 ? 14.613 30.669 -12.210 1.00 37.47 364 TYR A N 1
ATOM 2605 C CA . TYR A 1 385 ? 13.932 30.510 -13.493 1.00 37.45 364 TYR A CA 1
ATOM 2606 C C . TYR A 1 385 ? 12.410 30.504 -13.332 1.00 38.07 364 TYR A C 1
ATOM 2607 O O . TYR A 1 385 ? 11.711 31.133 -14.123 1.00 36.49 364 TYR A O 1
ATOM 2616 N N . GLN A 1 386 ? 11.912 29.799 -12.310 1.00 38.33 365 GLN A N 1
ATOM 2617 C CA . GLN A 1 386 ? 10.465 29.582 -12.149 1.00 39.80 365 GLN A CA 1
ATOM 2618 C C . GLN A 1 386 ? 9.729 30.823 -11.636 1.00 42.46 365 GLN A C 1
ATOM 2619 O O . GLN A 1 386 ? 8.650 31.181 -12.122 1.00 43.42 365 GLN A O 1
ATOM 2625 N N . GLU A 1 387 ? 10.326 31.489 -10.658 1.00 46.00 366 GLU A N 1
ATOM 2626 C CA . GLU A 1 387 ? 9.815 32.766 -10.196 1.00 47.45 366 GLU A CA 1
ATOM 2627 C C . GLU A 1 387 ? 9.890 33.828 -11.288 1.00 48.03 366 GLU A C 1
ATOM 2628 O O . GLU A 1 387 ? 9.049 34.732 -11.307 1.00 50.41 366 GLU A O 1
ATOM 2634 N N . SER A 1 388 ? 10.851 33.707 -12.215 1.00 45.75 367 SER A N 1
ATOM 2635 C CA . SER A 1 388 ? 10.894 34.619 -13.372 1.00 45.93 367 SER A CA 1
ATOM 2636 C C . SER A 1 388 ? 9.795 34.335 -14.376 1.00 46.22 367 SER A C 1
ATOM 2637 O O . SER A 1 388 ? 9.265 35.262 -14.994 1.00 49.61 367 SER A O 1
ATOM 2640 N N . ARG A 1 389 ? 9.458 33.064 -14.556 1.00 44.22 368 ARG A N 1
ATOM 2641 C CA . ARG A 1 389 ? 8.430 32.717 -15.526 1.00 45.74 368 ARG A CA 1
ATOM 2642 C C . ARG A 1 389 ? 7.079 33.334 -15.131 1.00 47.59 368 ARG A C 1
ATOM 2643 O O . ARG A 1 389 ? 6.389 33.924 -15.959 1.00 47.82 368 ARG A O 1
ATOM 2651 N N . LYS A 1 390 ? 6.742 33.218 -13.854 1.00 50.05 369 LYS A N 1
ATOM 2652 C CA . LYS A 1 390 ? 5.520 33.781 -13.299 1.00 54.12 369 LYS A CA 1
ATOM 2653 C C . LYS A 1 390 ? 5.360 35.282 -13.569 1.00 55.89 369 LYS A C 1
ATOM 2654 O O . LYS A 1 390 ? 4.259 35.746 -13.886 1.00 58.67 369 LYS A O 1
ATOM 2660 N N . ARG A 1 391 ? 6.461 36.024 -13.481 1.00 55.57 370 ARG A N 1
ATOM 2661 C CA . ARG A 1 391 ? 6.428 37.471 -13.659 1.00 55.79 370 ARG A CA 1
ATOM 2662 C C . ARG A 1 391 ? 6.359 37.908 -15.129 1.00 54.99 370 ARG A C 1
ATOM 2663 O O . ARG A 1 391 ? 6.114 39.076 -15.406 1.00 57.02 370 ARG A O 1
ATOM 2665 N N . VAL A 1 392 ? 6.563 36.993 -16.073 1.00 53.67 371 VAL A N 1
ATOM 2666 C CA . VAL A 1 392 ? 6.473 37.371 -17.502 1.00 54.08 371 VAL A CA 1
ATOM 2667 C C . VAL A 1 392 ? 5.021 37.604 -17.944 1.00 54.56 371 VAL A C 1
ATOM 2668 O O . VAL A 1 392 ? 4.217 36.663 -18.031 1.00 54.64 371 VAL A O 1
ATOM 2672 N N . THR A 1 393 ? 4.704 38.863 -18.224 1.00 54.68 372 THR A N 1
ATOM 2673 C CA . THR A 1 393 ? 3.364 39.260 -18.659 1.00 55.31 372 THR A CA 1
ATOM 2674 C C . THR A 1 393 ? 3.299 39.153 -20.180 1.00 55.12 372 THR A C 1
ATOM 2675 O O . THR A 1 393 ? 4.291 38.847 -20.829 1.00 54.19 372 THR A O 1
ATOM 2679 N N . ASP A 1 394 ? 2.128 39.387 -20.755 1.00 57.85 373 ASP A N 1
ATOM 2680 C CA . ASP A 1 394 ? 1.998 39.304 -22.207 1.00 57.20 373 ASP A CA 1
ATOM 2681 C C . ASP A 1 394 ? 2.482 40.578 -22.864 1.00 56.15 373 ASP A C 1
ATOM 2682 O O . ASP A 1 394 ? 2.856 40.574 -24.023 1.00 53.75 373 ASP A O 1
ATOM 2687 N N . ASP A 1 395 ? 2.483 41.658 -22.094 1.00 57.93 374 ASP A N 1
ATOM 2688 C CA . ASP A 1 395 ? 3.119 42.904 -22.492 1.00 60.25 374 ASP A CA 1
ATOM 2689 C C . ASP A 1 395 ? 4.633 42.734 -22.690 1.00 59.32 374 ASP A C 1
ATOM 2690 O O . ASP A 1 395 ? 5.186 43.245 -23.675 1.00 58.52 374 ASP A O 1
ATOM 2695 N N . ASP A 1 396 ? 5.281 42.039 -21.740 1.00 60.37 375 ASP A N 1
ATOM 2696 C CA . ASP A 1 396 ? 6.687 41.582 -21.842 1.00 58.11 375 ASP A CA 1
ATOM 2697 C C . ASP A 1 396 ? 6.871 40.852 -23.157 1.00 54.81 375 ASP A C 1
ATOM 2698 O O . ASP A 1 396 ? 7.782 41.150 -23.935 1.00 54.08 375 ASP A O 1
ATOM 2703 N N . LEU A 1 397 ? 5.978 39.894 -23.385 1.00 51.61 376 LEU A N 1
ATOM 2704 C CA . LEU A 1 397 ? 6.000 39.027 -24.542 1.00 50.01 376 LEU A CA 1
ATOM 2705 C C . LEU A 1 397 ? 5.819 39.795 -25.844 1.00 48.07 376 LEU A C 1
ATOM 2706 O O . LEU A 1 397 ? 6.605 39.640 -26.763 1.00 46.87 376 LEU A O 1
ATOM 2711 N N . ARG A 1 398 ? 4.773 40.617 -25.907 1.00 49.19 377 ARG A N 1
ATOM 2712 C CA . ARG A 1 398 ? 4.415 41.383 -27.105 1.00 48.39 377 ARG A CA 1
ATOM 2713 C C . ARG A 1 398 ? 5.524 42.300 -27.595 1.00 48.23 377 ARG A C 1
ATOM 2714 O O . ARG A 1 398 ? 5.691 42.462 -28.802 1.00 48.23 377 ARG A O 1
ATOM 2722 N N . ALA A 1 399 ? 6.288 42.875 -26.667 1.00 47.37 378 ALA A N 1
ATOM 2723 C CA . ALA A 1 399 ? 7.503 43.607 -27.018 1.00 47.50 378 ALA A CA 1
ATOM 2724 C C . ALA A 1 399 ? 8.571 42.758 -27.747 1.00 46.61 378 ALA A C 1
ATOM 2725 O O . ALA A 1 399 ? 9.283 43.270 -28.633 1.00 48.16 378 ALA A O 1
ATOM 2727 N N . PHE A 1 400 ? 8.694 41.480 -27.382 1.00 43.64 379 PHE A N 1
ATOM 2728 C CA . PHE A 1 400 ? 9.736 40.620 -27.966 1.00 43.17 379 PHE A CA 1
ATOM 2729 C C . PHE A 1 400 ? 9.328 40.111 -29.335 1.00 44.73 379 PHE A C 1
ATOM 2730 O O . PHE A 1 400 ? 10.175 39.790 -30.178 1.00 41.87 379 PHE A O 1
ATOM 2738 N N . ILE A 1 401 ? 8.007 40.075 -29.514 1.00 48.49 380 ILE A N 1
ATOM 2739 C CA . ILE A 1 401 ? 7.305 39.488 -30.648 1.00 50.62 380 ILE A CA 1
ATOM 2740 C C . ILE A 1 401 ? 7.171 40.461 -31.818 1.00 50.75 380 ILE A C 1
ATOM 2741 O O . ILE A 1 401 ? 7.015 40.018 -32.952 1.00 50.07 380 ILE A O 1
ATOM 2746 N N . ASP A 1 402 ? 7.234 41.767 -31.532 1.00 53.41 381 ASP A N 1
ATOM 2747 C CA . ASP A 1 402 ? 6.912 42.835 -32.517 1.00 58.05 381 ASP A CA 1
ATOM 2748 C C . ASP A 1 402 ? 8.124 43.344 -33.283 1.00 58.21 381 ASP A C 1
ATOM 2749 O O . ASP A 1 402 ? 9.053 43.922 -32.704 1.00 57.65 381 ASP A O 1
ATOM 2751 N N . ILE A 1 403 ? 8.106 43.120 -34.593 1.00 58.88 382 ILE A N 1
ATOM 2752 C CA . ILE A 1 403 ? 9.220 43.531 -35.444 1.00 58.75 382 ILE A CA 1
ATOM 2753 C C . ILE A 1 403 ? 9.293 45.059 -35.540 1.00 60.21 382 ILE A C 1
ATOM 2754 O O . ILE A 1 403 ? 10.347 45.610 -35.840 1.00 61.70 382 ILE A O 1
ATOM 2759 N N . ASN A 1 404 ? 8.174 45.719 -35.238 1.00 63.17 383 ASN A N 1
ATOM 2760 C CA . ASN A 1 404 ? 8.045 47.182 -35.264 1.00 65.61 383 ASN A CA 1
ATOM 2761 C C . ASN A 1 404 ? 8.818 47.925 -34.157 1.00 68.19 383 ASN A C 1
ATOM 2762 O O . ASN A 1 404 ? 9.044 49.137 -34.265 1.00 70.75 383 ASN A O 1
ATOM 2764 N N . LYS A 1 405 ? 9.221 47.202 -33.110 1.00 67.73 384 LYS A N 1
ATOM 2765 C CA . LYS A 1 405 ? 9.921 47.776 -31.943 1.00 72.02 384 LYS A CA 1
ATOM 2766 C C . LYS A 1 405 ? 11.211 48.537 -32.272 1.00 76.52 384 LYS A C 1
ATOM 2767 O O . LYS A 1 405 ? 11.538 49.540 -31.624 1.00 75.91 384 LYS A O 1
ATOM 2769 N N . PHE A 1 406 ? 11.938 48.051 -33.276 1.00 58.46 385 PHE A N 1
ATOM 2770 C CA . PHE A 1 406 ?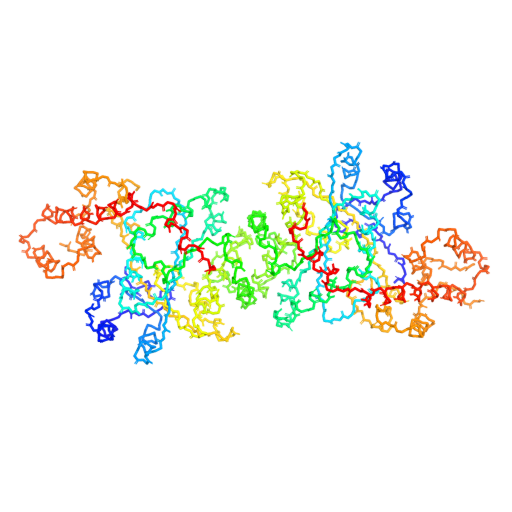 13.269 48.578 -33.613 1.00 63.63 385 PHE A CA 1
ATOM 2771 C C . PHE A 1 406 ? 13.204 49.842 -34.486 1.00 69.78 385 PHE A C 1
ATOM 2772 O O . PHE A 1 406 ? 14.204 50.550 -34.644 1.00 70.32 385 PHE A O 1
ATOM 2781 N N . ASP B 1 45 ? -3.022 16.126 -81.208 1.00 62.08 24 ASP B N 1
ATOM 2782 C CA . ASP B 1 45 ? -3.995 15.039 -80.862 1.00 61.38 24 ASP B CA 1
ATOM 2783 C C . ASP B 1 45 ? -4.509 15.121 -79.420 1.00 59.01 24 ASP B C 1
ATOM 2784 O O . ASP B 1 45 ? -3.792 14.840 -78.439 1.00 54.32 24 ASP B O 1
ATOM 2789 N N . TYR B 1 46 ? -5.782 15.460 -79.304 1.00 57.53 25 TYR B N 1
ATOM 2790 C CA . TYR B 1 46 ? -6.306 15.829 -78.006 1.00 56.85 25 TYR B CA 1
ATOM 2791 C C . TYR B 1 46 ? -6.678 14.651 -77.112 1.00 55.14 25 TYR B C 1
ATOM 2792 O O . TYR B 1 46 ? -6.550 14.732 -75.891 1.00 51.87 25 TYR B O 1
ATOM 2801 N N . ASP B 1 47 ? -7.090 13.549 -77.726 1.00 55.77 26 ASP B N 1
ATOM 2802 C CA . ASP B 1 47 ? -7.351 12.315 -76.984 1.00 57.36 26 ASP B CA 1
ATOM 2803 C C . ASP B 1 47 ? -6.071 11.725 -76.363 1.00 56.03 26 ASP B C 1
ATOM 2804 O O . ASP B 1 47 ? -6.105 11.161 -75.261 1.00 53.14 26 ASP B O 1
ATOM 2809 N N . LYS B 1 48 ? -4.945 11.875 -77.063 1.00 56.09 27 LYS B N 1
ATOM 2810 C CA . LYS B 1 48 ? -3.656 11.387 -76.565 1.00 57.01 27 LYS B CA 1
ATOM 2811 C C . LYS B 1 48 ? -3.170 12.247 -75.394 1.00 55.73 27 LYS B C 1
ATOM 2812 O O . LYS B 1 48 ? -2.623 11.722 -74.420 1.00 56.71 27 LYS B O 1
ATOM 2814 N N . ILE B 1 49 ? -3.391 13.560 -75.496 1.00 53.76 28 ILE B N 1
ATOM 2815 C CA . ILE B 1 49 ? -3.073 14.501 -74.417 1.00 53.14 28 ILE B CA 1
ATOM 2816 C C . ILE B 1 49 ? -3.897 14.211 -73.168 1.00 52.99 28 ILE B C 1
ATOM 2817 O O . ILE B 1 49 ? -3.370 14.288 -72.054 1.00 54.17 28 ILE B O 1
ATOM 2819 N N . ILE B 1 50 ? -5.171 13.864 -73.360 1.00 51.40 29 ILE B N 1
ATOM 2820 C CA . ILE B 1 50 ? -6.071 13.488 -72.261 1.00 51.65 29 ILE B CA 1
ATOM 2821 C C . ILE B 1 50 ? -5.627 12.173 -71.608 1.00 53.93 29 ILE B C 1
ATOM 2822 O O . ILE B 1 50 ? -5.638 12.039 -70.383 1.00 54.14 29 ILE B O 1
ATOM 2827 N N . ASN B 1 51 ? -5.213 11.221 -72.437 1.00 56.84 30 ASN B N 1
ATOM 2828 C CA . ASN B 1 51 ? -4.675 9.941 -71.968 1.00 57.77 30 ASN B CA 1
ATOM 2829 C C . ASN B 1 51 ? -3.402 10.047 -71.146 1.00 56.61 30 ASN B C 1
ATOM 2830 O O . ASN B 1 51 ? -3.239 9.310 -70.167 1.00 55.50 30 ASN B O 1
ATOM 2835 N N . GLN B 1 52 ? -2.505 10.950 -71.558 1.00 55.79 31 GLN B N 1
ATOM 2836 C CA . GLN B 1 52 ? -1.199 11.133 -70.895 1.00 53.69 31 GLN B CA 1
ATOM 2837 C C . GLN B 1 52 ? -1.365 11.721 -69.482 1.00 51.75 31 GLN B C 1
ATOM 2838 O O . GLN B 1 52 ? -0.680 11.304 -68.541 1.00 50.97 31 GLN B O 1
ATOM 2840 N N . PHE B 1 53 ? -2.287 12.674 -69.341 1.00 50.54 32 PHE B N 1
ATOM 2841 C CA . PHE B 1 53 ? -2.560 13.303 -68.049 1.00 48.67 32 PHE B CA 1
ATOM 2842 C C . PHE B 1 53 ? -3.599 12.550 -67.234 1.00 49.23 32 PHE B C 1
ATOM 2843 O O . PHE B 1 53 ? -3.559 12.603 -66.003 1.00 50.04 32 PHE B O 1
ATOM 2851 N N . GLY B 1 54 ? -4.500 11.833 -67.917 1.00 48.64 33 GLY B N 1
ATOM 2852 C CA . GLY B 1 54 ? -5.500 10.987 -67.258 1.00 46.79 33 GLY B CA 1
ATOM 2853 C C . GLY B 1 54 ? -6.681 11.771 -66.712 1.00 46.67 33 GLY B C 1
ATOM 2854 O O . GLY B 1 54 ? -7.286 11.392 -65.711 1.00 46.28 33 GLY B O 1
ATOM 2855 N N . CYS B 1 55 ? -6.994 12.890 -67.355 1.00 46.25 34 CYS B N 1
ATOM 2856 C CA . CYS B 1 55 ? -8.189 13.641 -67.025 1.00 45.14 34 CYS B CA 1
ATOM 2857 C C . CYS B 1 55 ? -9.350 13.191 -67.924 1.00 44.85 34 CYS B C 1
ATOM 2858 O O . CYS B 1 55 ? -9.208 12.224 -68.673 1.00 47.33 34 CYS B O 1
ATOM 2861 N N . GLU B 1 56 ? -10.488 13.875 -67.835 1.00 43.25 35 GLU B N 1
ATOM 2862 C CA . GLU B 1 56 ? -11.706 13.500 -68.575 1.00 42.57 35 GLU B CA 1
ATOM 2863 C C . GLU B 1 56 ? -11.821 14.334 -69.835 1.00 40.48 35 GLU B C 1
ATOM 2864 O O . GLU B 1 56 ? -11.287 15.442 -69.876 1.00 38.74 35 GLU B O 1
ATOM 2870 N N . LYS B 1 57 ? -12.495 13.793 -70.856 1.00 39.92 36 LYS B N 1
ATOM 2871 C CA . LYS B 1 57 ? -12.716 14.515 -72.116 1.00 40.43 36 LYS B CA 1
ATOM 2872 C C . LYS B 1 57 ? -13.903 15.442 -71.928 1.00 39.92 36 LYS B C 1
ATOM 2873 O O . LYS B 1 57 ? -14.906 15.058 -71.326 1.00 40.46 36 LYS B O 1
ATOM 2875 N N . PHE B 1 58 ? -13.789 16.675 -72.397 1.00 39.20 37 PHE B N 1
ATOM 2876 C CA . PHE B 1 58 ? -14.923 17.578 -72.283 1.00 38.87 37 PHE B CA 1
ATOM 2877 C C . PHE B 1 58 ? -15.949 17.187 -73.315 1.00 40.29 37 PHE B C 1
ATOM 2878 O O . PHE B 1 58 ? -15.600 16.604 -74.341 1.00 43.77 37 PHE B O 1
ATOM 2886 N N . ASN B 1 59 ? -17.211 17.503 -73.055 1.00 40.36 38 ASN B N 1
ATOM 2887 C CA . ASN B 1 59 ? -18.248 17.223 -74.026 1.00 40.79 38 ASN B CA 1
ATOM 2888 C C . ASN B 1 59 ? -19.353 18.244 -73.970 1.00 40.95 38 ASN B C 1
ATOM 2889 O O . ASN B 1 59 ? -19.437 19.033 -73.040 1.00 41.08 38 ASN B O 1
ATOM 2894 N N . GLN B 1 60 ? -20.220 18.194 -74.969 1.00 41.97 39 GLN B N 1
ATOM 2895 C CA . GLN B 1 60 ? -21.246 19.192 -75.153 1.00 41.01 39 GLN B CA 1
ATOM 2896 C C . GLN B 1 60 ? -22.391 19.035 -74.179 1.00 40.59 39 GLN B C 1
ATOM 2897 O O . GLN B 1 60 ? -23.142 19.974 -73.979 1.00 42.06 39 GLN B O 1
ATOM 2903 N N . ALA B 1 61 ? -22.534 17.865 -73.567 1.00 39.64 40 ALA B N 1
ATOM 2904 C CA . ALA B 1 61 ? -23.524 17.703 -72.510 1.00 38.46 40 ALA B CA 1
ATOM 2905 C C . ALA B 1 61 ? -23.167 18.667 -71.372 1.00 37.64 40 ALA B C 1
ATOM 2906 O O . ALA B 1 61 ? -24.045 19.352 -70.812 1.00 38.67 40 ALA B O 1
ATOM 2908 N N . LEU B 1 62 ? -21.876 18.763 -71.065 1.00 36.11 41 LEU B N 1
ATOM 2909 C CA . LEU B 1 62 ? -21.395 19.716 -70.062 1.00 34.91 41 LEU B CA 1
ATOM 2910 C C . LEU B 1 62 ? -21.593 21.187 -70.460 1.00 34.82 41 LEU B C 1
ATOM 2911 O O . LEU B 1 62 ? -21.833 22.036 -69.595 1.00 34.39 41 LEU B O 1
ATOM 2916 N N . ALA B 1 63 ? -21.530 21.490 -71.754 1.00 35.17 42 ALA B N 1
ATOM 2917 C CA . ALA B 1 63 ? -21.838 22.846 -72.215 1.00 36.25 42 ALA B CA 1
ATOM 2918 C C . ALA B 1 63 ? -23.330 23.198 -72.084 1.00 37.44 42 ALA B C 1
ATOM 2919 O O . ALA B 1 63 ? -23.680 24.296 -71.633 1.00 38.30 42 ALA B O 1
ATOM 2921 N N . ASP B 1 64 ? -24.203 22.269 -72.467 1.00 39.31 43 ASP B N 1
ATOM 2922 C CA . ASP B 1 64 ? -25.649 22.446 -72.299 1.00 40.05 43 ASP B CA 1
ATOM 2923 C C . ASP B 1 64 ? -25.985 22.729 -70.846 1.00 39.65 43 ASP B C 1
ATOM 2924 O O . ASP B 1 64 ? -26.683 23.706 -70.549 1.00 38.29 43 ASP B O 1
ATOM 2929 N N . ARG B 1 65 ? -25.491 21.862 -69.952 1.00 39.80 44 ARG B N 1
ATOM 2930 C CA . ARG B 1 65 ? -25.697 22.020 -68.505 1.00 39.80 44 ARG B CA 1
ATOM 2931 C C . ARG B 1 65 ? -25.334 23.429 -68.040 1.00 40.10 44 ARG B C 1
ATOM 2932 O O . ARG B 1 65 ? -26.103 24.073 -67.308 1.00 40.99 44 ARG B O 1
ATOM 2940 N N . LEU B 1 66 ? -24.166 23.892 -68.479 1.00 39.94 45 LEU B N 1
ATOM 2941 C CA . LEU B 1 66 ? -23.650 25.208 -68.131 1.00 40.85 45 LEU B CA 1
ATOM 2942 C C . LEU B 1 66 ? -24.499 26.347 -68.735 1.00 41.65 45 LEU B C 1
ATOM 2943 O O . LEU B 1 66 ? -24.823 27.328 -68.062 1.00 41.99 45 LEU B O 1
ATOM 2948 N N . GLU B 1 67 ? -24.843 26.212 -70.010 1.00 42.23 46 GLU B N 1
ATOM 2949 C CA . GLU B 1 67 ? -25.848 27.062 -70.628 1.00 43.72 46 GLU B CA 1
ATOM 2950 C C . GLU B 1 67 ? -27.184 27.048 -69.850 1.00 43.84 46 GLU B C 1
ATOM 2951 O O . GLU B 1 67 ? -27.697 28.108 -69.518 1.00 46.37 46 GLU B O 1
ATOM 2957 N N . LYS B 1 68 ? -27.733 25.868 -69.553 1.00 42.85 47 LYS B N 1
ATOM 2958 C CA . LYS B 1 68 ? -28.977 25.759 -68.785 1.00 44.63 47 LYS B CA 1
ATOM 2959 C C . LYS B 1 68 ? -28.855 26.515 -67.463 1.00 45.85 47 LYS B C 1
ATOM 2960 O O . LYS B 1 68 ? -29.737 27.306 -67.089 1.00 46.76 47 LYS B O 1
ATOM 2962 N N . LEU B 1 69 ? -27.741 26.284 -66.771 1.00 44.49 48 LEU B N 1
ATOM 2963 C CA . LEU B 1 69 ? -27.534 26.842 -65.436 1.00 42.80 48 LEU B CA 1
ATOM 2964 C C . LEU B 1 69 ? -27.258 28.331 -65.448 1.00 42.96 48 LEU B C 1
ATOM 2965 O O . LEU B 1 69 ? -27.492 29.005 -64.449 1.00 43.47 48 LEU B O 1
ATOM 2970 N N . SER B 1 70 ? -26.777 28.861 -66.565 1.00 43.22 49 SER B N 1
ATOM 2971 C CA . SER B 1 70 ? -26.403 30.274 -66.586 1.00 44.40 49 SER B CA 1
ATOM 2972 C C . SER B 1 70 ? -27.470 31.148 -67.250 1.00 46.06 49 SER B C 1
ATOM 2973 O O . SER B 1 70 ? -27.318 32.373 -67.324 1.00 47.09 49 SER B O 1
ATOM 2976 N N . GLY B 1 71 ? -28.537 30.513 -67.737 1.00 46.50 50 GLY B N 1
ATOM 2977 C CA . GLY B 1 71 ? -29.599 31.211 -68.472 1.00 45.68 50 GLY B CA 1
ATOM 2978 C C . GLY B 1 71 ? -29.098 32.024 -69.654 1.00 45.68 50 GLY B C 1
ATOM 2979 O O . GLY B 1 71 ? -29.820 32.891 -70.169 1.00 45.97 50 GLY B O 1
ATOM 2980 N N . LYS B 1 72 ? -27.854 31.759 -70.065 1.00 44.12 51 LYS B N 1
ATOM 2981 C CA . LYS B 1 72 ? -27.236 32.408 -71.223 1.00 44.03 51 LYS B CA 1
ATOM 2982 C C . LYS B 1 72 ? -26.401 31.356 -71.959 1.00 44.22 51 LYS B C 1
ATOM 2983 O O . LYS B 1 72 ? -25.940 30.388 -71.333 1.00 44.80 51 LYS B O 1
ATOM 2985 N N . PRO B 1 73 ? -26.203 31.525 -73.284 1.00 43.65 52 PRO B N 1
ATOM 2986 C CA . PRO B 1 73 ? -25.477 30.478 -74.001 1.00 42.97 52 PRO B CA 1
ATOM 2987 C C . PRO B 1 73 ? -24.049 30.318 -73.455 1.00 43.07 52 PRO B C 1
ATOM 2988 O O . PRO B 1 73 ? -23.397 31.317 -73.139 1.00 43.14 52 PRO B O 1
ATOM 2992 N N . ALA B 1 74 ? -23.593 29.070 -73.314 1.00 40.95 53 ALA B N 1
ATOM 2993 C CA . ALA B 1 74 ? -22.253 28.791 -72.831 1.00 39.35 53 ALA B CA 1
ATOM 2994 C C . ALA B 1 74 ? -21.252 29.560 -73.671 1.00 39.28 53 ALA B C 1
ATOM 2995 O O . ALA B 1 74 ? -21.399 29.623 -74.903 1.00 38.94 53 ALA B O 1
ATOM 2997 N N . HIS B 1 75 ? -20.228 30.123 -73.019 1.00 37.06 54 HIS B N 1
ATOM 2998 C CA . HIS B 1 75 ? -19.162 30.803 -73.739 1.00 34.78 54 HIS B CA 1
ATOM 2999 C C . HIS B 1 75 ? -18.697 29.927 -74.852 1.00 34.03 54 HIS B C 1
ATOM 3000 O O . HIS B 1 75 ? -18.615 28.711 -74.687 1.00 33.61 54 HIS B O 1
ATOM 3007 N N . TYR B 1 76 ? -18.358 30.534 -75.989 1.00 33.53 55 TYR B N 1
ATOM 3008 C CA . TYR B 1 76 ? -17.997 29.742 -77.168 1.00 32.90 55 TYR B CA 1
ATOM 3009 C C . TYR B 1 76 ? -16.785 28.790 -76.961 1.00 32.88 55 TYR B C 1
ATOM 3010 O O . TYR B 1 76 ? -16.651 27.799 -77.684 1.00 33.34 55 TYR B O 1
ATOM 3019 N N . PHE B 1 77 ? -15.924 29.069 -75.973 1.00 33.30 56 PHE B N 1
ATOM 3020 C CA . PHE B 1 77 ? -14.773 28.179 -75.682 1.00 34.09 56 PHE B CA 1
ATOM 3021 C C . PHE B 1 77 ? -15.236 26.759 -75.418 1.00 36.10 56 PHE B C 1
ATOM 3022 O O . PHE B 1 77 ? -14.570 25.799 -75.782 1.00 38.88 56 PHE B O 1
ATOM 3030 N N . PHE B 1 78 ? -16.377 26.631 -74.759 1.00 37.13 57 PHE B N 1
ATOM 3031 C CA . PHE B 1 78 ? -16.914 25.340 -74.406 1.00 37.93 57 PHE B CA 1
ATOM 3032 C C . PHE B 1 78 ? -17.579 24.705 -75.612 1.00 38.73 57 PHE B C 1
ATOM 3033 O O . PHE B 1 78 ? -17.764 23.478 -75.666 1.00 39.18 57 PHE B O 1
ATOM 3041 N N . ARG B 1 79 ? -17.939 25.552 -76.570 1.00 38.37 58 ARG B N 1
ATOM 3042 C CA . ARG B 1 79 ? -18.652 25.118 -77.746 1.00 39.51 58 ARG B CA 1
ATOM 3043 C C . ARG B 1 79 ? -17.686 24.777 -78.889 1.00 41.09 58 ARG B C 1
ATOM 3044 O O . ARG B 1 79 ? -18.001 23.951 -79.749 1.00 45.29 58 ARG B O 1
ATOM 3052 N N . ARG B 1 80 ? -16.505 25.387 -78.909 1.00 38.96 59 ARG B N 1
ATOM 3053 C CA . ARG B 1 80 ? -15.610 25.177 -80.031 1.00 38.00 59 ARG B CA 1
ATOM 3054 C C . ARG B 1 80 ? -14.456 24.222 -79.714 1.00 38.96 59 ARG B C 1
ATOM 3055 O O . ARG B 1 80 ? -13.483 24.138 -80.463 1.00 40.12 59 ARG B O 1
ATOM 3063 N N . GLY B 1 81 ? -14.556 23.480 -78.615 1.00 39.18 60 GLY B N 1
ATOM 3064 C CA . GLY B 1 81 ? -13.508 22.517 -78.278 1.00 37.31 60 GLY B CA 1
ATOM 3065 C C . GLY B 1 81 ? -12.225 23.117 -77.719 1.00 37.05 60 GLY B C 1
ATOM 3066 O O . GLY B 1 81 ? -11.219 22.411 -77.572 1.00 36.74 60 GLY B O 1
ATOM 3067 N N . ILE B 1 82 ? -12.242 24.408 -77.384 1.00 35.64 61 ILE B N 1
ATOM 3068 C CA . ILE B 1 82 ? -11.068 25.015 -76.764 1.00 34.75 61 ILE B CA 1
ATOM 3069 C C . ILE B 1 82 ? -10.930 24.521 -75.322 1.00 35.73 61 ILE B C 1
ATOM 3070 O O . ILE B 1 82 ? -9.810 24.214 -74.853 1.00 36.87 61 ILE B O 1
ATOM 3075 N N . VAL B 1 83 ? -12.065 24.429 -74.628 1.00 34.82 62 VAL B N 1
ATOM 3076 C CA . VAL B 1 83 ? -12.120 23.644 -73.407 1.00 34.55 62 VAL B CA 1
ATOM 3077 C C . VAL B 1 83 ? -12.331 22.200 -73.838 1.00 35.33 62 VAL B C 1
ATOM 3078 O O . VAL B 1 83 ? -13.421 21.833 -74.272 1.00 35.62 62 VAL B O 1
ATOM 3082 N N . PHE B 1 84 ? -11.276 21.389 -73.754 1.00 35.98 63 PHE B N 1
ATOM 3083 C CA . PHE B 1 84 ? -11.348 19.994 -74.235 1.00 36.30 63 PHE B CA 1
ATOM 3084 C C . PHE B 1 84 ? -11.285 18.961 -73.124 1.00 37.40 63 PHE B C 1
ATOM 3085 O O . PHE B 1 84 ? -11.577 17.777 -73.352 1.00 40.41 63 PHE B O 1
ATOM 3093 N N . ALA B 1 85 ? -10.909 19.387 -71.926 1.00 35.83 64 ALA B N 1
ATOM 3094 C CA . ALA B 1 85 ? -10.707 18.427 -70.870 1.00 34.82 64 ALA B CA 1
ATOM 3095 C C . ALA B 1 85 ? -11.021 19.010 -69.515 1.00 34.69 64 ALA B C 1
ATOM 3096 O O . ALA B 1 85 ? -11.130 20.236 -69.356 1.00 33.79 64 ALA B O 1
ATOM 3098 N N . HIS B 1 86 ? -11.200 18.118 -68.541 1.00 34.64 65 HIS B N 1
ATOM 3099 C CA . HIS B 1 86 ? -11.604 18.521 -67.216 1.00 33.96 65 HIS B CA 1
ATOM 3100 C C . HIS B 1 86 ? -11.388 17.435 -66.205 1.00 34.81 65 HIS B C 1
ATOM 3101 O O . HIS B 1 86 ? -11.094 16.277 -66.553 1.00 34.70 65 HIS B O 1
ATOM 3108 N N . ARG B 1 87 ? -11.486 17.848 -64.939 1.00 34.33 66 ARG B N 1
ATOM 3109 C CA . ARG B 1 87 ? -11.737 16.965 -63.837 1.00 34.92 66 ARG B CA 1
ATOM 3110 C C . ARG B 1 87 ? -12.910 17.537 -63.063 1.00 35.05 66 ARG B C 1
ATOM 3111 O O . ARG B 1 87 ? -12.844 18.689 -62.584 1.00 33.02 66 ARG B O 1
ATOM 3119 N N . ASP B 1 88 ? -13.985 16.733 -62.999 1.00 35.38 67 ASP B N 1
ATOM 3120 C CA . ASP B 1 88 ? -15.123 16.946 -62.097 1.00 35.05 67 ASP B CA 1
ATOM 3121 C C . ASP B 1 88 ? -15.902 18.238 -62.356 1.00 33.59 67 ASP B C 1
ATOM 3122 O O . ASP B 1 88 ? -16.404 18.858 -61.422 1.00 32.39 67 ASP B O 1
ATOM 3127 N N . PHE B 1 89 ? -16.004 18.635 -63.618 1.00 32.45 68 PHE B N 1
ATOM 3128 C CA . PHE B 1 89 ? -16.756 19.813 -63.949 1.00 32.51 68 PHE B CA 1
ATOM 3129 C C . PHE B 1 89 ? -18.232 19.579 -63.682 1.00 33.40 68 PHE B C 1
ATOM 3130 O O . PHE B 1 89 ? -18.956 20.489 -63.257 1.00 33.17 68 PHE B O 1
ATOM 3138 N N . ASN B 1 90 ? -18.678 18.353 -63.920 1.00 34.56 69 ASN B N 1
ATOM 3139 C CA . ASN B 1 90 ? -20.049 17.990 -63.613 1.00 35.80 69 ASN B CA 1
ATOM 3140 C C . ASN B 1 90 ? -20.362 18.330 -62.163 1.00 36.69 69 ASN B C 1
ATOM 3141 O O . ASN B 1 90 ? -21.462 18.786 -61.846 1.00 38.50 69 ASN B O 1
ATOM 3146 N N . LEU B 1 91 ? -19.385 18.109 -61.288 1.00 36.57 70 LEU B N 1
ATOM 3147 C CA . LEU B 1 91 ? -19.564 18.309 -59.851 1.00 36.93 70 LEU B CA 1
ATOM 3148 C C . LEU B 1 91 ? -19.563 19.791 -59.494 1.00 36.80 70 LEU B C 1
ATOM 3149 O O . LEU B 1 91 ? -20.221 20.216 -58.558 1.00 38.22 70 LEU B O 1
ATOM 3154 N N . LEU B 1 92 ? -18.833 20.582 -60.256 1.00 35.68 71 LEU B N 1
ATOM 3155 C CA . LEU B 1 92 ? -18.898 22.005 -60.082 1.00 35.84 71 LEU B CA 1
ATOM 3156 C C . LEU B 1 92 ? -20.244 22.527 -60.616 1.00 36.33 71 LEU B C 1
ATOM 3157 O O . LEU B 1 92 ? -20.849 23.444 -60.036 1.00 36.76 71 LEU B O 1
ATOM 3162 N N . LEU B 1 93 ? -20.698 21.942 -61.728 1.00 36.14 72 LEU B N 1
ATOM 3163 C CA . LEU B 1 93 ? -22.002 22.257 -62.289 1.00 35.31 72 LEU B CA 1
ATOM 3164 C C . LEU B 1 93 ? -23.108 21.859 -61.323 1.00 36.06 72 LEU B C 1
ATOM 3165 O O . LEU B 1 93 ? -24.067 22.620 -61.159 1.00 37.11 72 LEU B O 1
ATOM 3170 N N . ASP B 1 94 ? -22.964 20.708 -60.657 1.00 36.27 73 ASP B N 1
ATOM 3171 C CA . ASP B 1 94 ? -23.908 20.304 -59.585 1.00 37.95 73 ASP B CA 1
ATOM 3172 C C . ASP B 1 94 ? -23.929 21.338 -58.456 1.00 38.18 73 ASP B C 1
ATOM 3173 O O . ASP B 1 94 ? -24.973 21.605 -57.858 1.00 39.24 73 ASP B O 1
ATOM 3178 N N . GLU B 1 95 ? -22.768 21.926 -58.177 1.00 37.47 74 GLU B N 1
ATOM 3179 C CA . GLU B 1 95 ? -22.655 22.924 -57.129 1.00 36.71 74 GLU B CA 1
ATOM 3180 C C . GLU B 1 95 ? -23.495 24.152 -57.535 1.00 36.52 74 GLU B C 1
ATOM 3181 O O . GLU B 1 95 ? -24.287 24.682 -56.726 1.00 36.85 74 GLU B O 1
ATOM 3187 N N . ILE B 1 96 ? -23.381 24.566 -58.800 1.00 34.77 75 ILE B N 1
ATOM 3188 C CA . ILE B 1 96 ? -24.181 25.683 -59.284 1.00 34.16 75 ILE B CA 1
ATOM 3189 C C . ILE B 1 96 ? -25.680 25.360 -59.245 1.00 35.61 75 ILE B C 1
ATOM 3190 O O . ILE B 1 96 ? -26.468 26.195 -58.802 1.00 37.55 75 ILE B O 1
ATOM 3195 N N . ALA B 1 97 ? -26.071 24.154 -59.675 1.00 35.68 76 ALA B N 1
ATOM 3196 C CA . ALA B 1 97 ? -27.485 23.720 -59.634 1.00 35.96 76 ALA B CA 1
ATOM 3197 C C . ALA B 1 97 ? -28.077 23.732 -58.225 1.00 36.70 76 ALA B C 1
ATOM 3198 O O . ALA B 1 97 ? -29.278 23.971 -58.053 1.00 37.07 76 ALA B O 1
ATOM 3200 N N . ASN B 1 98 ? -27.244 23.445 -57.226 1.00 36.40 77 ASN B N 1
ATOM 3201 C CA . ASN B 1 98 ? -27.686 23.500 -55.852 1.00 37.49 77 ASN B CA 1
ATOM 3202 C C . ASN B 1 98 ? -27.569 24.895 -55.233 1.00 38.27 77 ASN B C 1
ATOM 3203 O O . ASN B 1 98 ? -27.715 25.063 -54.019 1.00 38.85 77 ASN B O 1
ATOM 3208 N N . ASN B 1 99 ? -27.334 25.896 -56.085 1.00 37.63 78 ASN B N 1
ATOM 3209 C CA . ASN B 1 99 ? -27.161 27.294 -55.668 1.00 38.10 78 ASN B CA 1
ATOM 3210 C C . ASN B 1 99 ? -26.144 27.537 -54.566 1.00 38.96 78 ASN B C 1
ATOM 3211 O O . ASN B 1 99 ? -26.267 28.512 -53.817 1.00 39.15 78 ASN B O 1
ATOM 3216 N N . ARG B 1 100 ? -25.165 26.638 -54.462 1.00 39.71 79 ARG B N 1
ATOM 3217 C CA . ARG B 1 100 ? -23.979 26.852 -53.616 1.00 40.58 79 ARG B CA 1
ATOM 3218 C C . ARG B 1 100 ? -22.924 27.627 -54.409 1.00 40.03 79 ARG B C 1
ATOM 3219 O O . ARG B 1 100 ? -22.795 27.434 -55.629 1.00 38.76 79 ARG B O 1
ATOM 3227 N N . PRO B 1 101 ? -22.174 28.519 -53.734 1.00 40.54 80 PRO B N 1
ATOM 3228 C CA . PRO B 1 101 ? -21.194 29.301 -54.489 1.00 38.71 80 PRO B CA 1
ATOM 3229 C C . PRO B 1 101 ? -19.904 28.500 -54.726 1.00 37.26 80 PRO B C 1
ATOM 3230 O O . PRO B 1 101 ? -19.531 27.660 -53.916 1.00 37.88 80 PRO B O 1
ATOM 3234 N N . PHE B 1 102 ? -19.240 28.755 -55.846 1.00 36.05 81 PHE B N 1
ATOM 3235 C CA . PHE B 1 102 ? -17.899 28.217 -56.116 1.00 34.53 81 PHE B CA 1
ATOM 3236 C C . PHE B 1 102 ? -17.003 29.438 -56.363 1.00 33.67 81 PHE B C 1
ATOM 3237 O O . PHE B 1 102 ? -17.501 30.555 -56.428 1.00 33.32 81 PHE B O 1
ATOM 3245 N N . TYR B 1 103 ? -15.694 29.248 -56.482 1.00 33.03 82 TYR B N 1
ATOM 3246 C CA . TYR B 1 103 ? -14.819 30.375 -56.802 1.00 32.47 82 TYR B CA 1
ATOM 3247 C C . TYR B 1 103 ? -13.798 29.925 -57.820 1.00 32.33 82 TYR B C 1
ATOM 3248 O O . TYR B 1 103 ? -13.488 28.715 -57.919 1.00 32.58 82 TYR B O 1
ATOM 3257 N N . LEU B 1 104 ? -13.276 30.884 -58.579 1.00 31.40 83 LEU B N 1
ATOM 3258 C CA . LEU B 1 104 ? -12.312 30.554 -59.612 1.00 30.88 83 LEU B CA 1
ATOM 3259 C C . LEU B 1 104 ? -10.909 30.776 -59.107 1.00 30.43 83 LEU B C 1
ATOM 3260 O O . LEU B 1 104 ? -10.686 31.601 -58.245 1.00 30.73 83 LEU B O 1
ATOM 3265 N N . TYR B 1 105 ? -9.969 30.016 -59.647 1.00 30.30 84 TYR B N 1
ATOM 3266 C CA . TYR B 1 105 ? -8.571 30.170 -59.326 1.00 30.53 84 TYR B CA 1
ATOM 3267 C C . TYR B 1 105 ? -7.780 29.944 -60.578 1.00 30.74 84 TYR B C 1
ATOM 3268 O O . TYR B 1 105 ? -7.926 28.912 -61.243 1.00 30.51 84 TYR B O 1
ATOM 3277 N N . THR B 1 106 ? -6.926 30.902 -60.904 1.00 30.79 85 THR B N 1
ATOM 3278 C CA . THR B 1 106 ? -5.991 30.681 -61.997 1.00 30.68 85 THR B CA 1
ATOM 3279 C C . THR B 1 106 ? -4.661 31.372 -61.720 1.00 31.61 85 THR B C 1
ATOM 3280 O O . THR B 1 106 ? -4.519 32.128 -60.750 1.00 32.61 85 THR B O 1
ATOM 3284 N N . GLY B 1 107 ? -3.665 31.110 -62.540 1.00 32.49 86 GLY B N 1
ATOM 3285 C CA . GLY B 1 107 ? -2.392 31.754 -62.298 1.00 33.89 86 GLY B CA 1
ATOM 3286 C C . GLY B 1 107 ? -1.662 32.167 -63.551 1.00 34.45 86 GLY B C 1
ATOM 3287 O O . GLY B 1 107 ? -2.076 31.859 -64.673 1.00 33.70 86 GLY B O 1
ATOM 3288 N N . ARG B 1 108 ? -0.549 32.858 -63.335 1.00 35.49 87 ARG B N 1
ATOM 3289 C CA . ARG B 1 108 ? 0.281 33.340 -64.405 1.00 36.62 87 ARG B CA 1
ATOM 3290 C C . ARG B 1 108 ? 1.705 33.350 -63.884 1.00 38.56 87 ARG B C 1
ATOM 3291 O O . ARG B 1 108 ? 1.959 33.876 -62.781 1.00 40.46 87 ARG B O 1
ATOM 3299 N N . GLY B 1 109 ? 2.620 32.744 -64.647 1.00 38.63 88 GLY B N 1
ATOM 3300 C CA . GLY B 1 109 ? 4.052 32.883 -64.375 1.00 40.48 88 GLY B CA 1
ATOM 3301 C C . GLY B 1 109 ? 4.710 33.990 -65.193 1.00 41.01 88 GLY B C 1
ATOM 3302 O O . GLY B 1 109 ? 4.786 33.864 -66.417 1.00 41.37 88 GLY B O 1
ATOM 3303 N N . PRO B 1 110 ? 5.196 35.064 -64.522 1.00 42.39 89 PRO B N 1
ATOM 3304 C CA . PRO B 1 110 ? 5.835 36.281 -65.043 1.00 45.12 89 PRO B CA 1
ATOM 3305 C C . PRO B 1 110 ? 6.595 36.144 -66.362 1.00 49.08 89 PRO B C 1
ATOM 3306 O O . PRO B 1 110 ? 5.977 36.273 -67.414 1.00 53.82 89 PRO B O 1
ATOM 3310 N N . SER B 1 111 ? 7.905 35.907 -66.326 1.00 53.14 90 SER B N 1
ATOM 3311 C CA . SER B 1 111 ? 8.750 35.926 -67.560 1.00 57.68 90 SER B CA 1
ATOM 3312 C C . SER B 1 111 ? 8.316 36.968 -68.629 1.00 60.35 90 SER B C 1
ATOM 3313 O O . SER B 1 111 ? 7.791 36.621 -69.706 1.00 58.64 90 SER B O 1
ATOM 3316 N N . SER B 1 112 ? 8.536 38.244 -68.321 1.00 62.64 91 SER B N 1
ATOM 3317 C CA . SER B 1 112 ? 8.016 39.310 -69.161 1.00 64.50 91 SER B CA 1
ATOM 3318 C C . SER B 1 112 ? 8.873 39.769 -70.340 1.00 68.99 91 SER B C 1
ATOM 3319 O O . SER B 1 112 ? 9.976 40.332 -70.191 1.00 67.28 91 SER B O 1
ATOM 3322 N N . LYS B 1 113 ? 8.335 39.461 -71.515 1.00 69.43 92 LYS B N 1
ATOM 3323 C CA . LYS B 1 113 ? 8.289 40.404 -72.610 1.00 69.38 92 LYS B CA 1
ATOM 3324 C C . LYS B 1 113 ? 6.858 40.974 -72.473 1.00 68.75 92 LYS B C 1
ATOM 3325 O O . LYS B 1 113 ? 6.233 40.861 -71.399 1.00 64.31 92 LYS B O 1
ATOM 3327 N N . THR B 1 114 ? 6.319 41.596 -73.514 1.00 68.14 93 THR B N 1
ATOM 3328 C CA . THR B 1 114 ? 4.890 41.893 -73.472 1.00 68.90 93 THR B CA 1
ATOM 3329 C C . THR B 1 114 ? 4.165 40.545 -73.582 1.00 65.53 93 THR B C 1
ATOM 3330 O O . THR B 1 114 ? 4.662 39.629 -74.244 1.00 66.31 93 THR B O 1
ATOM 3332 N N . MET B 1 115 ? 3.026 40.400 -72.912 1.00 60.32 94 MET B N 1
ATOM 3333 C CA . MET B 1 115 ? 2.205 39.199 -73.093 1.00 57.10 94 MET B CA 1
ATOM 3334 C C . MET B 1 115 ? 1.574 39.137 -74.483 1.00 54.58 94 MET B C 1
ATOM 3335 O O . MET B 1 115 ? 1.251 40.159 -75.087 1.00 54.73 94 MET B O 1
ATOM 3340 N N . HIS B 1 116 ? 1.423 37.939 -75.016 1.00 51.04 95 HIS B N 1
ATOM 3341 C CA . HIS B 1 116 ? 0.821 37.816 -76.334 1.00 47.96 95 HIS B CA 1
ATOM 3342 C C . HIS B 1 116 ? -0.590 37.368 -76.165 1.00 45.51 95 HIS B C 1
ATOM 3343 O O . HIS B 1 116 ? -1.023 37.085 -75.049 1.00 45.39 95 HIS B O 1
ATOM 3350 N N . ILE B 1 117 ? -1.328 37.300 -77.264 1.00 43.51 96 ILE B N 1
ATOM 3351 C CA . ILE B 1 117 ? -2.751 37.020 -77.187 1.00 41.44 96 ILE B CA 1
ATOM 3352 C C . ILE B 1 117 ? -3.085 35.606 -76.695 1.00 40.41 96 ILE B C 1
ATOM 3353 O O . ILE B 1 117 ? -4.096 35.409 -76.012 1.00 40.11 96 ILE B O 1
ATOM 3358 N N . GLY B 1 118 ? -2.225 34.637 -76.978 1.00 38.96 97 GLY B N 1
ATOM 3359 C CA . GLY B 1 118 ? -2.430 33.294 -76.436 1.00 39.47 97 GLY B CA 1
ATOM 3360 C C . GLY B 1 118 ? -2.547 33.314 -74.918 1.00 39.29 97 GLY B C 1
ATOM 3361 O O . GLY B 1 118 ? -3.283 32.536 -74.324 1.00 40.43 97 GLY B O 1
ATOM 3362 N N . HIS B 1 119 ? -1.825 34.223 -74.285 1.00 39.15 98 HIS B N 1
ATOM 3363 C CA . HIS B 1 119 ? -1.860 34.338 -72.831 1.00 39.18 98 HIS B CA 1
ATOM 3364 C C . HIS B 1 119 ? -3.188 34.758 -72.250 1.00 36.36 98 HIS B C 1
ATOM 3365 O O . HIS B 1 119 ? -3.432 34.548 -71.079 1.00 36.00 98 HIS B O 1
ATOM 3372 N N . THR B 1 120 ? -4.066 35.326 -73.058 1.00 35.11 99 THR B N 1
ATOM 3373 C CA . THR B 1 120 ? -5.344 35.852 -72.556 1.00 34.74 99 THR B CA 1
ATOM 3374 C C . THR B 1 120 ? -6.381 34.750 -72.336 1.00 33.49 99 THR B C 1
ATOM 3375 O O . THR B 1 120 ? -7.325 34.921 -71.580 1.00 33.59 99 THR B O 1
ATOM 3379 N N . ILE B 1 121 ? -6.207 33.631 -73.023 1.00 32.76 100 ILE B N 1
ATOM 3380 C CA . ILE B 1 121 ? -7.227 32.598 -73.103 1.00 32.22 100 ILE B CA 1
ATOM 3381 C C . ILE B 1 121 ? -7.824 32.115 -71.752 1.00 32.14 100 ILE B C 1
ATOM 3382 O O . ILE B 1 121 ? -9.037 32.166 -71.588 1.00 31.75 100 ILE B O 1
ATOM 3387 N N . PRO B 1 122 ? -6.993 31.650 -70.786 1.00 32.19 101 PRO B N 1
ATOM 3388 C CA . PRO B 1 122 ? -7.659 31.188 -69.553 1.00 32.19 101 PRO B CA 1
ATOM 3389 C C . PRO B 1 122 ? -8.349 32.330 -68.824 1.00 32.72 101 PRO B C 1
ATOM 3390 O O . PRO B 1 122 ? -9.421 32.146 -68.235 1.00 33.26 101 PRO B O 1
ATOM 3394 N N . PHE B 1 123 ? -7.741 33.509 -68.905 1.00 32.97 102 PHE B N 1
ATOM 3395 C CA . PHE B 1 123 ? -8.257 34.706 -68.279 1.00 33.68 102 PHE B CA 1
ATOM 3396 C C . PHE B 1 123 ? -9.574 35.175 -68.870 1.00 34.30 102 PHE B C 1
ATOM 3397 O O . PHE B 1 123 ? -10.452 35.627 -68.138 1.00 34.73 102 PHE B O 1
ATOM 3405 N N . LEU B 1 124 ? -9.721 35.052 -70.184 1.00 34.00 103 LEU B N 1
ATOM 3406 C CA . LEU B 1 124 ? -11.016 35.323 -70.809 1.00 34.33 103 LEU B CA 1
ATOM 3407 C C . LEU B 1 124 ? -12.078 34.330 -70.275 1.00 34.24 103 LEU B C 1
ATOM 3408 O O . LEU B 1 124 ? -13.231 34.713 -69.973 1.00 33.44 103 LEU B O 1
ATOM 3413 N N . LEU B 1 125 ? -11.667 33.069 -70.126 1.00 33.70 104 LEU B N 1
ATOM 3414 C CA . LEU B 1 125 ? -12.548 32.045 -69.632 1.00 34.13 104 LEU B CA 1
ATOM 3415 C C . LEU B 1 125 ? -12.978 32.413 -68.206 1.00 35.96 104 LEU B C 1
ATOM 3416 O O . LEU B 1 125 ? -14.154 32.273 -67.848 1.00 35.69 104 LEU B O 1
ATOM 3421 N N . CYS B 1 126 ? -12.037 32.918 -67.402 1.00 37.02 105 CYS B N 1
ATOM 3422 C CA . CYS B 1 126 ? -12.384 33.395 -66.056 1.00 37.43 105 CYS B CA 1
ATOM 3423 C C . CYS B 1 126 ? -13.299 34.623 -66.088 1.00 37.59 105 CYS B C 1
ATOM 3424 O O . CYS B 1 126 ? -14.234 34.711 -65.291 1.00 37.96 105 CYS B O 1
ATOM 3427 N N . LYS B 1 127 ? -13.049 35.560 -67.007 1.00 37.30 106 LYS B N 1
ATOM 3428 C CA . LYS B 1 127 ? -13.899 36.760 -67.094 1.00 37.57 106 LYS B CA 1
ATOM 3429 C C . LYS B 1 127 ? -15.342 36.358 -67.336 1.00 37.10 106 LYS B C 1
ATOM 3430 O O . LYS B 1 127 ? -16.234 36.865 -66.677 1.00 37.66 106 LYS B O 1
ATOM 3436 N N . TYR B 1 128 ? -15.553 35.434 -68.269 1.00 36.48 107 TYR B N 1
ATOM 3437 C CA . TYR B 1 128 ? -16.885 35.028 -68.657 1.00 36.68 107 TYR B CA 1
ATOM 3438 C C . TYR B 1 128 ? -17.523 34.317 -67.488 1.00 36.78 107 TYR B C 1
ATOM 3439 O O . TYR B 1 128 ? -18.695 34.514 -67.156 1.00 38.01 107 TYR B O 1
ATOM 3448 N N . MET B 1 129 ? -16.733 33.484 -66.850 1.00 36.76 108 MET B N 1
ATOM 3449 C CA . MET B 1 129 ? -17.227 32.695 -65.756 1.00 37.33 108 MET B CA 1
ATOM 3450 C C . MET B 1 129 ? -17.608 33.590 -64.584 1.00 36.93 108 MET B C 1
ATOM 3451 O O . MET B 1 129 ? -18.622 33.366 -63.946 1.00 38.25 108 MET B O 1
ATOM 3456 N N . GLN B 1 130 ? -16.813 34.618 -64.326 1.00 36.85 109 GLN B N 1
ATOM 3457 C CA . GLN B 1 130 ? -17.077 35.549 -63.232 1.00 38.58 109 GLN B CA 1
ATOM 3458 C C . GLN B 1 130 ? -18.337 36.344 -63.530 1.00 41.20 109 GLN B C 1
ATOM 3459 O O . GLN B 1 130 ? -19.175 36.569 -62.643 1.00 42.15 109 GLN B O 1
ATOM 3465 N N . ASP B 1 131 ? -18.464 36.775 -64.786 1.00 41.73 110 ASP B N 1
ATOM 3466 C CA . ASP B 1 131 ? -19.565 37.620 -65.179 1.00 42.75 110 ASP B CA 1
ATOM 3467 C C . ASP B 1 131 ? -20.862 36.836 -65.277 1.00 41.72 110 ASP B C 1
ATOM 3468 O O . ASP B 1 131 ? -21.922 37.397 -65.037 1.00 42.83 110 ASP B O 1
ATOM 3473 N N . ALA B 1 132 ? -20.773 35.543 -65.594 1.00 38.67 111 ALA B N 1
ATOM 3474 C CA . ALA B 1 132 ? -21.952 34.668 -65.619 1.00 37.06 111 ALA B CA 1
ATOM 3475 C C . ALA B 1 132 ? -22.521 34.375 -64.229 1.00 36.84 111 ALA B C 1
ATOM 3476 O O . ALA B 1 132 ? -23.739 34.331 -64.055 1.00 37.26 111 ALA B O 1
ATOM 3478 N N . PHE B 1 133 ? -21.656 34.166 -63.243 1.00 34.04 112 PHE B N 1
ATOM 3479 C CA . PHE B 1 133 ? -22.143 33.781 -61.925 1.00 33.24 112 PHE B CA 1
ATOM 3480 C C . PHE B 1 133 ? -21.785 34.758 -60.820 1.00 33.54 112 PHE B C 1
ATOM 3481 O O . PHE B 1 133 ? -22.017 34.479 -59.651 1.00 33.40 112 PHE B O 1
ATOM 3489 N N . LYS B 1 134 ? -21.256 35.919 -61.210 1.00 33.40 113 LYS B N 1
ATOM 3490 C CA . LYS B 1 134 ? -20.869 36.954 -60.275 1.00 33.75 113 LYS B CA 1
ATOM 3491 C C . LYS B 1 134 ? -20.161 36.295 -59.099 1.00 34.29 113 LYS B C 1
ATOM 3492 O O . LYS B 1 134 ? -20.576 36.422 -57.955 1.00 35.51 113 LYS B O 1
ATOM 3494 N N . ILE B 1 135 ? -19.088 35.572 -59.397 1.00 33.91 114 ILE B N 1
ATOM 3495 C CA . ILE B 1 135 ? -18.344 34.865 -58.365 1.00 34.85 114 ILE B CA 1
ATOM 3496 C C . ILE B 1 135 ? -16.898 35.340 -58.242 1.00 36.27 114 ILE B C 1
ATOM 3497 O O . ILE B 1 135 ? -16.377 36.040 -59.123 1.00 35.95 114 ILE B O 1
ATOM 3502 N N . ARG B 1 136 ? -16.261 34.940 -57.143 1.00 37.37 115 ARG B N 1
ATOM 3503 C CA . ARG B 1 136 ? -14.922 35.393 -56.831 1.00 38.16 115 ARG B CA 1
ATOM 3504 C C . ARG B 1 136 ? -13.852 34.637 -57.624 1.00 36.34 115 ARG B C 1
ATOM 3505 O O . ARG B 1 136 ? -14.038 33.476 -58.038 1.00 35.65 115 ARG B O 1
ATOM 3513 N N . LEU B 1 137 ? -12.741 35.343 -57.824 1.00 34.31 116 LEU B N 1
ATOM 3514 C CA . LEU B 1 137 ? -11.627 34.905 -58.621 1.00 33.44 116 LEU B CA 1
ATOM 3515 C C . LEU B 1 137 ? -10.335 35.235 -57.879 1.00 33.07 116 LEU B C 1
ATOM 3516 O O . LEU B 1 137 ? -10.132 36.392 -57.465 1.00 32.99 116 LEU B O 1
ATOM 3521 N N . VAL B 1 138 ? -9.483 34.225 -57.700 1.00 30.87 117 VAL B N 1
ATOM 3522 C CA . VAL B 1 138 ? -8.156 34.450 -57.139 1.00 30.62 117 VAL B CA 1
ATOM 3523 C C . VAL B 1 138 ? -7.119 34.156 -58.221 1.00 30.05 117 VAL B C 1
ATOM 3524 O O . VAL B 1 138 ? -7.135 33.078 -58.830 1.00 29.71 117 VAL B O 1
ATOM 3528 N N . ILE B 1 139 ? -6.229 35.113 -58.472 1.00 30.02 118 ILE B N 1
ATOM 3529 C CA . ILE B 1 139 ? -5.156 34.907 -59.440 1.00 30.61 118 ILE B CA 1
ATOM 3530 C C . ILE B 1 139 ? -3.795 34.924 -58.759 1.00 31.43 118 ILE B C 1
ATOM 3531 O O . ILE B 1 139 ? -3.394 35.940 -58.176 1.00 31.64 118 ILE B O 1
ATOM 3536 N N . GLN B 1 140 ? -3.086 33.799 -58.852 1.00 31.41 119 GLN B N 1
ATOM 3537 C CA . GLN B 1 140 ? -1.703 33.686 -58.395 1.00 31.09 119 GLN B CA 1
ATOM 3538 C C . GLN B 1 140 ? -0.695 34.111 -59.459 1.00 32.05 119 GLN B C 1
ATOM 3539 O O . GLN B 1 140 ? -0.653 33.533 -60.564 1.00 32.71 119 GLN B O 1
ATOM 3545 N N . ILE B 1 141 ? 0.139 35.097 -59.121 1.00 31.72 120 ILE B N 1
ATOM 3546 C CA . ILE B 1 141 ? 1.281 35.449 -59.951 1.00 31.32 120 ILE B CA 1
ATOM 3547 C C . ILE B 1 141 ? 2.524 34.755 -59.397 1.00 31.75 120 ILE B C 1
ATOM 3548 O O . ILE B 1 141 ? 2.951 35.040 -58.273 1.00 32.39 120 ILE B O 1
ATOM 3553 N N . THR B 1 142 ? 3.099 33.824 -60.160 1.00 31.58 121 THR B N 1
ATOM 3554 C CA . THR B 1 142 ? 4.198 33.024 -59.609 1.00 31.36 121 THR B CA 1
ATOM 3555 C C . THR B 1 142 ? 5.578 33.601 -59.881 1.00 31.40 121 THR B C 1
ATOM 3556 O O . THR B 1 142 ? 6.420 32.979 -60.584 1.00 30.76 121 THR B O 1
ATOM 3560 N N . ASP B 1 143 ? 5.808 34.778 -59.302 1.00 31.11 122 ASP B N 1
ATOM 3561 C CA . ASP B 1 143 ? 7.123 35.411 -59.338 1.00 31.42 122 ASP B CA 1
ATOM 3562 C C . ASP B 1 143 ? 8.197 34.480 -58.722 1.00 31.85 122 ASP B C 1
ATOM 3563 O O . ASP B 1 143 ? 9.337 34.425 -59.192 1.00 31.58 122 ASP B O 1
ATOM 3568 N N . ASP B 1 144 ? 7.813 33.726 -57.694 1.00 32.18 123 ASP B N 1
ATOM 3569 C CA . ASP B 1 144 ? 8.730 32.799 -57.063 1.00 33.52 123 ASP B CA 1
ATOM 3570 C C . ASP B 1 144 ? 9.088 31.668 -58.035 1.00 34.13 123 ASP B C 1
ATOM 3571 O O . ASP B 1 144 ? 10.263 31.400 -58.257 1.00 33.15 123 ASP B O 1
ATOM 3576 N N . GLU B 1 145 ? 8.075 31.028 -58.629 1.00 35.11 124 GLU B N 1
ATOM 3577 C CA . GLU B 1 145 ? 8.315 29.937 -59.570 1.00 36.31 124 GLU B CA 1
ATOM 3578 C C . GLU B 1 145 ? 9.249 30.339 -60.724 1.00 36.88 124 GLU B C 1
ATOM 3579 O O . GLU B 1 145 ? 10.196 29.623 -61.033 1.00 37.93 124 GLU B O 1
ATOM 3585 N N . LYS B 1 146 ? 8.995 31.490 -61.334 1.00 37.65 125 LYS B N 1
ATOM 3586 C CA . LYS B 1 146 ? 9.851 31.997 -62.407 1.00 38.85 125 LYS B CA 1
ATOM 3587 C C . LYS B 1 146 ? 11.269 32.308 -61.928 1.00 38.15 125 LYS B C 1
ATOM 3588 O O . LYS B 1 146 ? 12.244 32.037 -62.635 1.00 38.33 125 LYS B O 1
ATOM 3594 N N . PHE B 1 147 ? 11.392 32.854 -60.721 1.00 37.01 126 PHE B N 1
ATOM 3595 C CA . PHE B 1 147 ? 12.712 33.048 -60.129 1.00 36.19 126 PHE B CA 1
ATOM 3596 C C . PHE B 1 147 ? 13.447 31.740 -59.897 1.00 35.59 126 PHE B C 1
ATOM 3597 O O . PHE B 1 147 ? 14.634 31.661 -60.150 1.00 36.07 126 PHE B O 1
ATOM 3605 N N . LEU B 1 148 ? 12.743 30.730 -59.394 1.00 34.89 127 LEU B N 1
ATOM 3606 C CA . LEU B 1 148 ? 13.364 29.462 -59.006 1.00 34.87 127 LEU B CA 1
ATOM 3607 C C . LEU B 1 148 ? 13.764 28.622 -60.210 1.00 36.34 127 LEU B C 1
ATOM 3608 O O . LEU B 1 148 ? 14.641 27.764 -60.115 1.00 37.82 127 LEU B O 1
ATOM 3613 N N . TRP B 1 149 ? 13.111 28.872 -61.342 1.00 37.34 128 TRP B N 1
ATOM 3614 C CA . TRP B 1 149 ? 13.291 28.077 -62.550 1.00 37.86 128 TRP B CA 1
ATOM 3615 C C . TRP B 1 149 ? 14.153 28.681 -63.618 1.00 39.22 128 TRP B C 1
ATOM 3616 O O . TRP B 1 149 ? 14.847 27.956 -64.306 1.00 39.95 128 TRP B O 1
ATOM 3627 N N . LYS B 1 150 ? 14.087 30.000 -63.793 1.00 41.36 129 LYS B N 1
ATOM 3628 C CA . LYS B 1 150 ? 14.827 30.697 -64.853 1.00 44.01 129 LYS B CA 1
ATOM 3629 C C . LYS B 1 150 ? 16.055 31.406 -64.288 1.00 45.82 129 LYS B C 1
ATOM 3630 O O . LYS B 1 150 ? 16.146 31.645 -63.082 1.00 47.17 129 LYS B O 1
ATOM 3632 N N . SER B 1 151 ? 17.013 31.720 -65.149 1.00 47.59 130 SER B N 1
ATOM 3633 C CA . SER B 1 151 ? 18.199 32.463 -64.718 1.00 49.01 130 SER B CA 1
ATOM 3634 C C . SER B 1 151 ? 17.784 33.924 -64.644 1.00 49.87 130 SER B C 1
ATOM 3635 O O . SER B 1 151 ? 17.700 34.619 -65.668 1.00 50.49 130 SER B O 1
ATOM 3638 N N . MET B 1 152 ? 17.505 34.380 -63.426 1.00 48.98 131 MET B N 1
ATOM 3639 C CA . MET B 1 152 ? 16.694 35.560 -63.237 1.00 47.17 131 MET B CA 1
ATOM 3640 C C . MET B 1 152 ? 16.954 36.113 -61.850 1.00 46.69 131 MET B C 1
ATOM 3641 O O . MET B 1 152 ? 16.961 35.353 -60.874 1.00 46.36 131 MET B O 1
ATOM 3646 N N . ARG B 1 153 ? 17.165 37.424 -61.742 1.00 45.34 132 ARG B N 1
ATOM 3647 C CA . ARG B 1 153 ? 17.214 38.037 -60.408 1.00 45.41 132 ARG B CA 1
ATOM 3648 C C . ARG B 1 153 ? 15.778 38.140 -59.864 1.00 45.38 132 ARG B C 1
ATOM 3649 O O . ARG B 1 153 ? 14.834 38.410 -60.616 1.00 45.84 132 ARG B O 1
ATOM 3651 N N . LEU B 1 154 ? 15.605 37.882 -58.568 1.00 44.22 133 LEU B N 1
ATOM 3652 C CA . LEU B 1 154 ? 14.280 37.929 -57.958 1.00 42.33 133 LEU B CA 1
ATOM 3653 C C . LEU B 1 154 ? 13.546 39.277 -58.144 1.00 42.78 133 LEU B C 1
ATOM 3654 O O . LEU B 1 154 ? 12.346 39.291 -58.417 1.00 43.06 133 LEU B O 1
ATOM 3659 N N . GLU B 1 155 ? 14.265 40.394 -58.024 1.00 42.74 134 GLU B N 1
ATOM 3660 C CA . GLU B 1 155 ? 13.647 41.714 -58.111 1.00 41.86 134 GLU B CA 1
ATOM 3661 C C . GLU B 1 155 ? 12.985 41.876 -59.474 1.00 42.29 134 GLU B C 1
ATOM 3662 O O . GLU B 1 155 ? 11.911 42.484 -59.594 1.00 40.95 134 GLU B O 1
ATOM 3664 N N . ASP B 1 156 ? 13.628 41.308 -60.495 1.00 42.49 135 ASP B N 1
ATOM 3665 C CA . ASP B 1 156 ? 13.104 41.343 -61.856 1.00 42.41 135 ASP B CA 1
ATOM 3666 C C . ASP B 1 156 ? 11.875 40.478 -61.982 1.00 41.97 135 ASP B C 1
ATOM 3667 O O . ASP B 1 156 ? 10.872 40.926 -62.529 1.00 42.32 135 ASP B O 1
ATOM 3672 N N . ALA B 1 157 ? 11.956 39.233 -61.507 1.00 40.77 136 ALA B N 1
ATOM 3673 C CA . ALA B 1 157 ? 10.790 38.343 -61.540 1.00 39.94 136 ALA B CA 1
ATOM 3674 C C . ALA B 1 157 ? 9.616 39.026 -60.858 1.00 39.69 136 ALA B C 1
ATOM 3675 O O . ALA B 1 157 ? 8.501 39.010 -61.380 1.00 39.65 136 ALA B O 1
ATOM 3677 N N . MET B 1 158 ? 9.876 39.652 -59.712 1.00 38.85 137 MET B N 1
ATOM 3678 C CA . MET B 1 158 ? 8.841 40.393 -59.020 1.00 39.61 137 MET B CA 1
ATOM 3679 C C . MET B 1 158 ? 8.366 41.607 -59.813 1.00 39.78 137 MET B C 1
ATOM 3680 O O . MET B 1 158 ? 7.173 41.904 -59.837 1.00 40.03 137 MET B O 1
ATOM 3685 N N . ALA B 1 159 ? 9.296 42.297 -60.467 1.00 41.25 138 ALA B N 1
ATOM 3686 C CA . ALA B 1 159 ? 8.944 43.451 -61.310 1.00 42.24 138 ALA B CA 1
ATOM 3687 C C . ALA B 1 159 ? 8.051 43.032 -62.501 1.00 43.27 138 ALA B C 1
ATOM 3688 O O . ALA B 1 159 ? 7.014 43.673 -62.763 1.00 43.11 138 ALA B O 1
ATOM 3690 N N . TYR B 1 160 ? 8.430 41.947 -63.183 1.00 43.52 139 TYR B N 1
ATOM 3691 C CA . TYR B 1 160 ? 7.600 41.369 -64.246 1.00 45.95 139 TYR B CA 1
ATOM 3692 C C . TYR B 1 160 ? 6.229 40.969 -63.712 1.00 46.28 139 TYR B C 1
ATOM 3693 O O . TYR B 1 160 ? 5.212 41.185 -64.381 1.00 48.15 139 TYR B O 1
ATOM 3702 N N . GLY B 1 161 ? 6.214 40.387 -62.512 1.00 44.50 140 GLY B N 1
ATOM 3703 C CA . GLY B 1 161 ? 4.986 40.080 -61.809 1.00 43.51 140 GLY B CA 1
ATOM 3704 C C . GLY B 1 161 ? 4.002 41.235 -61.807 1.00 44.60 140 GLY B C 1
ATOM 3705 O O . GLY B 1 161 ? 2.836 41.049 -62.133 1.00 45.17 140 GLY B O 1
ATOM 3706 N N . ARG B 1 162 ? 4.456 42.432 -61.452 1.00 46.08 141 ARG B N 1
ATOM 3707 C CA . ARG B 1 162 ? 3.539 43.587 -61.385 1.00 48.78 141 ARG B CA 1
ATOM 3708 C C . ARG B 1 162 ? 2.956 44.014 -62.747 1.00 47.51 141 ARG B C 1
ATOM 3709 O O . ARG B 1 162 ? 1.778 44.338 -62.838 1.00 47.24 141 ARG B O 1
ATOM 3717 N N . GLU B 1 163 ? 3.772 43.985 -63.796 1.00 47.95 142 GLU B N 1
ATOM 3718 C CA . GLU B 1 163 ? 3.307 44.309 -65.146 1.00 49.51 142 GLU B CA 1
ATOM 3719 C C . GLU B 1 163 ? 2.285 43.289 -65.629 1.00 47.89 142 GLU B C 1
ATOM 3720 O O . GLU B 1 163 ? 1.242 43.646 -66.182 1.00 49.11 142 GLU B O 1
ATOM 3726 N N . ASN B 1 164 ? 2.587 42.015 -65.418 1.00 44.76 143 ASN B N 1
ATOM 3727 C CA . ASN B 1 164 ? 1.649 40.960 -65.746 1.00 42.62 143 ASN B CA 1
ATOM 3728 C C . ASN B 1 164 ? 0.302 41.173 -65.075 1.00 41.22 143 ASN B C 1
ATOM 3729 O O . ASN B 1 164 ? -0.730 40.908 -65.682 1.00 40.73 143 ASN B O 1
ATOM 3734 N N . ILE B 1 165 ? 0.309 41.655 -63.836 1.00 39.97 144 ILE B N 1
ATOM 3735 C CA . ILE B 1 165 ? -0.943 42.032 -63.167 1.00 39.45 144 ILE B CA 1
ATOM 3736 C C . ILE B 1 165 ? -1.657 43.175 -63.887 1.00 38.87 144 ILE B C 1
ATOM 3737 O O . ILE B 1 165 ? -2.867 43.090 -64.126 1.00 36.76 144 ILE B O 1
ATOM 3742 N N . LYS B 1 166 ? -0.907 44.220 -64.257 1.00 40.36 145 LYS B N 1
ATOM 3743 C CA . LYS B 1 166 ? -1.499 45.358 -64.985 1.00 40.78 145 LYS B CA 1
ATOM 3744 C C . LYS B 1 166 ? -2.117 44.829 -66.274 1.00 40.73 145 LYS B C 1
ATOM 3745 O O . LYS B 1 166 ? -3.247 45.194 -66.629 1.00 40.39 145 LYS B O 1
ATOM 3747 N N . ASP B 1 167 ? -1.384 43.938 -66.941 1.00 40.64 146 ASP B N 1
ATOM 3748 C CA . ASP B 1 167 ? -1.834 43.343 -68.186 1.00 41.82 146 ASP B CA 1
ATOM 3749 C C . ASP B 1 167 ? -3.081 42.505 -67.956 1.00 41.89 146 ASP B C 1
ATOM 3750 O O . ASP B 1 167 ? -3.987 42.508 -68.787 1.00 43.92 146 ASP B O 1
ATOM 3755 N N . ILE B 1 168 ? -3.123 41.784 -66.834 1.00 40.80 147 ILE B N 1
ATOM 3756 C CA . ILE B 1 168 ? -4.239 40.893 -66.516 1.00 38.52 147 ILE B CA 1
ATOM 3757 C C . ILE B 1 168 ? -5.484 41.676 -66.106 1.00 39.15 147 ILE B C 1
ATOM 3758 O O . ILE B 1 168 ? -6.607 41.315 -66.491 1.00 39.44 147 ILE B O 1
ATOM 3763 N N . VAL B 1 169 ? -5.285 42.748 -65.341 1.00 38.55 148 VAL B N 1
ATOM 3764 C CA . VAL B 1 169 ? -6.389 43.600 -64.882 1.00 38.40 148 VAL B CA 1
ATOM 3765 C C . VAL B 1 169 ? -7.091 44.261 -66.050 1.00 39.05 148 VAL B C 1
ATOM 3766 O O . VAL B 1 169 ? -8.275 44.607 -65.981 1.00 38.83 148 VAL B O 1
ATOM 3770 N N . THR B 1 170 ? -6.352 44.390 -67.143 1.00 40.68 149 THR B N 1
ATOM 3771 C CA . THR B 1 170 ? -6.856 45.011 -68.359 1.00 41.19 149 THR B CA 1
ATOM 3772 C C . THR B 1 170 ? -8.127 44.364 -68.913 1.00 40.07 149 THR B C 1
ATOM 3773 O O . THR B 1 170 ? -8.988 45.047 -69.489 1.00 39.04 149 THR B O 1
ATOM 3777 N N . LEU B 1 171 ? -8.252 43.057 -68.708 1.00 39.65 150 LEU B N 1
ATOM 3778 C CA . LEU B 1 171 ? -9.358 42.292 -69.278 1.00 39.98 150 LEU B CA 1
ATOM 3779 C C . LEU B 1 171 ? -10.676 42.596 -68.559 1.00 40.32 150 LEU B C 1
ATOM 3780 O O . LEU B 1 171 ? -11.745 42.159 -68.988 1.00 39.81 150 LEU B O 1
ATOM 3785 N N . GLY B 1 172 ? -10.587 43.370 -67.476 1.00 41.17 151 GLY B N 1
ATOM 3786 C CA . GLY B 1 172 ? -11.763 43.924 -66.817 1.00 41.28 151 GLY B CA 1
ATOM 3787 C C . GLY B 1 172 ? -12.450 42.898 -65.944 1.00 42.03 151 GLY B C 1
ATOM 3788 O O . GLY B 1 172 ? -13.558 42.451 -66.245 1.00 45.10 151 GLY B O 1
ATOM 3789 N N . PHE B 1 173 ? -11.771 42.492 -64.880 1.00 40.18 152 PHE B N 1
ATOM 3790 C CA . PHE B 1 173 ? -12.384 41.674 -63.855 1.00 38.96 152 PHE B CA 1
ATOM 3791 C C . PHE B 1 173 ? -12.976 42.619 -62.830 1.00 38.84 152 PHE B C 1
ATOM 3792 O O . PHE B 1 173 ? -12.603 43.781 -62.760 1.00 39.65 152 PHE B O 1
ATOM 3800 N N . ASP B 1 174 ? -13.876 42.107 -62.011 1.00 40.15 153 ASP B N 1
ATOM 3801 C CA . ASP B 1 174 ? -14.508 42.909 -60.969 1.00 41.48 153 ASP B CA 1
ATOM 3802 C C . ASP B 1 174 ? -13.559 43.059 -59.775 1.00 41.28 153 ASP B C 1
ATOM 3803 O O . ASP B 1 174 ? -13.202 42.068 -59.141 1.00 40.44 153 ASP B O 1
ATOM 3808 N N . PRO B 1 175 ? -13.165 44.300 -59.450 1.00 41.53 154 PRO B N 1
ATOM 3809 C CA . PRO B 1 175 ? -12.210 44.481 -58.337 1.00 40.85 154 PRO B CA 1
ATOM 3810 C C . PRO B 1 175 ? -12.764 43.974 -57.002 1.00 39.56 154 PRO B C 1
ATOM 3811 O O . PRO B 1 175 ? -12.017 43.459 -56.174 1.00 39.55 154 PRO B O 1
ATOM 3815 N N . LYS B 1 176 ? -14.070 44.091 -56.810 1.00 39.09 155 LYS B N 1
ATOM 3816 C CA . LYS B 1 176 ? -14.699 43.616 -55.573 1.00 39.57 155 LYS B CA 1
ATOM 3817 C C . LYS B 1 176 ? -14.817 42.074 -55.513 1.00 38.70 155 LYS B C 1
ATOM 3818 O O . LYS B 1 176 ? -15.094 41.520 -54.452 1.00 39.69 155 LYS B O 1
ATOM 3820 N N . LEU B 1 177 ? -14.598 41.399 -56.639 1.00 36.31 156 LEU B N 1
ATOM 3821 C CA . LEU B 1 177 ? -14.670 39.954 -56.690 1.00 35.12 156 LEU B CA 1
ATOM 3822 C C . LEU B 1 177 ? -13.348 39.274 -57.074 1.00 35.23 156 LEU B C 1
ATOM 3823 O O . LEU B 1 177 ? -13.298 38.050 -57.203 1.00 34.57 156 LEU B O 1
ATOM 3828 N N . THR B 1 178 ? -12.279 40.056 -57.249 1.00 35.04 157 THR B N 1
ATOM 3829 C CA . THR B 1 178 ? -11.026 39.510 -57.739 1.00 34.49 157 THR B CA 1
ATOM 3830 C C . THR B 1 178 ? -9.876 39.868 -56.821 1.00 36.24 157 THR B C 1
ATOM 3831 O O . THR B 1 178 ? -9.700 41.028 -56.435 1.00 38.92 157 THR B O 1
ATOM 3835 N N . TYR B 1 179 ? -9.092 38.853 -56.486 1.00 35.44 158 TYR B N 1
ATOM 3836 C CA . TYR B 1 179 ? -7.914 39.009 -55.685 1.00 35.07 158 TYR B CA 1
ATOM 3837 C C . TYR B 1 179 ? -6.765 38.463 -56.528 1.00 35.26 158 TYR B C 1
ATOM 3838 O O . TYR B 1 179 ? -6.750 37.285 -56.882 1.00 34.84 158 TYR B O 1
ATOM 3847 N N . ILE B 1 180 ? -5.823 39.339 -56.857 1.00 35.11 159 ILE B N 1
ATOM 3848 C CA . ILE B 1 180 ? -4.647 38.970 -57.605 1.00 35.44 159 ILE B CA 1
ATOM 3849 C C . ILE B 1 180 ? -3.487 39.209 -56.676 1.00 36.55 159 ILE B C 1
ATOM 3850 O O . ILE B 1 180 ? -3.431 40.248 -56.028 1.00 37.98 159 ILE B O 1
ATOM 3855 N N . PHE B 1 181 ? -2.544 38.273 -56.627 1.00 35.44 160 PHE B N 1
ATOM 3856 C CA . PHE B 1 181 ? -1.485 38.392 -55.662 1.00 35.14 160 PHE B CA 1
ATOM 3857 C C . PHE B 1 181 ? -0.156 37.852 -56.181 1.00 36.01 160 PHE B C 1
ATOM 3858 O O . PHE B 1 181 ? -0.115 36.923 -57.000 1.00 36.40 160 PHE B O 1
ATOM 3866 N N . SER B 1 182 ? 0.927 38.470 -55.714 1.00 35.10 161 SER B N 1
ATOM 3867 C CA . SER B 1 182 ? 2.248 37.953 -55.934 1.00 33.77 161 SER B CA 1
ATOM 3868 C C . SER B 1 182 ? 2.480 36.878 -54.881 1.00 33.56 161 SER B C 1
ATOM 3869 O O . SER B 1 182 ? 2.133 37.076 -53.722 1.00 34.18 161 SER B O 1
ATOM 3872 N N . ASN B 1 183 ? 3.077 35.753 -55.268 1.00 32.64 162 ASN B N 1
ATOM 3873 C CA . ASN B 1 183 ? 3.490 34.759 -54.289 1.00 32.02 162 ASN B CA 1
ATOM 3874 C C . ASN B 1 183 ? 4.543 35.188 -53.301 1.00 32.30 162 ASN B C 1
ATOM 3875 O O . ASN B 1 183 ? 4.418 34.920 -52.097 1.00 32.48 162 ASN B O 1
ATOM 3880 N N . VAL B 1 184 ? 5.581 35.849 -53.803 1.00 32.16 163 VAL B N 1
ATOM 3881 C CA . VAL B 1 184 ? 6.636 36.324 -52.949 1.00 33.24 163 VAL B CA 1
ATOM 3882 C C . VAL B 1 184 ? 6.035 37.189 -51.852 1.00 34.37 163 VAL B C 1
ATOM 3883 O O . VAL B 1 184 ? 6.250 36.939 -50.658 1.00 34.21 163 VAL B O 1
ATOM 3887 N N . GLU B 1 185 ? 5.252 38.176 -52.282 1.00 37.02 164 GLU B N 1
ATOM 3888 C CA . GLU B 1 185 ? 4.666 39.164 -51.403 1.00 38.63 164 GLU B CA 1
ATOM 3889 C C . GLU B 1 185 ? 3.518 38.634 -50.567 1.00 37.86 164 GLU B C 1
ATOM 3890 O O . GLU B 1 185 ? 3.385 39.029 -49.419 1.00 38.80 164 GLU B O 1
ATOM 3896 N N . ALA B 1 186 ? 2.702 37.730 -51.110 1.00 36.66 165 ALA B N 1
ATOM 3897 C CA . ALA B 1 186 ? 1.404 37.441 -50.474 1.00 35.42 165 ALA B CA 1
ATOM 3898 C C . ALA B 1 186 ? 0.997 35.970 -50.222 1.00 34.29 165 ALA B C 1
ATOM 3899 O O . ALA B 1 186 ? -0.063 35.710 -49.647 1.00 34.52 165 ALA B O 1
ATOM 3901 N N . SER B 1 187 ? 1.813 35.004 -50.620 1.00 33.26 166 SER B N 1
ATOM 3902 C CA . SER B 1 187 ? 1.439 33.610 -50.354 1.00 32.31 166 SER B CA 1
ATOM 3903 C C . SER B 1 187 ? 1.535 33.239 -48.866 1.00 32.46 166 SER B C 1
ATOM 3904 O O . SER B 1 187 ? 1.033 32.187 -48.437 1.00 33.16 166 SER B O 1
ATOM 3907 N N . HIS B 1 188 ? 2.159 34.103 -48.076 1.00 32.34 167 HIS B N 1
ATOM 3908 C CA . HIS B 1 188 ? 2.222 33.885 -46.626 1.00 33.06 167 HIS B CA 1
ATOM 3909 C C . HIS B 1 188 ? 0.906 34.024 -45.911 1.00 32.86 167 HIS B C 1
ATOM 3910 O O . HIS B 1 188 ? 0.763 33.472 -44.824 1.00 34.89 167 HIS B O 1
ATOM 3917 N N . HIS B 1 189 ? -0.046 34.767 -46.477 1.00 31.88 168 HIS B N 1
ATOM 3918 C CA . HIS B 1 189 ? -1.426 34.804 -45.947 1.00 32.81 168 HIS B CA 1
ATOM 3919 C C . HIS B 1 189 ? -2.082 33.435 -45.872 1.00 33.49 168 HIS B C 1
ATOM 3920 O O . HIS B 1 189 ? -2.955 33.232 -45.038 1.00 33.50 168 HIS B O 1
ATOM 3927 N N . PHE B 1 190 ? -1.676 32.494 -46.735 1.00 34.37 169 PHE B N 1
ATOM 3928 C CA . PHE B 1 190 ? -2.130 31.094 -46.624 1.00 35.83 169 PHE B CA 1
ATOM 3929 C C . PHE B 1 190 ? -0.985 30.133 -46.311 1.00 36.70 169 PHE B C 1
ATOM 3930 O O . PHE B 1 190 ? -0.970 28.977 -46.775 1.00 35.32 169 PHE B O 1
ATOM 3938 N N . GLU B 1 191 ? -0.046 30.626 -45.501 1.00 38.28 170 GLU B N 1
ATOM 3939 C CA . GLU B 1 191 ? 1.147 29.867 -45.108 1.00 39.53 170 GLU B CA 1
ATOM 3940 C C . GLU B 1 191 ? 0.780 28.544 -44.451 1.00 38.63 170 GLU B C 1
ATOM 3941 O O . GLU B 1 191 ? 1.461 27.527 -44.646 1.00 39.03 170 GLU B O 1
ATOM 3947 N N . GLU B 1 192 ? -0.289 28.567 -43.663 1.00 38.11 171 GLU B N 1
ATOM 3948 C CA . GLU B 1 192 ? -0.669 27.404 -42.879 1.00 38.71 171 GLU B CA 1
ATOM 3949 C C . GLU B 1 192 ? -1.048 26.283 -43.828 1.00 37.94 171 GLU B C 1
ATOM 3950 O O . GLU B 1 192 ? -0.648 25.110 -43.644 1.00 36.47 171 GLU B O 1
ATOM 3956 N N . ASN B 1 193 ? -1.766 26.678 -44.884 1.00 36.29 172 ASN B N 1
ATOM 3957 C CA . ASN B 1 193 ? -2.154 25.764 -45.927 1.00 34.11 172 ASN B CA 1
ATOM 3958 C C . ASN B 1 193 ? -0.978 25.190 -46.699 1.00 33.54 172 ASN B C 1
ATOM 3959 O O . ASN B 1 193 ? -0.915 23.976 -46.927 1.00 34.34 172 ASN B O 1
ATOM 3964 N N . ILE B 1 194 ? -0.053 26.060 -47.082 1.00 32.32 173 ILE B N 1
ATOM 3965 C CA . ILE B 1 194 ? 1.206 25.662 -47.704 1.00 31.46 173 ILE B CA 1
ATOM 3966 C C .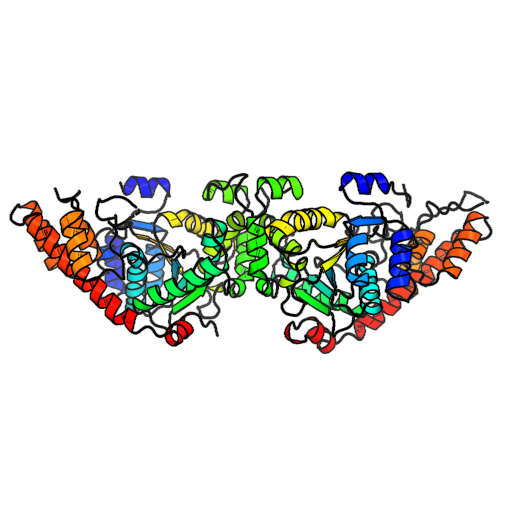 ILE B 1 194 ? 1.916 24.579 -46.896 1.00 31.04 173 ILE B C 1
ATOM 3967 O O . ILE B 1 194 ? 2.329 23.568 -47.453 1.00 29.51 173 ILE B O 1
ATOM 3972 N N . LEU B 1 195 ? 2.039 24.789 -45.586 1.00 31.36 174 LEU B N 1
ATOM 3973 C CA . LEU B 1 195 ? 2.704 23.805 -44.727 1.00 31.58 174 LEU B CA 1
ATOM 3974 C C . LEU B 1 195 ? 1.949 22.491 -44.763 1.00 31.68 174 LEU B C 1
ATOM 3975 O O . LEU B 1 195 ? 2.548 21.409 -44.961 1.00 31.86 174 LEU B O 1
ATOM 3980 N N . LYS B 1 196 ? 0.633 22.603 -44.592 1.00 31.47 175 LYS B N 1
ATOM 3981 C CA . LYS B 1 196 ? -0.234 21.441 -44.505 1.00 32.14 175 LYS B CA 1
ATOM 3982 C C . LYS B 1 196 ? -0.173 20.661 -45.787 1.00 31.77 175 LYS B C 1
ATOM 3983 O O . LYS B 1 196 ? -0.042 19.442 -45.749 1.00 32.27 175 LYS B O 1
ATOM 3989 N N . ILE B 1 197 ? -0.251 21.356 -46.923 1.00 31.76 176 ILE B N 1
ATOM 3990 C CA . ILE B 1 197 ? -0.100 20.696 -48.218 1.00 31.26 176 ILE B CA 1
ATOM 3991 C C . ILE B 1 197 ? 1.271 20.030 -48.335 1.00 31.39 176 ILE B C 1
ATOM 3992 O O . ILE B 1 197 ? 1.358 18.842 -48.706 1.00 31.67 176 ILE B O 1
ATOM 3997 N N . SER B 1 198 ? 2.319 20.783 -47.979 1.00 31.21 177 SER B N 1
ATOM 3998 C CA . SER B 1 198 ? 3.714 20.319 -48.052 1.00 31.66 177 SER B CA 1
ATOM 3999 C C . SER B 1 198 ? 3.957 19.059 -47.252 1.00 31.80 177 SER B C 1
ATOM 4000 O O . SER B 1 198 ? 4.763 18.233 -47.653 1.00 31.88 177 SER B O 1
ATOM 4003 N N . LYS B 1 199 ? 3.280 18.930 -46.116 1.00 31.65 178 LYS B N 1
ATOM 4004 C CA . LYS B 1 199 ? 3.475 17.759 -45.279 1.00 32.29 178 LYS B CA 1
ATOM 4005 C C . LYS B 1 199 ? 2.885 16.530 -45.944 1.00 31.97 178 LYS B C 1
ATOM 4006 O O . LYS B 1 199 ? 3.446 15.445 -45.832 1.00 32.64 178 LYS B O 1
ATOM 4012 N N . THR B 1 200 ? 1.769 16.688 -46.645 1.00 31.96 179 THR B N 1
ATOM 4013 C CA . THR B 1 200 ? 1.126 15.509 -47.249 1.00 32.46 179 THR B CA 1
ATOM 4014 C C . THR B 1 200 ? 1.866 14.986 -48.502 1.00 31.52 179 THR B C 1
ATOM 4015 O O . THR B 1 200 ? 1.531 13.932 -48.996 1.00 30.82 179 THR B O 1
ATOM 4019 N N . ILE B 1 201 ? 2.851 15.727 -49.010 1.00 31.18 180 ILE B N 1
ATOM 4020 C CA . ILE B 1 201 ? 3.506 15.329 -50.267 1.00 31.21 180 ILE B CA 1
ATOM 4021 C C . ILE B 1 201 ? 4.954 14.932 -50.106 1.00 31.17 180 ILE B C 1
ATOM 4022 O O . ILE B 1 201 ? 5.817 15.787 -49.875 1.00 30.60 180 ILE B O 1
ATOM 4027 N N . ASN B 1 202 ? 5.227 13.637 -50.227 1.00 32.15 181 ASN B N 1
ATOM 4028 C CA . ASN B 1 202 ? 6.595 13.191 -50.126 1.00 33.46 181 ASN B CA 1
ATOM 4029 C C . ASN B 1 202 ? 7.363 13.313 -51.436 1.00 34.97 181 ASN B C 1
ATOM 4030 O O . ASN B 1 202 ? 6.774 13.387 -52.530 1.00 36.10 181 ASN B O 1
ATOM 4035 N N . LEU B 1 203 ? 8.682 13.344 -51.302 1.00 35.61 182 LEU B N 1
ATOM 4036 C CA . LEU B 1 203 ? 9.612 13.532 -52.407 1.00 36.70 182 LEU B CA 1
ATOM 4037 C C . LEU B 1 203 ? 9.361 12.547 -53.521 1.00 37.39 182 LEU B C 1
ATOM 4038 O O . LEU B 1 203 ? 9.426 12.900 -54.704 1.00 36.20 182 LEU B O 1
ATOM 4043 N N . ASN B 1 204 ? 9.069 11.312 -53.121 1.00 39.01 183 ASN B N 1
ATOM 4044 C CA . ASN B 1 204 ? 8.665 10.264 -54.039 1.00 40.97 183 ASN B CA 1
ATOM 4045 C C . ASN B 1 204 ? 7.603 10.737 -54.999 1.00 41.57 183 ASN B C 1
ATOM 4046 O O . ASN B 1 204 ? 7.781 10.667 -56.216 1.00 42.02 183 ASN B O 1
ATOM 4051 N N . GLU B 1 205 ? 6.506 11.232 -54.437 1.00 42.48 184 GLU B N 1
ATOM 4052 C CA . GLU B 1 205 ? 5.399 11.779 -55.209 1.00 43.10 184 GLU B CA 1
ATOM 4053 C C . GLU B 1 205 ? 5.837 12.979 -56.020 1.00 39.85 184 GLU B C 1
ATOM 4054 O O . GLU B 1 205 ? 5.537 13.076 -57.214 1.00 39.80 184 GLU B O 1
ATOM 4060 N N . ALA B 1 206 ? 6.555 13.885 -55.368 1.00 37.61 185 ALA B N 1
ATOM 4061 C CA . ALA B 1 206 ? 6.963 15.152 -55.990 1.00 35.28 185 ALA B CA 1
ATOM 4062 C C . ALA B 1 206 ? 7.744 14.903 -57.255 1.00 34.49 185 ALA B C 1
ATOM 4063 O O . ALA B 1 206 ? 7.523 15.589 -58.264 1.00 33.97 185 ALA B O 1
ATOM 4065 N N . ILE B 1 207 ? 8.640 13.914 -57.188 1.00 34.08 186 ILE B N 1
ATOM 4066 C CA . ILE B 1 207 ? 9.512 13.570 -58.297 1.00 34.36 186 ILE B CA 1
ATOM 4067 C C . ILE B 1 207 ? 8.649 12.956 -59.368 1.00 35.42 186 ILE B C 1
ATOM 4068 O O . ILE B 1 207 ? 8.685 13.426 -60.506 1.00 36.91 186 ILE B O 1
ATOM 4073 N N . LYS B 1 208 ? 7.862 11.932 -59.014 1.00 35.91 187 LYS B N 1
ATOM 4074 C CA . LYS B 1 208 ? 7.116 11.171 -60.021 1.00 37.03 187 LYS B CA 1
ATOM 4075 C C . LYS B 1 208 ? 6.205 12.135 -60.785 1.00 37.59 187 LYS B C 1
ATOM 4076 O O . LYS B 1 208 ? 6.184 12.123 -62.019 1.00 38.95 187 LYS B O 1
ATOM 4078 N N . VAL B 1 209 ? 5.510 13.003 -60.050 1.00 37.12 188 VAL B N 1
ATOM 4079 C CA . VAL B 1 209 ? 4.503 13.893 -60.626 1.00 36.28 188 VAL B CA 1
ATOM 4080 C C . VAL B 1 209 ? 5.139 15.052 -61.374 1.00 37.35 188 VAL B C 1
ATOM 4081 O O . VAL B 1 209 ? 4.591 15.519 -62.400 1.00 38.12 188 VAL B O 1
ATOM 4085 N N . PHE B 1 210 ? 6.290 15.529 -60.895 1.00 36.63 189 PHE B N 1
ATOM 4086 C CA . PHE B 1 210 ? 6.827 16.768 -61.479 1.00 35.95 189 PHE B CA 1
ATOM 4087 C C . PHE B 1 210 ? 8.108 16.607 -62.287 1.00 35.93 189 PHE B C 1
ATOM 4088 O O . PHE B 1 210 ? 8.461 17.507 -63.048 1.00 35.07 189 PHE B O 1
ATOM 4096 N N . GLY B 1 211 ? 8.778 15.461 -62.147 1.00 36.19 190 GLY B N 1
ATOM 4097 C CA . GLY B 1 211 ? 10.023 15.188 -62.898 1.00 36.29 190 GLY B CA 1
ATOM 4098 C C . GLY B 1 211 ? 11.262 15.885 -62.330 1.00 36.56 190 GLY B C 1
ATOM 4099 O O . GLY B 1 211 ? 12.261 16.103 -63.060 1.00 36.01 190 GLY B O 1
ATOM 4100 N N . PHE B 1 212 ? 11.197 16.236 -61.036 1.00 34.88 191 PHE B N 1
ATOM 4101 C CA . PHE B 1 212 ? 12.341 16.788 -60.317 1.00 34.36 191 PHE B CA 1
ATOM 4102 C C . PHE B 1 212 ? 13.426 15.746 -60.350 1.00 35.53 191 PHE B C 1
ATOM 4103 O O . PHE B 1 212 ? 13.150 14.552 -60.515 1.00 35.53 191 PHE B O 1
ATOM 4111 N N . ASP B 1 213 ? 14.665 16.196 -60.192 1.00 36.18 192 ASP B N 1
ATOM 4112 C CA . ASP B 1 213 ? 15.757 15.262 -60.013 1.00 37.32 192 ASP B CA 1
ATOM 4113 C C . ASP B 1 213 ? 16.795 15.779 -59.024 1.00 36.78 192 ASP B C 1
ATOM 4114 O O . ASP B 1 213 ? 16.593 16.775 -58.335 1.00 37.05 192 ASP B O 1
ATOM 4119 N N . MET B 1 214 ? 17.922 15.096 -58.974 1.00 37.08 193 MET B N 1
ATOM 4120 C CA . MET B 1 214 ? 18.962 15.449 -58.044 1.00 36.44 193 MET B CA 1
ATOM 4121 C C . MET B 1 214 ? 19.495 16.863 -58.229 1.00 35.85 193 MET B C 1
ATOM 4122 O O . MET B 1 214 ? 20.061 17.433 -57.294 1.00 35.97 193 MET B O 1
ATOM 4127 N N . SER B 1 215 ? 19.267 17.449 -59.398 1.00 34.54 194 SER B N 1
ATOM 4128 C CA . SER B 1 215 ? 19.715 18.817 -59.622 1.00 34.82 194 SER B CA 1
ATOM 4129 C C . SER B 1 215 ? 18.604 19.887 -59.487 1.00 34.38 194 SER B C 1
ATOM 4130 O O . SER B 1 215 ? 18.872 21.081 -59.647 1.00 34.75 194 SER B O 1
ATOM 4133 N N . SER B 1 216 ? 17.376 19.474 -59.182 1.00 33.58 195 SER B N 1
ATOM 4134 C CA . SER B 1 216 ? 16.317 20.454 -58.857 1.00 33.60 195 SER B CA 1
ATOM 4135 C C . SER B 1 216 ? 16.656 21.168 -57.525 1.00 33.66 195 SER B C 1
ATOM 4136 O O . SER B 1 216 ? 17.130 20.512 -56.560 1.00 34.47 195 SER B O 1
ATOM 4139 N N . ASN B 1 217 ? 16.444 22.485 -57.459 1.00 31.81 196 ASN B N 1
ATOM 4140 C CA . ASN B 1 217 ? 16.699 23.195 -56.201 1.00 30.61 196 ASN B CA 1
ATOM 4141 C C . ASN B 1 217 ? 15.560 22.980 -55.186 1.00 29.89 196 ASN B C 1
ATOM 4142 O O . ASN B 1 217 ? 14.405 22.812 -55.577 1.00 30.17 196 ASN B O 1
ATOM 4147 N N . ILE B 1 218 ? 15.881 22.968 -53.894 1.00 28.96 197 ILE B N 1
ATOM 4148 C CA . ILE B 1 218 ? 14.864 22.772 -52.854 1.00 28.62 197 ILE B CA 1
ATOM 4149 C C . ILE B 1 218 ? 13.693 23.776 -52.863 1.00 28.34 197 ILE B C 1
ATOM 4150 O O . ILE B 1 218 ? 12.680 23.558 -52.207 1.00 28.22 197 ILE B O 1
ATOM 4155 N N . GLY B 1 219 ? 13.818 24.869 -53.595 1.00 28.14 198 GLY B N 1
ATOM 4156 C CA . GLY B 1 219 ? 12.665 25.753 -53.762 1.00 28.50 198 GLY B CA 1
ATOM 4157 C C . GLY B 1 219 ? 11.700 25.136 -54.755 1.00 28.73 198 GLY B C 1
ATOM 4158 O O . GLY B 1 219 ? 10.522 24.960 -54.444 1.00 28.94 198 GLY B O 1
ATOM 4159 N N . GLN B 1 220 ? 12.208 24.796 -55.940 1.00 28.55 199 GLN B N 1
ATOM 4160 C CA . GLN B 1 220 ? 11.412 24.121 -56.959 1.00 29.33 199 GLN B CA 1
ATOM 4161 C C . GLN B 1 220 ? 10.629 22.958 -56.369 1.00 29.41 199 GLN B C 1
ATOM 4162 O O . GLN B 1 220 ? 9.451 22.800 -56.633 1.00 28.89 199 GLN B O 1
ATOM 4168 N N . VAL B 1 221 ? 11.309 22.160 -55.551 1.00 29.98 200 VAL B N 1
ATOM 4169 C CA . VAL B 1 221 ? 10.713 20.996 -54.929 1.00 30.38 200 VAL B CA 1
ATOM 4170 C C . VAL B 1 221 ? 9.572 21.372 -53.995 1.00 31.08 200 VAL B C 1
ATOM 4171 O O . VAL B 1 221 ? 8.584 20.639 -53.898 1.00 31.56 200 VAL B O 1
ATOM 4175 N N . GLY B 1 222 ? 9.700 22.502 -53.305 1.00 31.07 201 GLY B N 1
ATOM 4176 C CA . GLY B 1 222 ? 8.679 22.898 -52.351 1.00 31.54 201 GLY B CA 1
ATOM 4177 C C . GLY B 1 222 ? 7.551 23.662 -53.017 1.00 33.24 201 GLY B C 1
ATOM 4178 O O . GLY B 1 222 ? 6.459 23.796 -52.452 1.00 32.88 201 GLY B O 1
ATOM 4179 N N . PHE B 1 223 ? 7.803 24.147 -54.233 1.00 33.70 202 PHE B N 1
ATOM 4180 C CA . PHE B 1 223 ? 6.889 25.067 -54.861 1.00 33.20 202 PHE B CA 1
ATOM 4181 C C . PHE B 1 223 ? 5.478 24.519 -55.111 1.00 32.78 202 PHE B C 1
ATOM 4182 O O . PHE B 1 223 ? 4.507 25.265 -55.009 1.00 32.91 202 PHE B O 1
ATOM 4190 N N . PRO B 1 224 ? 5.348 23.228 -55.475 1.00 32.62 203 PRO B N 1
ATOM 4191 C CA . PRO B 1 224 ? 3.976 22.765 -55.776 1.00 31.90 203 PRO B CA 1
ATOM 4192 C C . PRO B 1 224 ? 2.938 22.975 -54.664 1.00 32.41 203 PRO B C 1
ATOM 4193 O O . PRO B 1 224 ? 1.750 23.076 -54.953 1.00 32.80 203 PRO B O 1
ATOM 4197 N N . ALA B 1 225 ? 3.364 23.060 -53.405 1.00 32.49 204 ALA B N 1
ATOM 4198 C CA . ALA B 1 225 ? 2.399 23.319 -52.338 1.00 31.74 204 ALA B CA 1
ATOM 4199 C C . ALA B 1 225 ? 1.830 24.717 -52.465 1.00 32.22 204 ALA B C 1
ATOM 4200 O O . ALA B 1 225 ? 0.665 24.945 -52.135 1.00 32.08 204 ALA B O 1
ATOM 4202 N N . LYS B 1 226 ? 2.642 25.645 -52.966 1.00 32.85 205 LYS B N 1
ATOM 4203 C CA . LYS B 1 226 ? 2.191 27.019 -53.158 1.00 33.34 205 LYS B CA 1
ATOM 4204 C C . LYS B 1 226 ? 1.271 27.125 -54.370 1.00 33.85 205 LYS B C 1
ATOM 4205 O O . LYS B 1 226 ? 0.402 27.979 -54.396 1.00 36.24 205 LYS B O 1
ATOM 4207 N N . GLU B 1 227 ? 1.423 26.254 -55.360 1.00 33.73 206 GLU B N 1
ATOM 4208 C CA . GLU B 1 227 ? 0.466 26.255 -56.467 1.00 33.85 206 GLU B CA 1
ATOM 4209 C C . GLU B 1 227 ? -0.838 25.557 -56.070 1.00 34.13 206 GLU B C 1
ATOM 4210 O O . GLU B 1 227 ? -1.917 25.916 -56.537 1.00 35.64 206 GLU B O 1
ATOM 4216 N N . ILE B 1 228 ? -0.748 24.590 -55.177 1.00 33.93 207 ILE B N 1
ATOM 4217 C CA . ILE B 1 228 ? -1.925 23.820 -54.782 1.00 33.93 207 ILE B CA 1
ATOM 4218 C C . ILE B 1 228 ? -2.822 24.558 -53.780 1.00 34.96 207 ILE B C 1
ATOM 4219 O O . ILE B 1 228 ? -4.043 24.516 -53.898 1.00 36.11 207 ILE B O 1
ATOM 4224 N N . ALA B 1 229 ? -2.227 25.245 -52.807 1.00 34.96 208 ALA B N 1
ATOM 4225 C CA . ALA B 1 229 ? -2.994 25.912 -51.746 1.00 33.77 208 ALA B CA 1
ATOM 4226 C C . ALA B 1 229 ? -4.187 26.753 -52.223 1.00 33.57 208 ALA B C 1
ATOM 4227 O O . ALA B 1 229 ? -5.255 26.713 -51.610 1.00 34.52 208 ALA B O 1
ATOM 4229 N N . PRO B 1 230 ? -4.027 27.520 -53.303 1.00 33.36 209 PRO B N 1
ATOM 4230 C CA . PRO B 1 230 ? -5.185 28.360 -53.598 1.00 33.95 209 PRO B CA 1
ATOM 4231 C C . PRO B 1 230 ? -6.388 27.569 -54.091 1.00 33.68 209 PRO B C 1
ATOM 4232 O O . PRO B 1 230 ? -7.455 28.146 -54.264 1.00 34.78 209 PRO B O 1
ATOM 4236 N N . CYS B 1 231 ? -6.207 26.276 -54.321 1.00 33.62 210 CYS B N 1
ATOM 4237 C CA . CYS B 1 231 ? -7.294 25.344 -54.670 1.00 35.21 210 CYS B CA 1
ATOM 4238 C C . CYS B 1 231 ? -8.305 25.131 -53.555 1.00 35.58 210 CYS B C 1
ATOM 4239 O O . CYS B 1 231 ? -9.314 24.444 -53.756 1.00 35.78 210 CYS B O 1
ATOM 4242 N N . PHE B 1 232 ? -8.025 25.666 -52.372 1.00 36.10 211 PHE B N 1
ATOM 4243 C CA . PHE B 1 232 ? -8.888 25.398 -51.217 1.00 36.97 211 PHE B CA 1
ATOM 4244 C C . PHE B 1 232 ? -9.403 26.691 -50.626 1.00 37.42 211 PHE B C 1
ATOM 4245 O O . PHE B 1 232 ? -8.654 27.672 -50.505 1.00 38.80 211 PHE B O 1
ATOM 4253 N N . SER B 1 233 ? -10.682 26.699 -50.269 1.00 37.51 212 SER B N 1
ATOM 4254 C CA . SER B 1 233 ? -11.338 27.929 -49.848 1.00 37.80 212 SER B CA 1
ATOM 4255 C C . SER B 1 233 ? -10.674 28.505 -48.592 1.00 38.21 212 SER B C 1
ATOM 4256 O O . SER B 1 233 ? -10.608 29.737 -48.408 1.00 36.77 212 SER B O 1
ATOM 4259 N N . SER B 1 234 ? -10.164 27.605 -47.745 1.00 37.94 213 SER B N 1
ATOM 4260 C CA . SER B 1 234 ? -9.526 27.995 -46.479 1.00 37.86 213 SER B CA 1
ATOM 4261 C C . SER B 1 234 ? -8.272 28.858 -46.682 1.00 36.66 213 SER B C 1
ATOM 4262 O O . SER B 1 234 ? -7.753 29.436 -45.733 1.00 35.79 213 SER B O 1
ATOM 4265 N N . SER B 1 235 ? -7.804 28.945 -47.925 1.00 36.09 214 SER B N 1
ATOM 4266 C CA . SER B 1 235 ? -6.623 29.745 -48.258 1.00 36.31 214 SER B CA 1
ATOM 4267 C C . SER B 1 235 ? -6.874 31.268 -48.241 1.00 36.51 214 SER B C 1
ATOM 4268 O O . SER B 1 235 ? -5.940 32.067 -48.145 1.00 36.88 214 SER B O 1
ATOM 4271 N N . PHE B 1 236 ? -8.133 31.664 -48.332 1.00 37.34 215 PHE B N 1
ATOM 4272 C CA . PHE B 1 236 ? -8.456 33.072 -48.452 1.00 38.70 215 PHE B CA 1
ATOM 4273 C C . PHE B 1 236 ? -9.576 33.474 -47.473 1.00 40.84 215 PHE B C 1
ATOM 4274 O O . PHE B 1 236 ? -10.615 32.816 -47.407 1.00 40.52 215 PHE B O 1
ATOM 4282 N N . ARG B 1 237 ? -9.351 34.537 -46.697 1.00 42.63 216 ARG B N 1
ATOM 4283 C CA . ARG B 1 237 ? -10.336 34.993 -45.705 1.00 44.00 216 ARG B CA 1
ATOM 4284 C C . ARG B 1 237 ? -11.664 35.362 -46.379 1.00 45.81 216 ARG B C 1
ATOM 4285 O O . ARG B 1 237 ? -12.738 35.199 -45.797 1.00 47.08 216 ARG B O 1
ATOM 4287 N N . PHE B 1 238 ? -11.579 35.831 -47.622 1.00 46.35 217 PHE B N 1
ATOM 4288 C CA . PHE B 1 238 ? -12.706 36.464 -48.286 1.00 47.05 217 PHE B CA 1
ATOM 4289 C C . PHE B 1 238 ? -13.646 35.477 -49.009 1.00 48.88 217 PHE B C 1
ATOM 4290 O O . PHE B 1 238 ? -14.584 35.893 -49.713 1.00 50.58 217 PHE B O 1
ATOM 4298 N N . ILE B 1 239 ? -13.417 34.179 -48.795 1.00 47.56 218 ILE B N 1
ATOM 4299 C CA . ILE B 1 239 ? -14.183 33.125 -49.463 1.00 47.58 218 ILE B CA 1
ATOM 4300 C C . ILE B 1 239 ? -14.906 32.222 -48.469 1.00 49.10 218 ILE B C 1
ATOM 4301 O O . ILE B 1 239 ? -14.306 31.768 -47.494 1.00 49.60 218 ILE B O 1
ATOM 4306 N N . GLY B 1 240 ? -16.186 31.958 -48.741 1.00 49.93 219 GLY B N 1
ATOM 4307 C CA . GLY B 1 240 ? -17.012 31.020 -47.974 1.00 50.49 219 GLY B CA 1
ATOM 4308 C C . GLY B 1 240 ? -16.325 29.728 -47.574 1.00 53.48 219 GLY B C 1
ATOM 4309 O O . GLY B 1 240 ? -15.459 29.226 -48.300 1.00 54.62 219 GLY B O 1
ATOM 4310 N N . LYS B 1 241 ? -16.743 29.173 -46.431 1.00 55.05 220 LYS B N 1
ATOM 4311 C CA . LYS B 1 241 ? -15.965 28.154 -45.704 1.00 54.43 220 LYS B CA 1
ATOM 4312 C C . LYS B 1 241 ? -15.670 26.844 -46.448 1.00 52.19 220 LYS B C 1
ATOM 4313 O O . LYS B 1 241 ? -14.658 26.202 -46.168 1.00 54.32 220 LYS B O 1
ATOM 4315 N N . GLY B 1 242 ? -16.525 26.451 -47.388 1.00 48.24 221 GLY B N 1
ATOM 4316 C CA . GLY B 1 242 ? -16.284 25.221 -48.144 1.00 44.41 221 GLY B CA 1
ATOM 4317 C C . GLY B 1 242 ? -16.616 25.352 -49.616 1.00 42.03 221 GLY B C 1
ATOM 4318 O O . GLY B 1 242 ? -17.069 24.404 -50.246 1.00 42.15 221 GLY B O 1
ATOM 4319 N N . ALA B 1 243 ? -16.412 26.541 -50.161 1.00 40.97 222 ALA B N 1
ATOM 4320 C CA . ALA B 1 243 ? -16.676 26.797 -51.558 1.00 40.21 222 ALA B CA 1
ATOM 4321 C C . ALA B 1 243 ? -15.820 25.882 -52.429 1.00 39.71 222 ALA B C 1
ATOM 4322 O O . ALA B 1 243 ? -14.644 25.670 -52.150 1.00 38.77 222 ALA B O 1
ATOM 4324 N N . MET B 1 244 ? -16.423 25.333 -53.477 1.00 39.49 223 MET B N 1
ATOM 4325 C CA . MET B 1 244 ? -15.701 24.503 -54.412 1.00 38.04 223 MET B CA 1
ATOM 4326 C C . MET B 1 244 ? -14.826 25.408 -55.256 1.00 37.45 223 MET B C 1
ATOM 4327 O O . MET B 1 244 ? -15.217 26.538 -55.580 1.00 39.02 223 MET B O 1
ATOM 4332 N N . CYS B 1 245 ? -13.633 24.933 -55.588 1.00 35.12 224 CYS B N 1
ATOM 4333 C CA . CYS B 1 245 ? -12.774 25.664 -56.482 1.00 33.71 224 CYS B CA 1
ATOM 4334 C C . CYS B 1 245 ? -12.935 25.105 -57.888 1.00 33.27 224 CYS B C 1
ATOM 4335 O O . CYS B 1 245 ? -13.054 23.886 -58.066 1.00 32.54 224 CYS B O 1
ATOM 4338 N N . LEU B 1 246 ? -12.974 26.015 -58.865 1.00 32.07 225 LEU B N 1
ATOM 4339 C CA . LEU B 1 246 ? -12.825 25.682 -60.274 1.00 31.31 225 LEU B CA 1
ATOM 4340 C C . LEU B 1 246 ? -11.548 26.329 -60.840 1.00 31.26 225 LEU B C 1
ATOM 4341 O O . LEU B 1 246 ? -11.352 27.569 -60.759 1.00 31.09 225 LEU B O 1
ATOM 4346 N N . VAL B 1 247 ? -10.690 25.485 -61.411 1.00 30.77 226 VAL B N 1
ATOM 4347 C CA . VAL B 1 247 ? -9.381 25.915 -61.909 1.00 29.89 226 VAL B CA 1
ATOM 4348 C C . VAL B 1 247 ? -9.278 25.796 -63.430 1.00 29.63 226 VAL B C 1
ATOM 4349 O O . VAL B 1 247 ? -9.107 24.713 -63.960 1.00 29.83 226 VAL B O 1
ATOM 4353 N N . PRO B 1 248 ? -9.452 26.907 -64.140 1.00 29.74 227 PRO B N 1
ATOM 4354 C CA . PRO B 1 248 ? -9.172 26.922 -65.570 1.00 30.05 227 PRO B CA 1
ATOM 4355 C C . PRO B 1 248 ? -7.680 27.079 -65.787 1.00 31.13 227 PRO B C 1
ATOM 4356 O O . PRO B 1 248 ? -7.077 28.021 -65.235 1.00 32.45 227 PRO B O 1
ATOM 4360 N N . ALA B 1 249 ? -7.091 26.182 -66.580 1.00 31.05 228 ALA B N 1
ATOM 4361 C CA . ALA B 1 249 ? -5.648 26.156 -66.800 1.00 31.66 228 ALA B CA 1
ATOM 4362 C C . ALA B 1 249 ? -5.290 25.515 -68.129 1.00 32.12 228 ALA B C 1
ATOM 4363 O O . ALA B 1 249 ? -6.023 24.672 -68.626 1.00 33.04 228 ALA B O 1
ATOM 4365 N N . ALA B 1 250 ? -4.144 25.891 -68.685 1.00 32.42 229 ALA B N 1
ATOM 4366 C CA . ALA B 1 250 ? -3.500 25.047 -69.686 1.00 34.14 229 ALA B CA 1
ATOM 4367 C C . ALA B 1 250 ? -3.500 23.602 -69.157 1.00 33.93 229 ALA B C 1
ATOM 4368 O O . ALA B 1 250 ? -3.345 23.376 -67.945 1.00 33.37 229 ALA B O 1
ATOM 4370 N N . VAL B 1 251 ? -3.691 22.633 -70.050 1.00 34.75 230 VAL B N 1
ATOM 4371 C CA . VAL B 1 251 ? -3.713 21.222 -69.639 1.00 35.75 230 VAL B CA 1
ATOM 4372 C C . VAL B 1 251 ? -2.442 20.889 -68.866 1.00 36.24 230 VAL B C 1
ATOM 4373 O O . VAL B 1 251 ? -2.430 20.054 -67.964 1.00 36.87 230 VAL B O 1
ATOM 4377 N N . ASP B 1 252 ? -1.369 21.579 -69.209 1.00 36.48 231 ASP B N 1
ATOM 4378 C CA . ASP B 1 252 ? -0.088 21.227 -68.673 1.00 36.90 231 ASP B CA 1
ATOM 4379 C C . ASP B 1 252 ? 0.053 21.595 -67.193 1.00 35.90 231 ASP B C 1
ATOM 4380 O O . ASP B 1 252 ? 1.100 21.395 -66.620 1.00 37.16 231 ASP B O 1
ATOM 4385 N N . GLN B 1 253 ? -1.011 22.093 -66.571 1.00 34.95 232 GLN B N 1
ATOM 4386 C CA . GLN B 1 253 ? -0.967 22.432 -65.137 1.00 34.26 232 GLN B CA 1
ATOM 4387 C C . GLN B 1 253 ? -1.581 21.319 -64.325 1.00 33.81 232 GLN B C 1
ATOM 4388 O O . GLN B 1 253 ? -1.473 21.280 -63.091 1.00 32.91 232 GLN B O 1
ATOM 4394 N N . ASP B 1 254 ? -2.193 20.392 -65.058 1.00 34.61 233 ASP B N 1
ATOM 4395 C CA . ASP B 1 254 ? -2.906 19.255 -64.504 1.00 34.50 233 ASP B CA 1
ATOM 4396 C C . ASP B 1 254 ? -2.222 18.565 -63.325 1.00 35.65 233 ASP B C 1
ATOM 4397 O O . ASP B 1 254 ? -2.868 18.401 -62.296 1.00 36.33 233 ASP B O 1
ATOM 4402 N N . PRO B 1 255 ? -0.937 18.125 -63.474 1.00 36.50 234 PRO B N 1
ATOM 4403 C CA . PRO B 1 255 ? -0.323 17.386 -62.352 1.00 36.45 234 PRO B CA 1
ATOM 4404 C C . PRO B 1 255 ? -0.482 18.082 -60.989 1.00 35.80 234 PRO B C 1
ATOM 4405 O O . PRO B 1 255 ? -0.701 17.396 -59.998 1.00 35.87 234 PRO B O 1
ATOM 4409 N N . PHE B 1 256 ? -0.399 19.415 -60.935 1.00 34.85 235 PHE B N 1
ATOM 4410 C CA . PHE B 1 256 ? -0.645 20.128 -59.664 1.00 34.80 235 PHE B CA 1
ATOM 4411 C C . PHE B 1 256 ? -2.029 19.723 -59.142 1.00 35.65 235 PHE B C 1
ATOM 4412 O O . PHE B 1 256 ? -2.245 19.553 -57.939 1.00 36.11 235 PHE B O 1
ATOM 4420 N N . PHE B 1 257 ? -2.960 19.530 -60.069 1.00 35.79 236 PHE B N 1
ATOM 4421 C CA . PHE B 1 257 ? -4.353 19.456 -59.696 1.00 36.15 236 PHE B CA 1
ATOM 4422 C C . PHE B 1 257 ? -4.854 18.052 -59.459 1.00 35.65 236 PHE B C 1
ATOM 4423 O O . PHE B 1 257 ? -5.639 17.863 -58.547 1.00 35.49 236 PHE B O 1
ATOM 4431 N N . ARG B 1 258 ? -4.388 17.078 -60.242 1.00 35.57 237 ARG B N 1
ATOM 4432 C CA . ARG B 1 258 ? -4.584 15.675 -59.881 1.00 35.43 237 ARG B CA 1
ATOM 4433 C C . ARG B 1 258 ? -4.091 15.555 -58.445 1.00 35.63 237 ARG B C 1
ATOM 4434 O O . ARG B 1 258 ? -4.810 15.060 -57.583 1.00 36.16 237 ARG B O 1
ATOM 4436 N N . LEU B 1 259 ? -2.893 16.084 -58.183 1.00 36.08 238 LEU B N 1
ATOM 4437 C CA . LEU B 1 259 ? -2.246 15.984 -56.857 1.00 35.98 238 LEU B CA 1
ATOM 4438 C C . LEU B 1 259 ? -3.027 16.678 -55.740 1.00 36.67 238 LEU B C 1
ATOM 4439 O O . LEU B 1 259 ? -3.278 16.069 -54.686 1.00 37.47 238 LEU B O 1
ATOM 4444 N N . ALA B 1 260 ? -3.423 17.932 -55.985 1.00 36.83 239 ALA B N 1
ATOM 4445 C CA . ALA B 1 260 ? -4.304 18.685 -55.075 1.00 36.82 239 ALA B CA 1
ATOM 4446 C C . ALA B 1 260 ? -5.568 17.898 -54.745 1.00 37.63 239 ALA B C 1
ATOM 4447 O O . ALA B 1 260 ? -6.010 17.860 -53.597 1.00 37.69 239 ALA B O 1
ATOM 4449 N N . ARG B 1 261 ? -6.133 17.264 -55.770 1.00 39.17 240 ARG B N 1
ATOM 4450 C CA . ARG B 1 261 ? -7.331 16.452 -55.638 1.00 40.41 240 ARG B CA 1
ATOM 4451 C C . ARG B 1 261 ? -7.076 15.211 -54.790 1.00 42.81 240 ARG B C 1
ATOM 4452 O O . ARG B 1 261 ? -7.959 14.803 -54.024 1.00 44.57 240 ARG B O 1
ATOM 4460 N N . ASP B 1 262 ? -5.877 14.629 -54.903 1.00 43.60 241 ASP B 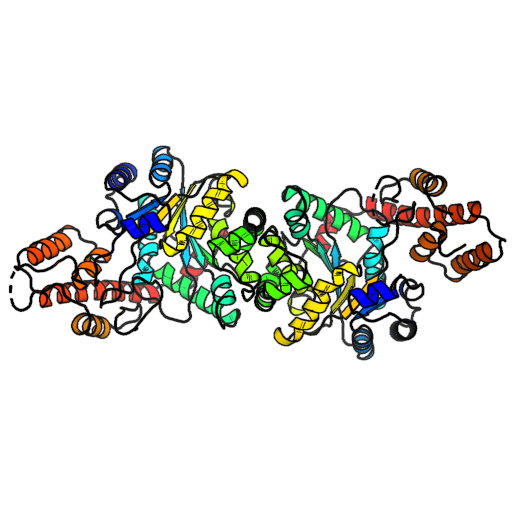N 1
ATOM 4461 C CA . ASP B 1 262 ? -5.527 13.438 -54.117 1.00 45.36 241 ASP B CA 1
ATOM 4462 C C . ASP B 1 262 ? -5.330 13.766 -52.652 1.00 45.50 241 ASP B C 1
ATOM 4463 O O . ASP B 1 262 ? -5.462 12.894 -51.800 1.00 46.39 241 ASP B O 1
ATOM 4468 N N . LYS B 1 263 ? -4.986 15.014 -52.356 1.00 43.87 242 LYS B N 1
ATOM 4469 C CA . LYS B 1 263 ? -4.642 15.367 -50.987 1.00 43.03 242 LYS B CA 1
ATOM 4470 C C . LYS B 1 263 ? -5.802 16.047 -50.275 1.00 44.24 242 LYS B C 1
ATOM 4471 O O . LYS B 1 263 ? -5.796 16.180 -49.038 1.00 44.30 242 LYS B O 1
ATOM 4477 N N . ALA B 1 264 ? -6.807 16.450 -51.057 1.00 45.22 243 ALA B N 1
ATOM 4478 C CA . ALA B 1 264 ? -7.962 17.178 -50.527 1.00 44.42 243 ALA B CA 1
ATOM 4479 C C . ALA B 1 264 ? -8.552 16.492 -49.306 1.00 45.49 243 ALA B C 1
ATOM 4480 O O . ALA B 1 264 ? -8.692 17.133 -48.257 1.00 46.02 243 ALA B O 1
ATOM 4482 N N . LYS B 1 265 ? -8.867 15.197 -49.433 1.00 44.44 244 LYS B N 1
ATOM 4483 C CA . LYS B 1 265 ? -9.536 14.468 -48.359 1.00 45.01 244 LYS B CA 1
ATOM 4484 C C . LYS B 1 265 ? -8.670 14.485 -47.116 1.00 45.69 244 LYS B C 1
ATOM 4485 O O . LYS B 1 265 ? -9.097 14.956 -46.063 1.00 45.69 244 LYS B O 1
ATOM 4487 N N . ALA B 1 266 ? -7.440 14.003 -47.243 1.00 45.66 245 ALA B N 1
ATOM 4488 C CA . ALA B 1 266 ? -6.461 14.126 -46.162 1.00 46.86 245 ALA B CA 1
ATOM 4489 C C . ALA B 1 266 ? -6.392 15.530 -45.522 1.00 47.67 245 ALA B C 1
ATOM 4490 O O . ALA B 1 266 ? -6.139 15.650 -44.330 1.00 48.70 245 ALA B O 1
ATOM 4492 N N . LEU B 1 267 ? -6.627 16.587 -46.295 1.00 46.01 246 LEU B N 1
ATOM 4493 C CA . LEU B 1 267 ? -6.543 17.936 -45.731 1.00 45.25 246 LEU B CA 1
ATOM 4494 C C . LEU B 1 267 ? -7.881 18.439 -45.201 1.00 45.51 246 LEU B C 1
ATOM 4495 O O . LEU B 1 267 ? -7.963 19.559 -44.668 1.00 44.08 246 LEU B O 1
ATOM 4500 N N . GLY B 1 268 ? -8.920 17.616 -45.363 1.00 44.05 247 GLY B N 1
ATOM 4501 C CA . GLY B 1 268 ? -10.263 17.974 -44.943 1.00 43.97 247 GLY B CA 1
ATOM 4502 C C . GLY B 1 268 ? -10.927 19.025 -45.813 1.00 45.76 247 GLY B C 1
ATOM 4503 O O . GLY B 1 268 ? -11.860 19.672 -45.371 1.00 46.81 247 GLY B O 1
ATOM 4504 N N . GLU B 1 269 ? -10.463 19.192 -47.053 1.00 46.80 248 GLU B N 1
ATOM 4505 C CA . GLU B 1 269 ? -10.976 20.235 -47.947 1.00 46.66 248 GLU B CA 1
ATOM 4506 C C . GLU B 1 269 ? -11.744 19.613 -49.095 1.00 46.70 248 GLU B C 1
ATOM 4507 O O . GLU B 1 269 ? -11.601 18.421 -49.354 1.00 49.12 248 GLU B O 1
ATOM 4513 N N . LYS B 1 270 ? -12.555 20.421 -49.776 1.00 46.10 249 LYS B N 1
ATOM 4514 C CA . LYS B 1 270 ? -13.246 20.001 -50.995 1.00 44.91 249 LYS B CA 1
ATOM 4515 C C . LYS B 1 270 ? -12.254 19.858 -52.141 1.00 43.23 249 LYS B C 1
ATOM 4516 O O . LYS B 1 270 ? -11.308 20.630 -52.246 1.00 43.68 249 LYS B O 1
ATOM 4522 N N . LYS B 1 271 ? -12.479 18.864 -52.993 1.00 42.23 250 LYS B N 1
ATOM 4523 C CA . LYS B 1 271 ? -11.671 18.654 -54.185 1.00 39.68 250 LYS B CA 1
ATOM 4524 C C . LYS B 1 271 ? -11.946 19.791 -55.154 1.00 37.25 250 LYS B C 1
ATOM 4525 O O . LYS B 1 271 ? -13.111 20.103 -55.423 1.00 36.84 250 LYS B O 1
ATOM 4531 N N . PRO B 1 272 ? -10.878 20.436 -55.671 1.00 34.98 251 PRO B N 1
ATOM 4532 C CA . PRO B 1 272 ? -11.126 21.433 -56.704 1.00 33.61 251 PRO B CA 1
ATOM 4533 C C . PRO B 1 272 ? -11.573 20.721 -57.962 1.00 32.86 251 PRO B C 1
ATOM 4534 O O . PRO B 1 272 ? -11.280 19.541 -58.163 1.00 33.35 251 PRO B O 1
ATOM 4538 N N . SER B 1 273 ? -12.259 21.440 -58.815 1.00 31.23 252 SER B N 1
ATOM 4539 C CA . SER B 1 273 ? -12.562 20.931 -60.108 1.00 30.03 252 SER B CA 1
ATOM 4540 C C . SER B 1 273 ? -11.635 21.698 -61.041 1.00 29.10 252 SER B C 1
ATOM 4541 O O . SER B 1 273 ? -11.082 22.726 -60.661 1.00 28.23 252 SER B O 1
ATOM 4544 N N . SER B 1 274 ? -11.432 21.182 -62.244 1.00 28.74 253 SER B N 1
ATOM 4545 C CA . SER B 1 274 ? -10.589 21.851 -63.201 1.00 28.81 253 SER B CA 1
ATOM 4546 C C . SER B 1 274 ? -11.098 21.645 -64.616 1.00 29.46 253 SER B C 1
ATOM 4547 O O . SER B 1 274 ? -11.750 20.625 -64.914 1.00 29.18 253 SER B O 1
ATOM 4550 N N . ILE B 1 275 ? -10.825 22.652 -65.458 1.00 29.91 254 ILE B N 1
ATOM 4551 C CA . ILE B 1 275 ? -11.126 22.646 -66.896 1.00 30.14 254 ILE B CA 1
ATOM 4552 C C . ILE B 1 275 ? -9.894 23.064 -67.687 1.00 31.40 254 ILE B C 1
ATOM 4553 O O . ILE B 1 275 ? -9.134 23.945 -67.249 1.00 30.95 254 ILE B O 1
ATOM 4558 N N . TYR B 1 276 ? -9.682 22.446 -68.851 1.00 32.51 255 TYR B N 1
ATOM 4559 C CA . TYR B 1 276 ? -8.460 22.737 -69.604 1.00 33.89 255 TYR B CA 1
ATOM 4560 C C . TYR B 1 276 ? -8.662 23.361 -70.985 1.00 34.69 255 TYR B C 1
ATOM 4561 O O . TYR B 1 276 ? -9.538 22.943 -71.759 1.00 34.76 255 TYR B O 1
ATOM 4570 N N . VAL B 1 277 ? -7.829 24.356 -71.272 1.00 35.06 256 VAL B N 1
ATOM 4571 C CA . VAL B 1 277 ? -7.890 25.090 -72.528 1.00 36.71 256 VAL B CA 1
ATOM 4572 C C . VAL B 1 277 ? -6.753 24.673 -73.453 1.00 37.35 256 VAL B C 1
ATOM 4573 O O . VAL B 1 277 ? -5.599 24.665 -73.027 1.00 37.68 256 VAL B O 1
ATOM 4577 N N . SER B 1 278 ? -7.068 24.334 -74.709 1.00 38.22 257 SER B N 1
ATOM 4578 C CA . SER B 1 278 ? -6.007 24.163 -75.727 1.00 39.92 257 SER B CA 1
ATOM 4579 C C . SER B 1 278 ? -5.204 25.462 -75.830 1.00 39.71 257 SER B C 1
ATOM 4580 O O . SER B 1 278 ? -5.708 26.541 -75.549 1.00 39.88 257 SER B O 1
ATOM 4583 N N . LEU B 1 279 ? -3.936 25.339 -76.174 1.00 41.30 258 LEU B N 1
ATOM 4584 C CA . LEU B 1 279 ? -3.049 26.487 -76.233 1.00 42.47 258 LEU B CA 1
ATOM 4585 C C . LEU B 1 279 ? -3.147 27.072 -77.650 1.00 41.98 258 LEU B C 1
ATOM 4586 O O . LEU B 1 279 ? -3.101 26.333 -78.636 1.00 43.04 258 LEU B O 1
ATOM 4588 N N . LEU B 1 280 ? -3.343 28.381 -77.759 1.00 40.94 259 LEU B N 1
ATOM 4589 C CA . LEU B 1 280 ? -3.330 29.025 -79.071 1.00 41.14 259 LEU B CA 1
ATOM 4590 C C . LEU B 1 280 ? -1.926 28.869 -79.648 1.00 42.38 259 LEU B C 1
ATOM 4591 O O . LEU B 1 280 ? -0.957 29.170 -78.959 1.00 42.93 259 LEU B O 1
ATOM 4596 N N . PRO B 1 281 ? -1.815 28.391 -80.904 1.00 43.40 260 PRO B N 1
ATOM 4597 C CA . PRO B 1 281 ? -0.505 28.258 -81.545 1.00 45.57 260 PRO B CA 1
ATOM 4598 C C . PRO B 1 281 ? 0.036 29.618 -81.980 1.00 46.86 260 PRO B C 1
ATOM 4599 O O . PRO B 1 281 ? -0.733 30.570 -82.088 1.00 47.71 260 PRO B O 1
ATOM 4603 N N . ASP B 1 282 ? 1.336 29.721 -82.249 1.00 50.17 261 ASP B N 1
ATOM 4604 C CA . ASP B 1 282 ? 1.842 30.939 -82.890 1.00 52.94 261 ASP B CA 1
ATOM 4605 C C . ASP B 1 282 ? 1.362 30.924 -84.338 1.00 52.86 261 ASP B C 1
ATOM 4606 O O . ASP B 1 282 ? 0.646 30.004 -84.729 1.00 53.05 261 ASP B O 1
ATOM 4611 N N . LEU B 1 283 ? 1.738 31.922 -85.130 1.00 53.06 262 LEU B N 1
ATOM 4612 C CA . LEU B 1 283 ? 1.161 32.054 -86.465 1.00 52.96 262 LEU B CA 1
ATOM 4613 C C . LEU B 1 283 ? 1.682 31.009 -87.435 1.00 53.98 262 LEU B C 1
ATOM 4614 O O . LEU B 1 283 ? 0.967 30.585 -88.343 1.00 53.55 262 LEU B O 1
ATOM 4619 N N . LYS B 1 284 ? 2.938 30.615 -87.250 1.00 57.07 263 LYS B N 1
ATOM 4620 C CA . LYS B 1 284 ? 3.519 29.520 -88.022 1.00 60.06 263 LYS B CA 1
ATOM 4621 C C . LYS B 1 284 ? 2.727 28.242 -87.715 1.00 62.23 263 LYS B C 1
ATOM 4622 O O . LYS B 1 284 ? 2.584 27.369 -88.566 1.00 63.74 263 LYS B O 1
ATOM 4624 N N . GLY B 1 285 ? 2.186 28.169 -86.500 1.00 61.62 264 GLY B N 1
ATOM 4625 C CA . GLY B 1 285 ? 1.240 27.125 -86.118 1.00 63.26 264 GLY B CA 1
ATOM 4626 C C . GLY B 1 285 ? 1.825 26.134 -85.136 1.00 66.74 264 GLY B C 1
ATOM 4627 O O . GLY B 1 285 ? 1.429 24.971 -85.141 1.00 67.65 264 GLY B O 1
ATOM 4628 N N . VAL B 1 286 ? 2.717 26.616 -84.264 1.00 70.26 265 VAL B N 1
ATOM 4629 C CA . VAL B 1 286 ? 3.635 25.771 -83.483 1.00 73.29 265 VAL B CA 1
ATOM 4630 C C . VAL B 1 286 ? 3.345 25.660 -81.973 1.00 75.82 265 VAL B C 1
ATOM 4631 O O . VAL B 1 286 ? 2.574 24.794 -81.540 1.00 79.25 265 VAL B O 1
ATOM 4633 N N . ASN B 1 287 ? 3.977 26.524 -81.180 1.00 79.08 266 ASN B N 1
ATOM 4634 C CA . ASN B 1 287 ? 3.970 26.415 -79.714 1.00 80.48 266 ASN B CA 1
ATOM 4635 C C . ASN B 1 287 ? 2.679 26.906 -79.055 1.00 77.45 266 ASN B C 1
ATOM 4636 O O . ASN B 1 287 ? 2.470 26.710 -77.856 1.00 77.09 266 ASN B O 1
ATOM 4638 N N . PRO B 1 295 ? 9.024 33.773 -82.529 1.00 75.38 274 PRO B N 1
ATOM 4639 C CA . PRO B 1 295 ? 9.523 34.932 -81.792 1.00 76.47 274 PRO B CA 1
ATOM 4640 C C . PRO B 1 295 ? 8.813 36.220 -82.226 1.00 75.62 274 PRO B C 1
ATOM 4641 O O . PRO B 1 295 ? 8.126 36.872 -81.431 1.00 72.28 274 PRO B O 1
ATOM 4645 N N . ASN B 1 296 ? 8.993 36.569 -83.495 1.00 76.25 275 ASN B N 1
ATOM 4646 C CA . ASN B 1 296 ? 8.328 37.702 -84.102 1.00 72.21 275 ASN B CA 1
ATOM 4647 C C . ASN B 1 296 ? 7.001 37.275 -84.734 1.00 68.93 275 ASN B C 1
ATOM 4648 O O . ASN B 1 296 ? 6.280 38.109 -85.276 1.00 68.14 275 ASN B O 1
ATOM 4650 N N . SER B 1 297 ? 6.685 35.977 -84.654 1.00 65.83 276 SER B N 1
ATOM 4651 C CA . SER B 1 297 ? 5.459 35.409 -85.242 1.00 61.26 276 SER B CA 1
ATOM 4652 C C . SER B 1 297 ? 4.345 35.110 -84.216 1.00 59.52 276 SER B C 1
ATOM 4653 O O . SER B 1 297 ? 3.359 34.422 -84.517 1.00 56.81 276 SER B O 1
ATOM 4656 N N . SER B 1 298 ? 4.527 35.611 -82.998 1.00 56.34 277 SER B N 1
ATOM 4657 C CA . SER B 1 298 ? 3.447 35.710 -82.043 1.00 51.08 277 SER B CA 1
ATOM 4658 C C . SER B 1 298 ? 2.772 37.060 -82.204 1.00 47.75 277 SER B C 1
ATOM 4659 O O . SER B 1 298 ? 3.374 38.013 -82.696 1.00 50.70 277 SER B O 1
ATOM 4662 N N . ILE B 1 299 ? 1.518 37.148 -81.797 1.00 44.38 278 ILE B N 1
ATOM 4663 C CA . ILE B 1 299 ? 0.821 38.422 -81.826 1.00 42.74 278 ILE B CA 1
ATOM 4664 C C . ILE B 1 299 ? 0.736 38.985 -80.427 1.00 43.20 278 ILE B C 1
ATOM 4665 O O . ILE B 1 299 ? 0.064 38.420 -79.557 1.00 43.07 278 ILE B O 1
ATOM 4670 N N . TYR B 1 300 ? 1.452 40.090 -80.223 1.00 43.71 279 TYR B N 1
ATOM 4671 C CA . TYR B 1 300 ? 1.629 40.675 -78.899 1.00 44.70 279 TYR B CA 1
ATOM 4672 C C . TYR B 1 300 ? 0.570 41.720 -78.545 1.00 44.99 279 TYR B C 1
ATOM 4673 O O . TYR B 1 300 ? -0.034 42.350 -79.424 1.00 46.81 279 TYR B O 1
ATOM 4682 N N . LEU B 1 301 ? 0.346 41.909 -77.250 1.00 42.98 280 LEU B N 1
ATOM 4683 C CA . LEU B 1 301 ? -0.721 42.785 -76.801 1.00 41.06 280 LEU B CA 1
ATOM 4684 C C . LEU B 1 301 ? -0.368 44.265 -76.990 1.00 42.29 280 LEU B C 1
ATOM 4685 O O . LEU B 1 301 ? -1.219 45.144 -76.846 1.00 43.10 280 LEU B O 1
ATOM 4690 N N . ASP B 1 302 ? 0.881 44.536 -77.339 1.00 42.71 281 ASP B N 1
ATOM 4691 C CA . ASP B 1 302 ? 1.289 45.897 -77.586 1.00 44.09 281 ASP B CA 1
ATOM 4692 C C . ASP B 1 302 ? 1.723 46.096 -79.030 1.00 44.86 281 ASP B C 1
ATOM 4693 O O . ASP B 1 302 ? 2.396 47.076 -79.339 1.00 46.84 281 ASP B O 1
ATOM 4698 N N . ASP B 1 303 ? 1.364 45.151 -79.899 1.00 43.59 282 ASP B N 1
ATOM 4699 C CA . ASP B 1 303 ? 1.573 45.280 -81.343 1.00 45.57 282 ASP B CA 1
ATOM 4700 C C . ASP B 1 303 ? 0.620 46.312 -81.907 1.00 46.42 282 ASP B C 1
ATOM 4701 O O . ASP B 1 303 ? -0.542 46.339 -81.516 1.00 50.87 282 ASP B O 1
ATOM 4706 N N . ALA B 1 304 ? 1.084 47.165 -82.819 1.00 47.03 283 ALA B N 1
ATOM 4707 C CA . ALA B 1 304 ? 0.182 48.167 -83.429 1.00 45.81 283 ALA B CA 1
ATOM 4708 C C . ALA B 1 304 ? -0.742 47.520 -84.467 1.00 44.51 283 ALA B C 1
ATOM 4709 O O . ALA B 1 304 ? -0.529 46.377 -84.866 1.00 43.48 283 ALA B O 1
ATOM 4711 N N . GLN B 1 305 ? -1.764 48.258 -84.891 1.00 45.40 284 GLN B N 1
ATOM 4712 C CA . GLN B 1 305 ? -2.744 47.767 -85.856 1.00 46.07 284 GLN B CA 1
ATOM 4713 C C . GLN B 1 305 ? -2.086 47.279 -87.147 1.00 50.00 284 GLN B C 1
ATOM 4714 O O . GLN B 1 305 ? -2.466 46.225 -87.683 1.00 49.95 284 GLN B O 1
ATOM 4720 N N . ASP B 1 306 ? -1.085 48.022 -87.631 1.00 52.79 285 ASP B N 1
ATOM 4721 C CA . ASP B 1 306 ? -0.356 47.610 -88.835 1.00 54.91 285 ASP B CA 1
ATOM 4722 C C . ASP B 1 306 ? 0.611 46.441 -88.594 1.00 53.07 285 ASP B C 1
ATOM 4723 O O . ASP B 1 306 ? 0.741 45.575 -89.456 1.00 52.69 285 ASP B O 1
ATOM 4728 N N . THR B 1 307 ? 1.256 46.408 -87.424 1.00 52.19 286 THR B N 1
ATOM 4729 C CA . THR B 1 307 ? 2.078 45.264 -87.010 1.00 52.50 286 THR B CA 1
ATOM 4730 C C . THR B 1 307 ? 1.246 43.972 -87.088 1.00 54.03 286 THR B C 1
ATOM 4731 O O . THR B 1 307 ? 1.718 42.933 -87.580 1.00 55.12 286 THR B O 1
ATOM 4735 N N . ILE B 1 308 ? 0.001 44.044 -86.617 1.00 51.79 287 ILE B N 1
ATOM 4736 C CA . ILE B 1 308 ? -0.907 42.903 -86.702 1.00 49.98 287 ILE B CA 1
ATOM 4737 C C . ILE B 1 308 ? -1.172 42.487 -88.155 1.00 48.86 287 ILE B C 1
ATOM 4738 O O . ILE B 1 308 ? -0.956 41.334 -88.485 1.00 48.17 287 ILE B O 1
ATOM 4743 N N . ARG B 1 309 ? -1.610 43.403 -89.018 1.00 50.61 288 ARG B N 1
ATOM 4744 C CA . ARG B 1 309 ? -1.891 43.041 -90.416 1.00 52.24 288 ARG B CA 1
ATOM 4745 C C . ARG B 1 309 ? -0.642 42.479 -91.086 1.00 52.92 288 ARG B C 1
ATOM 4746 O O . ARG B 1 309 ? -0.732 41.531 -91.882 1.00 52.90 288 ARG B O 1
ATOM 4754 N N . LYS B 1 310 ? 0.522 43.023 -90.733 1.00 51.76 289 LYS B N 1
ATOM 4755 C CA . LYS B 1 310 ? 1.788 42.484 -91.250 1.00 53.06 289 LYS B CA 1
ATOM 4756 C C . LYS B 1 310 ? 1.999 41.014 -90.849 1.00 52.62 289 LYS B C 1
ATOM 4757 O O . LYS B 1 310 ? 2.119 40.131 -91.715 1.00 53.15 289 LYS B O 1
ATOM 4759 N N . LYS B 1 311 ? 2.002 40.758 -89.540 1.00 50.26 290 LYS B N 1
ATOM 4760 C CA . LYS B 1 311 ? 2.333 39.442 -89.014 1.00 49.13 290 LYS B CA 1
ATOM 4761 C C . LYS B 1 311 ? 1.435 38.345 -89.575 1.00 50.81 290 LYS B C 1
ATOM 4762 O O . LYS B 1 311 ? 1.925 37.277 -89.953 1.00 52.08 290 LYS B O 1
ATOM 4768 N N . ILE B 1 312 ? 0.137 38.618 -89.671 1.00 51.32 291 ILE B N 1
ATOM 4769 C CA . ILE B 1 312 ? -0.803 37.643 -90.224 1.00 52.44 291 ILE B CA 1
ATOM 4770 C C . ILE B 1 312 ? -0.587 37.365 -91.726 1.00 56.25 291 ILE B C 1
ATOM 4771 O O . ILE B 1 312 ? -0.491 36.194 -92.124 1.00 56.65 291 ILE B O 1
ATOM 4776 N N . ILE B 1 313 ? -0.497 38.426 -92.541 1.00 59.35 292 ILE B N 1
ATOM 4777 C CA . ILE B 1 313 ? -0.310 38.285 -94.001 1.00 65.01 292 ILE B CA 1
ATOM 4778 C C . ILE B 1 313 ? 0.994 37.544 -94.353 1.00 68.60 292 ILE B C 1
ATOM 4779 O O . ILE B 1 313 ? 1.016 36.703 -95.263 1.00 69.25 292 ILE B O 1
ATOM 4781 N N . ALA B 1 314 ? 2.054 37.851 -93.598 1.00 68.61 293 ALA B N 1
ATOM 4782 C CA . ALA B 1 314 ? 3.384 37.257 -93.764 1.00 67.99 293 ALA B CA 1
ATOM 4783 C C . ALA B 1 314 ? 3.526 35.812 -93.273 1.00 67.64 293 ALA B C 1
ATOM 4784 O O . ALA B 1 314 ? 3.948 34.943 -94.041 1.00 69.63 293 ALA B O 1
ATOM 4786 N N . TYR B 1 315 ? 3.181 35.559 -92.007 1.00 66.64 294 TYR B N 1
ATOM 4787 C CA . TYR B 1 315 ? 3.524 34.292 -91.338 1.00 66.65 294 TYR B CA 1
ATOM 4788 C C . TYR B 1 315 ? 2.402 33.240 -91.185 1.00 64.08 294 TYR B C 1
ATOM 4789 O O . TYR B 1 315 ? 2.688 32.067 -90.942 1.00 64.13 294 TYR B O 1
ATOM 4798 N N . ALA B 1 316 ? 1.141 33.632 -91.325 1.00 62.26 295 ALA B N 1
ATOM 4799 C CA . ALA B 1 316 ? 0.041 32.698 -91.049 1.00 61.40 295 ALA B CA 1
ATOM 4800 C C . ALA B 1 316 ? -0.043 31.556 -92.071 1.00 63.25 295 ALA B C 1
ATOM 4801 O O . ALA B 1 316 ? -0.238 31.795 -93.265 1.00 63.05 295 ALA B O 1
ATOM 4803 N N . TYR B 1 317 ? 0.113 30.321 -91.592 1.00 62.71 296 TYR B N 1
ATOM 4804 C CA . TYR B 1 317 ? 0.048 29.140 -92.447 1.00 61.91 296 TYR B CA 1
ATOM 4805 C C . TYR B 1 317 ? -1.378 28.933 -92.954 1.00 62.68 296 TYR B C 1
ATOM 4806 O O . TYR B 1 317 ? -2.309 28.859 -92.160 1.00 59.63 296 TYR B O 1
ATOM 4808 N N . SER B 1 318 ? -1.533 28.866 -94.279 1.00 67.11 297 SER B N 1
ATOM 4809 C CA . SER B 1 318 ? -2.840 28.717 -94.938 1.00 68.28 297 SER B CA 1
ATOM 4810 C C . SER B 1 318 ? -3.075 27.282 -95.415 1.00 70.79 297 SER B C 1
ATOM 4811 O O . SER B 1 318 ? -4.190 26.759 -95.328 1.00 73.91 297 SER B O 1
ATOM 4813 N N . ASP B 1 333 ? -8.367 22.922 -96.714 1.00 66.59 312 ASP B N 1
ATOM 4814 C CA . ASP B 1 333 ? -7.870 22.142 -95.591 1.00 70.14 312 ASP B CA 1
ATOM 4815 C C . ASP B 1 333 ? -7.939 23.024 -94.362 1.00 71.51 312 ASP B C 1
ATOM 4816 O O . ASP B 1 333 ? -7.037 23.829 -94.105 1.00 73.48 312 ASP B O 1
ATOM 4818 N N . ILE B 1 334 ? -9.020 22.873 -93.606 1.00 71.92 313 ILE B N 1
ATOM 4819 C CA . ILE B 1 334 ? -9.299 23.782 -92.500 1.00 72.19 313 ILE B CA 1
ATOM 4820 C C . ILE B 1 334 ? -8.713 23.328 -91.154 1.00 71.81 313 ILE B C 1
ATOM 4821 O O . ILE B 1 334 ? -8.653 24.097 -90.197 1.00 73.13 313 ILE B O 1
ATOM 4826 N N . ASP B 1 335 ? -8.259 22.083 -91.102 1.00 73.25 314 ASP B N 1
ATOM 4827 C CA . ASP B 1 335 ? -7.660 21.529 -89.891 1.00 73.31 314 ASP B CA 1
ATOM 4828 C C . ASP B 1 335 ? -6.250 22.092 -89.670 1.00 74.68 314 ASP B C 1
ATOM 4829 O O . ASP B 1 335 ? -5.745 22.056 -88.550 1.00 75.18 314 ASP B O 1
ATOM 4834 N N . VAL B 1 336 ? -5.624 22.600 -90.738 1.00 73.14 315 VAL B N 1
ATOM 4835 C CA . VAL B 1 336 ? -4.244 23.125 -90.691 1.00 68.92 315 VAL B CA 1
ATOM 4836 C C . VAL B 1 336 ? -4.203 24.659 -90.744 1.00 65.04 315 VAL B C 1
ATOM 4837 O O . VAL B 1 336 ? -3.175 25.296 -90.468 1.00 61.81 315 VAL B O 1
ATOM 4841 N N . ASP B 1 337 ? -5.334 25.245 -91.110 1.00 62.67 316 ASP B N 1
ATOM 4842 C CA . ASP B 1 337 ? -5.410 26.675 -91.316 1.00 59.00 316 ASP B CA 1
ATOM 4843 C C . ASP B 1 337 ? -5.405 27.448 -90.007 1.00 55.86 316 ASP B C 1
ATOM 4844 O O . ASP B 1 337 ? -6.353 27.418 -89.227 1.00 53.57 316 ASP B O 1
ATOM 4849 N N . VAL B 1 338 ? -4.305 28.148 -89.798 1.00 55.13 317 VAL B N 1
ATOM 4850 C CA . VAL B 1 338 ? -4.071 28.915 -88.592 1.00 52.74 317 VAL B CA 1
ATOM 4851 C C . VAL B 1 338 ? -5.050 30.107 -88.486 1.00 52.52 317 VAL B C 1
ATOM 4852 O O . VAL B 1 338 ? -5.631 30.342 -87.408 1.00 48.93 317 VAL B O 1
ATOM 4856 N N . PRO B 1 339 ? -5.236 30.867 -89.598 1.00 51.94 318 PRO B N 1
ATOM 4857 C CA . PRO B 1 339 ? -6.215 31.958 -89.563 1.00 48.96 318 PRO B CA 1
ATOM 4858 C C . PRO B 1 339 ? -7.610 31.543 -89.097 1.00 47.12 318 PRO B C 1
ATOM 4859 O O . PRO B 1 339 ? -8.259 32.304 -88.365 1.00 45.07 318 PRO B O 1
ATOM 4863 N N . PHE B 1 340 ? -8.068 30.348 -89.466 1.00 45.17 319 PHE B N 1
ATOM 4864 C CA . PHE B 1 340 ? -9.349 29.903 -88.913 1.00 43.74 319 PHE B CA 1
ATOM 4865 C C . PHE B 1 340 ? -9.227 29.611 -87.424 1.00 42.28 319 PHE B C 1
ATOM 4866 O O . PHE B 1 340 ? -10.129 29.910 -86.645 1.00 40.66 319 PHE B O 1
ATOM 4874 N N . GLU B 1 341 ? -8.102 29.018 -87.049 1.00 42.42 320 GLU B N 1
ATOM 4875 C CA . GLU B 1 341 ? -7.896 28.582 -85.684 1.00 43.24 320 GLU B CA 1
ATOM 4876 C C . GLU B 1 341 ? -7.911 29.812 -84.758 1.00 42.27 320 GLU B C 1
ATOM 4877 O O . GLU B 1 341 ? -8.640 29.844 -83.757 1.00 39.31 320 GLU B O 1
ATOM 4883 N N . TYR B 1 342 ? -7.137 30.831 -85.130 1.00 42.43 321 TYR B N 1
ATOM 4884 C CA . TYR B 1 342 ? -7.188 32.123 -84.460 1.00 42.89 321 TYR B CA 1
ATOM 4885 C C . TYR B 1 342 ? -8.623 32.659 -84.345 1.00 42.31 321 TYR B C 1
ATOM 4886 O O . TYR B 1 342 ? -9.020 33.206 -83.298 1.00 43.14 321 TYR B 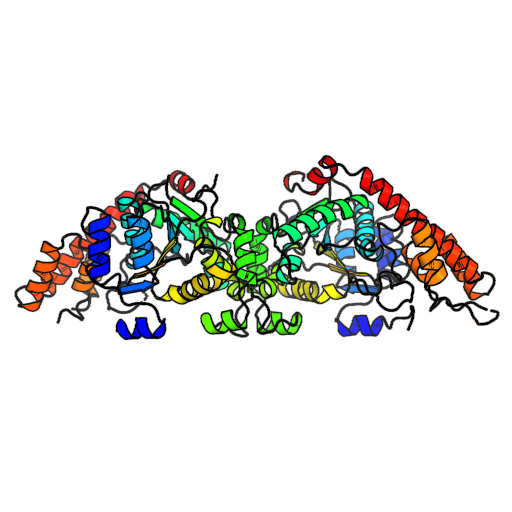O 1
ATOM 4895 N N . LEU B 1 343 ? -9.399 32.498 -85.415 1.00 41.68 322 LEU B N 1
ATOM 4896 C CA . LEU B 1 343 ? -10.802 32.903 -85.388 1.00 41.52 322 LEU B CA 1
ATOM 4897 C C . LEU B 1 343 ? -11.605 32.095 -84.370 1.00 42.16 322 LEU B C 1
ATOM 4898 O O . LEU B 1 343 ? -12.413 32.676 -83.642 1.00 42.84 322 LEU B O 1
ATOM 4903 N N . LYS B 1 344 ? -11.380 30.774 -84.313 1.00 41.31 323 LYS B N 1
ATOM 4904 C CA . LYS B 1 344 ? -12.006 29.909 -83.294 1.00 40.93 323 LYS B CA 1
ATOM 4905 C C . LYS B 1 344 ? -11.915 30.546 -81.899 1.00 39.56 323 LYS B C 1
ATOM 4906 O O . LYS B 1 344 ? -12.844 30.476 -81.104 1.00 38.05 323 LYS B O 1
ATOM 4912 N N . TYR B 1 345 ? -10.776 31.171 -81.630 1.00 37.96 324 TYR B N 1
ATOM 4913 C CA . TYR B 1 345 ? -10.452 31.667 -80.321 1.00 37.31 324 TYR B CA 1
ATOM 4914 C C . TYR B 1 345 ? -10.974 33.078 -80.064 1.00 38.20 324 TYR B C 1
ATOM 4915 O O . TYR B 1 345 ? -11.428 33.372 -78.953 1.00 37.43 324 TYR B O 1
ATOM 4924 N N . PHE B 1 346 ? -10.922 33.950 -81.073 1.00 38.28 325 PHE B N 1
ATOM 4925 C CA . PHE B 1 346 ? -11.219 35.373 -80.838 1.00 38.39 325 PHE B CA 1
ATOM 4926 C C . PHE B 1 346 ? -12.511 35.959 -81.438 1.00 39.49 325 PHE B C 1
ATOM 4927 O O . PHE B 1 346 ? -13.006 36.970 -80.941 1.00 38.42 325 PHE B O 1
ATOM 4935 N N . LEU B 1 347 ? -13.051 35.346 -82.493 1.00 41.68 326 LEU B N 1
ATOM 4936 C CA . LEU B 1 347 ? -14.285 35.849 -83.129 1.00 43.39 326 LEU B CA 1
ATOM 4937 C C . LEU B 1 347 ? -15.539 35.481 -82.343 1.00 45.57 326 LEU B C 1
ATOM 4938 O O . LEU B 1 347 ? -15.917 34.308 -82.292 1.00 47.71 326 LEU B O 1
ATOM 4943 N N . ASP B 1 348 ? -16.161 36.502 -81.743 1.00 48.17 327 ASP B N 1
ATOM 4944 C CA . ASP B 1 348 ? -17.404 36.412 -80.945 1.00 50.75 327 ASP B CA 1
ATOM 4945 C C . ASP B 1 348 ? -18.623 35.749 -81.587 1.00 50.28 327 ASP B C 1
ATOM 4946 O O . ASP B 1 348 ? -19.385 35.057 -80.910 1.00 51.19 327 ASP B O 1
ATOM 4951 N N . ASP B 1 349 ? -18.806 36.003 -82.879 1.00 49.78 328 ASP B N 1
ATOM 4952 C CA . ASP B 1 349 ? -20.024 35.681 -83.619 1.00 50.38 328 ASP B CA 1
ATOM 4953 C C . ASP B 1 349 ? -20.000 34.266 -84.217 1.00 48.57 328 ASP B C 1
ATOM 4954 O O . ASP B 1 349 ? -19.226 33.972 -85.139 1.00 44.55 328 ASP B O 1
ATOM 4959 N N . ASP B 1 350 ? -20.875 33.409 -83.693 1.00 49.87 329 ASP B N 1
ATOM 4960 C CA . ASP B 1 350 ? -20.973 32.015 -84.132 1.00 50.15 329 ASP B CA 1
ATOM 4961 C C . ASP B 1 350 ? -21.502 31.881 -85.557 1.00 49.37 329 ASP B C 1
ATOM 4962 O O . ASP B 1 350 ? -20.966 31.097 -86.348 1.00 46.72 329 ASP B O 1
ATOM 4967 N N . GLN B 1 351 ? -22.543 32.650 -85.877 1.00 50.41 330 GLN B N 1
ATOM 4968 C CA . GLN B 1 351 ? -23.099 32.656 -87.233 1.00 51.92 330 GLN B CA 1
ATOM 4969 C C . GLN B 1 351 ? -22.021 33.085 -88.225 1.00 50.01 330 GLN B C 1
ATOM 4970 O O . GLN B 1 351 ? -21.873 32.478 -89.294 1.00 49.56 330 GLN B O 1
ATOM 4972 N N . GLU B 1 352 ? -21.260 34.113 -87.846 1.00 48.73 331 GLU B N 1
ATOM 4973 C CA . GLU B 1 352 ? -20.156 34.636 -88.671 1.00 47.98 331 GLU B CA 1
ATOM 4974 C C . GLU B 1 352 ? -19.028 33.614 -88.869 1.00 45.75 331 GLU B C 1
ATOM 4975 O O . GLU B 1 352 ? -18.690 33.275 -90.003 1.00 45.06 331 GLU B O 1
ATOM 4981 N N . LEU B 1 353 ? -18.466 33.114 -87.769 1.00 44.98 332 LEU B N 1
ATOM 4982 C CA . LEU B 1 353 ? -17.401 32.114 -87.847 1.00 45.49 332 LEU B CA 1
ATOM 4983 C C . LEU B 1 353 ? -17.836 30.976 -88.738 1.00 46.69 332 LEU B C 1
ATOM 4984 O O . LEU B 1 353 ? -17.064 30.494 -89.550 1.00 47.72 332 LEU B O 1
ATOM 4989 N N . GLU B 1 354 ? -19.084 30.554 -88.567 1.00 49.52 333 GLU B N 1
ATOM 4990 C CA . GLU B 1 354 ? -19.651 29.484 -89.353 1.00 51.66 333 GLU B CA 1
ATOM 4991 C C . GLU B 1 354 ? -19.597 29.773 -90.837 1.00 53.69 333 GLU B C 1
ATOM 4992 O O . GLU B 1 354 ? -19.280 28.875 -91.608 1.00 56.16 333 GLU B O 1
ATOM 4998 N N . LYS B 1 355 ? -19.890 31.016 -91.227 1.00 55.34 334 LYS B N 1
ATOM 4999 C CA . LYS B 1 355 ? -19.826 31.433 -92.640 1.00 58.54 334 LYS B CA 1
ATOM 5000 C C . LYS B 1 355 ? -18.463 31.115 -93.252 1.00 58.31 334 LYS B C 1
ATOM 5001 O O . LYS B 1 355 ? -18.380 30.610 -94.373 1.00 60.37 334 LYS B O 1
ATOM 5003 N N . TYR B 1 356 ? -17.407 31.395 -92.492 1.00 56.33 335 TYR B N 1
ATOM 5004 C CA . TYR B 1 356 ? -16.031 31.181 -92.937 1.00 55.85 335 TYR B CA 1
ATOM 5005 C C . TYR B 1 356 ? -15.627 29.703 -92.976 1.00 56.55 335 TYR B C 1
ATOM 5006 O O . TYR B 1 356 ? -14.939 29.274 -93.899 1.00 58.58 335 TYR B O 1
ATOM 5015 N N . ARG B 1 357 ? -16.063 28.924 -91.990 1.00 58.44 336 ARG B N 1
ATOM 5016 C CA . ARG B 1 357 ? -15.820 27.485 -92.009 1.00 59.59 336 ARG B CA 1
ATOM 5017 C C . ARG B 1 357 ? -16.507 26.844 -93.203 1.00 61.50 336 ARG B C 1
ATOM 5018 O O . ARG B 1 357 ? -15.902 26.060 -93.922 1.00 63.50 336 ARG B O 1
ATOM 5026 N N . SER B 1 358 ? -17.776 27.184 -93.407 1.00 64.87 337 SER B N 1
ATOM 5027 C CA . SER B 1 358 ? -18.515 26.731 -94.584 1.00 67.15 337 SER B CA 1
ATOM 5028 C C . SER B 1 358 ? -17.792 27.209 -95.841 1.00 67.95 337 SER B C 1
ATOM 5029 O O . SER B 1 358 ? -17.481 26.406 -96.718 1.00 67.90 337 SER B O 1
ATOM 5032 N N . GLY B 1 359 ? -17.479 28.505 -95.881 1.00 67.75 338 GLY B N 1
ATOM 5033 C CA . GLY B 1 359 ? -16.880 29.154 -97.049 1.00 69.44 338 GLY B CA 1
ATOM 5034 C C . GLY B 1 359 ? -15.561 28.576 -97.529 1.00 70.27 338 GLY B C 1
ATOM 5035 O O . GLY B 1 359 ? -15.410 28.277 -98.713 1.00 70.62 338 GLY B O 1
ATOM 5036 N N . TYR B 1 360 ? -14.606 28.424 -96.615 1.00 68.94 339 TYR B N 1
ATOM 5037 C CA . TYR B 1 360 ? -13.314 27.822 -96.948 1.00 71.30 339 TYR B CA 1
ATOM 5038 C C . TYR B 1 360 ? -13.497 26.376 -97.401 1.00 70.18 339 TYR B C 1
ATOM 5039 O O . TYR B 1 360 ? -12.902 25.965 -98.390 1.00 73.81 339 TYR B O 1
ATOM 5048 N N . ILE B 1 361 ? -14.331 25.618 -96.686 1.00 69.42 340 ILE B N 1
ATOM 5049 C CA . ILE B 1 361 ? -14.616 24.216 -97.029 1.00 70.30 340 ILE B CA 1
ATOM 5050 C C . ILE B 1 361 ? -15.190 24.045 -98.449 1.00 71.81 340 ILE B C 1
ATOM 5051 O O . ILE B 1 361 ? -14.802 23.127 -99.164 1.00 74.05 340 ILE B O 1
ATOM 5053 N N . LYS B 1 362 ? -16.075 24.956 -98.858 1.00 71.75 341 LYS B N 1
ATOM 5054 C CA . LYS B 1 362 ? -16.699 24.932 -100.189 1.00 70.31 341 LYS B CA 1
ATOM 5055 C C . LYS B 1 362 ? -15.831 25.554 -101.292 1.00 70.66 341 LYS B C 1
ATOM 5056 O O . LYS B 1 362 ? -16.176 25.505 -102.476 1.00 71.67 341 LYS B O 1
ATOM 5062 N N . GLY B 1 363 ? -14.704 26.136 -100.897 1.00 69.76 342 GLY B N 1
ATOM 5063 C CA . GLY B 1 363 ? -13.867 26.909 -101.807 1.00 69.01 342 GLY B CA 1
ATOM 5064 C C . GLY B 1 363 ? -14.479 28.218 -102.286 1.00 69.88 342 GLY B C 1
ATOM 5065 O O . GLY B 1 363 ? -14.078 28.722 -103.327 1.00 71.96 342 GLY B O 1
ATOM 5066 N N . GLU B 1 364 ? -15.442 28.768 -101.539 1.00 70.50 343 GLU B N 1
ATOM 5067 C CA . GLU B 1 364 ? -16.085 30.062 -101.874 1.00 71.76 343 GLU B CA 1
ATOM 5068 C C . GLU B 1 364 ? -15.411 31.243 -101.159 1.00 72.68 343 GLU B C 1
ATOM 5069 O O . GLU B 1 364 ? -15.760 32.414 -101.381 1.00 73.09 343 GLU B O 1
ATOM 5071 N N . ILE B 1 365 ? -14.455 30.916 -100.289 1.00 69.75 344 ILE B N 1
ATOM 5072 C CA . ILE B 1 365 ? -13.630 31.901 -99.601 1.00 66.94 344 ILE B CA 1
ATOM 5073 C C . ILE B 1 365 ? -12.153 31.525 -99.770 1.00 66.86 344 ILE B C 1
ATOM 5074 O O . ILE B 1 365 ? -11.789 30.355 -99.603 1.00 66.47 344 ILE B O 1
ATOM 5079 N N . THR B 1 366 ? -11.317 32.512 -100.106 1.00 66.21 345 THR B N 1
ATOM 5080 C CA . THR B 1 366 ? -9.867 32.300 -100.284 1.00 66.79 345 THR B CA 1
ATOM 5081 C C . THR B 1 366 ? -9.061 32.429 -98.988 1.00 64.97 345 THR B C 1
ATOM 5082 O O . THR B 1 366 ? -9.506 33.061 -98.022 1.00 60.75 345 THR B O 1
ATOM 5086 N N . SER B 1 367 ? -7.855 31.857 -98.998 1.00 65.91 346 SER B N 1
ATOM 5087 C CA . SER B 1 367 ? -6.878 32.068 -97.929 1.00 65.45 346 SER B CA 1
ATOM 5088 C C . SER B 1 367 ? -6.613 33.570 -97.716 1.00 68.39 346 SER B C 1
ATOM 5089 O O . SER B 1 367 ? -6.396 34.000 -96.582 1.00 68.36 346 SER B O 1
ATOM 5092 N N . LYS B 1 368 ? -6.630 34.352 -98.803 1.00 68.61 347 LYS B N 1
ATOM 5093 C CA . LYS B 1 368 ? -6.510 35.806 -98.714 1.00 67.92 347 LYS B CA 1
ATOM 5094 C C . LYS B 1 368 ? -7.650 36.375 -97.861 1.00 68.02 347 LYS B C 1
ATOM 5095 O O . LYS B 1 368 ? -7.411 37.157 -96.931 1.00 66.61 347 LYS B O 1
ATOM 5097 N N . GLU B 1 369 ? -8.879 35.954 -98.155 1.00 67.15 348 GLU B N 1
ATOM 5098 C CA . GLU B 1 369 ? -10.046 36.395 -97.391 1.00 66.31 348 GLU B CA 1
ATOM 5099 C C . GLU B 1 369 ? -10.018 35.914 -95.942 1.00 65.15 348 GLU B C 1
ATOM 5100 O O . GLU B 1 369 ? -10.416 36.654 -95.032 1.00 66.38 348 GLU B O 1
ATOM 5106 N N . MET B 1 370 ? -9.551 34.680 -95.735 1.00 65.05 349 MET B N 1
ATOM 5107 C CA . MET B 1 370 ? -9.448 34.090 -94.393 1.00 60.91 349 MET B CA 1
ATOM 5108 C C . MET B 1 370 ? -8.449 34.868 -93.543 1.00 58.56 349 MET B C 1
ATOM 5109 O O . MET B 1 370 ? -8.797 35.355 -92.470 1.00 56.51 349 MET B O 1
ATOM 5114 N N . LYS B 1 371 ? -7.226 35.012 -94.046 1.00 57.40 350 LYS B N 1
ATOM 5115 C CA . LYS B 1 371 ? -6.234 35.875 -93.413 1.00 55.91 350 LYS B CA 1
ATOM 5116 C C . LYS B 1 371 ? -6.830 37.233 -93.050 1.00 53.63 350 LYS B C 1
ATOM 5117 O O . LYS B 1 371 ? -6.710 37.663 -91.909 1.00 52.83 350 LYS B O 1
ATOM 5123 N N . GLU B 1 372 ? -7.491 37.887 -94.004 1.00 54.94 351 GLU B N 1
ATOM 5124 C CA . GLU B 1 372 ? -8.005 39.248 -93.794 1.00 55.85 351 GLU B CA 1
ATOM 5125 C C . GLU B 1 372 ? -9.140 39.328 -92.756 1.00 52.85 351 GLU B C 1
ATOM 5126 O O . GLU B 1 372 ? -9.226 40.317 -92.012 1.00 53.70 351 GLU B O 1
ATOM 5132 N N . LYS B 1 373 ? -10.002 38.316 -92.690 1.00 49.38 352 LYS B N 1
ATOM 5133 C CA . LYS B 1 373 ? -11.005 38.303 -91.620 1.00 48.46 352 LYS B CA 1
ATOM 5134 C C . LYS B 1 373 ? -10.344 38.067 -90.249 1.00 45.60 352 LYS B C 1
ATOM 5135 O O . LYS B 1 373 ? -10.653 38.739 -89.274 1.00 44.37 352 LYS B O 1
ATOM 5141 N N . CYS B 1 374 ? -9.405 37.137 -90.197 1.00 45.51 353 CYS B N 1
ATOM 5142 C CA . CYS B 1 374 ? -8.551 36.983 -89.025 1.00 45.49 353 CYS B CA 1
ATOM 5143 C C . CYS B 1 374 ? -7.865 38.310 -88.633 1.00 45.99 353 CYS B C 1
ATOM 5144 O O . CYS B 1 374 ? -7.892 38.699 -87.452 1.00 48.18 353 CYS B O 1
ATOM 5147 N N . VAL B 1 375 ? -7.282 39.009 -89.611 1.00 45.35 354 VAL B N 1
ATOM 5148 C CA . VAL B 1 375 ? -6.625 40.307 -89.352 1.00 45.89 354 VAL B CA 1
ATOM 5149 C C . VAL B 1 375 ? -7.547 41.249 -88.586 1.00 45.30 354 VAL B C 1
ATOM 5150 O O . VAL B 1 375 ? -7.180 41.751 -87.526 1.00 45.76 354 VAL B O 1
ATOM 5154 N N . VAL B 1 376 ? -8.747 41.471 -89.109 1.00 45.58 355 VAL B N 1
ATOM 5155 C CA . VAL B 1 376 ? -9.630 42.494 -88.545 1.00 47.15 355 VAL B CA 1
ATOM 5156 C C . VAL B 1 376 ? -10.132 42.087 -87.148 1.00 46.35 355 VAL B C 1
ATOM 5157 O O . VAL B 1 376 ? -10.267 42.932 -86.244 1.00 46.60 355 VAL B O 1
ATOM 5161 N N . VAL B 1 377 ? -10.379 40.792 -86.978 1.00 44.19 356 VAL B N 1
ATOM 5162 C CA . VAL B 1 377 ? -10.826 40.248 -85.693 1.00 43.71 356 VAL B CA 1
ATOM 5163 C C . VAL B 1 377 ? -9.727 40.426 -84.637 1.00 43.42 356 VAL B C 1
ATOM 5164 O O . VAL B 1 377 ? -9.972 40.965 -83.551 1.00 41.56 356 VAL B O 1
ATOM 5168 N N . ILE B 1 378 ? -8.509 40.007 -84.964 1.00 43.28 357 ILE B N 1
ATOM 5169 C CA . ILE B 1 378 ? -7.419 40.180 -84.014 1.00 44.02 357 ILE B CA 1
ATOM 5170 C C . ILE B 1 378 ? -7.181 41.661 -83.747 1.00 46.03 357 ILE B C 1
ATOM 5171 O O . ILE B 1 378 ? -6.872 42.068 -82.620 1.00 49.15 357 ILE B O 1
ATOM 5176 N N . GLN B 1 379 ? -7.356 42.475 -84.781 1.00 46.46 358 GLN B N 1
ATOM 5177 C CA . GLN B 1 379 ? -7.233 43.909 -84.624 1.00 45.46 358 GLN B CA 1
ATOM 5178 C C . GLN B 1 379 ? -8.309 44.469 -83.723 1.00 44.31 358 GLN B C 1
ATOM 5179 O O . GLN B 1 379 ? -8.020 45.348 -82.942 1.00 45.72 358 GLN B O 1
ATOM 5185 N N . GLU B 1 380 ? -9.542 43.972 -83.829 1.00 43.42 359 GLU B N 1
ATOM 5186 C CA . GLU B 1 380 ? -10.608 44.392 -82.918 1.00 42.73 359 GLU B CA 1
ATOM 5187 C C . GLU B 1 380 ? -10.240 44.026 -81.477 1.00 41.82 359 GLU B C 1
ATOM 5188 O O . GLU B 1 380 ? -10.503 44.796 -80.554 1.00 42.46 359 GLU B O 1
ATOM 5190 N N . PHE B 1 381 ? -9.603 42.872 -81.290 1.00 40.71 360 PHE B N 1
ATOM 5191 C CA . PHE B 1 381 ? -9.270 42.401 -79.948 1.00 41.21 360 PHE B CA 1
ATOM 5192 C C . PHE B 1 381 ? -8.185 43.255 -79.293 1.00 40.32 360 PHE B C 1
ATOM 5193 O O . PHE B 1 381 ? -8.350 43.739 -78.179 1.00 41.06 360 PHE B O 1
ATOM 5201 N N . VAL B 1 382 ? -7.073 43.433 -79.986 1.00 39.33 361 VAL B N 1
ATOM 5202 C CA . VAL B 1 382 ? -5.932 44.142 -79.413 1.00 40.04 361 VAL B CA 1
ATOM 5203 C C . VAL B 1 382 ? -6.301 45.604 -79.153 1.00 40.43 361 VAL B C 1
ATOM 5204 O O . VAL B 1 382 ? -5.924 46.192 -78.137 1.00 40.68 361 VAL B O 1
ATOM 5208 N N . SER B 1 383 ? -7.080 46.166 -80.067 1.00 40.29 362 SER B N 1
ATOM 5209 C CA . SER B 1 383 ? -7.529 47.537 -79.970 1.00 40.35 362 SER B CA 1
ATOM 5210 C C . SER B 1 383 ? -8.417 47.767 -78.733 1.00 39.60 362 SER B C 1
ATOM 5211 O O . SER B 1 383 ? -8.315 48.799 -78.092 1.00 38.61 362 SER B O 1
ATOM 5214 N N . ARG B 1 384 ? -9.292 46.807 -78.424 1.00 45.12 363 ARG B N 1
ATOM 5215 C CA . ARG B 1 384 ? -10.096 46.810 -77.187 1.00 43.85 363 ARG B CA 1
ATOM 5216 C C . ARG B 1 384 ? -9.179 46.756 -75.971 1.00 42.00 363 ARG B C 1
ATOM 5217 O O . ARG B 1 384 ? -9.324 47.528 -75.015 1.00 39.90 363 ARG B O 1
ATOM 5225 N N . TYR B 1 385 ? -8.232 45.825 -76.042 1.00 41.01 364 TYR B N 1
ATOM 5226 C CA . TYR B 1 385 ? -7.258 45.606 -75.015 1.00 39.42 364 TYR B CA 1
ATOM 5227 C C . TYR B 1 385 ? -6.411 46.834 -74.718 1.00 38.56 364 TYR B C 1
ATOM 5228 O O . TYR B 1 385 ? -6.267 47.214 -73.561 1.00 37.60 364 TYR B O 1
ATOM 5237 N N . GLN B 1 386 ? -5.822 47.436 -75.749 1.00 39.72 365 GLN B N 1
ATOM 5238 C CA . GLN B 1 386 ? -5.017 48.663 -75.573 1.00 40.30 365 GLN B CA 1
ATOM 5239 C C . GLN B 1 386 ? -5.833 49.879 -75.094 1.00 39.82 365 GLN B C 1
ATOM 5240 O O . GLN B 1 386 ? -5.330 50.680 -74.305 1.00 40.78 365 GLN B O 1
ATOM 5246 N N . GLU B 1 387 ? -7.077 50.002 -75.561 1.00 38.19 366 GLU B N 1
ATOM 5247 C CA . GLU B 1 387 ? -7.978 51.056 -75.087 1.00 39.60 366 GLU B CA 1
ATOM 5248 C C . GLU B 1 387 ? -8.206 50.974 -73.570 1.00 38.87 366 GLU B C 1
ATOM 5249 O O . GLU B 1 387 ? -8.417 51.983 -72.894 1.00 38.77 366 GLU B O 1
ATOM 5255 N N . SER B 1 388 ? -8.181 49.760 -73.052 1.00 37.52 367 SER B N 1
ATOM 5256 C CA . SER B 1 388 ? -8.364 49.559 -71.643 1.00 38.07 367 SER B CA 1
ATOM 5257 C C . SER B 1 388 ? -6.986 49.685 -70.956 1.00 38.90 367 SER B C 1
ATOM 5258 O O . SER B 1 388 ? -6.856 50.314 -69.903 1.00 36.71 367 SER B O 1
ATOM 5261 N N . ARG B 1 389 ? -5.959 49.118 -71.596 1.00 41.41 368 ARG B N 1
ATOM 5262 C CA . ARG B 1 389 ? -4.603 49.081 -71.042 1.00 42.82 368 ARG B CA 1
ATOM 5263 C C . ARG B 1 389 ? -4.102 50.490 -70.803 1.00 43.21 368 ARG B C 1
ATOM 5264 O O . ARG B 1 389 ? -3.586 50.802 -69.740 1.00 44.15 368 ARG B O 1
ATOM 5272 N N . LYS B 1 390 ? -4.267 51.356 -71.790 1.00 43.85 369 LYS B N 1
ATOM 5273 C CA . LYS B 1 390 ? -3.767 52.706 -71.653 1.00 44.47 369 LYS B CA 1
ATOM 5274 C C . LYS B 1 390 ? -4.301 53.399 -70.397 1.00 43.80 369 LYS B C 1
ATOM 5275 O O . LYS B 1 390 ? -3.677 54.327 -69.904 1.00 44.83 369 LYS B O 1
ATOM 5281 N N . ARG B 1 391 ? -5.415 52.900 -69.864 1.00 41.77 370 ARG B N 1
ATOM 5282 C CA . ARG B 1 391 ? -6.146 53.557 -68.785 1.00 41.65 370 ARG B CA 1
ATOM 5283 C C . ARG B 1 391 ? -6.016 52.884 -67.429 1.00 42.95 370 ARG B C 1
ATOM 5284 O O . ARG B 1 391 ? -6.587 53.359 -66.448 1.00 44.05 370 ARG B O 1
ATOM 5292 N N . VAL B 1 392 ? -5.298 51.765 -67.369 1.00 45.11 371 VAL B N 1
ATOM 5293 C CA . VAL B 1 392 ? -5.080 51.063 -66.103 1.00 46.51 371 VAL B CA 1
ATOM 5294 C C . VAL B 1 392 ? -4.074 51.874 -65.308 1.00 50.29 371 VAL B C 1
ATOM 5295 O O . VAL B 1 392 ? -2.880 51.882 -65.626 1.00 52.13 371 VAL B O 1
ATOM 5299 N N . THR B 1 393 ? -4.575 52.591 -64.305 1.00 54.18 372 THR B N 1
ATOM 5300 C CA . THR B 1 393 ? -3.725 53.419 -63.445 1.00 57.74 372 THR B CA 1
ATOM 5301 C C . THR B 1 393 ? -3.018 52.498 -62.460 1.00 57.71 372 THR B C 1
ATOM 5302 O O . THR B 1 393 ? -3.505 51.407 -62.181 1.00 55.72 372 THR B O 1
ATOM 5304 N N . ASP B 1 394 ? -1.870 52.926 -61.946 1.00 60.57 373 ASP B N 1
ATOM 5305 C CA . ASP B 1 394 ? -1.176 52.147 -60.923 1.00 61.60 373 ASP B CA 1
ATOM 5306 C C . ASP B 1 394 ? -1.935 52.088 -59.579 1.00 61.94 373 ASP B C 1
ATOM 5307 O O . ASP B 1 394 ? -1.718 51.182 -58.766 1.00 60.44 373 ASP B O 1
ATOM 5312 N N . ASP B 1 395 ? -2.833 53.054 -59.370 1.00 63.75 374 ASP B N 1
ATOM 5313 C CA . ASP B 1 395 ? -3.811 53.013 -58.284 1.00 63.39 374 ASP B CA 1
ATOM 5314 C C . ASP B 1 395 ? -4.780 51.838 -58.476 1.00 61.35 374 ASP B C 1
ATOM 5315 O O . ASP B 1 395 ? -5.050 51.088 -57.530 1.00 60.60 374 ASP B O 1
ATOM 5317 N N . ASP B 1 396 ? -5.286 51.674 -59.703 1.00 59.31 375 ASP B N 1
ATOM 5318 C CA . ASP B 1 396 ? -6.225 50.582 -60.019 1.00 58.94 375 ASP B CA 1
ATOM 5319 C C . ASP B 1 396 ? -5.650 49.208 -59.650 1.00 55.92 375 ASP B C 1
ATOM 5320 O O . ASP B 1 396 ? -6.347 48.372 -59.084 1.00 54.23 375 ASP B O 1
ATOM 5325 N N . LEU B 1 397 ? -4.372 48.996 -59.948 1.00 54.83 376 LEU B N 1
ATOM 5326 C CA . LEU B 1 397 ? -3.685 47.768 -59.562 1.00 55.69 376 LEU B CA 1
ATOM 5327 C C . LEU B 1 397 ? -3.863 47.432 -58.079 1.00 57.68 376 LEU B C 1
ATOM 5328 O O . LEU B 1 397 ? -4.030 46.267 -57.730 1.00 59.76 376 LEU B O 1
ATOM 5330 N N . ARG B 1 398 ? -3.843 48.446 -57.212 1.00 60.90 377 ARG B N 1
ATOM 5331 C CA . ARG B 1 398 ? -3.935 48.232 -55.752 1.00 61.56 377 ARG B CA 1
ATOM 5332 C C . ARG B 1 398 ? -5.231 47.580 -55.249 1.00 58.80 377 ARG B C 1
ATOM 5333 O O . ARG B 1 398 ? -5.181 46.734 -54.360 1.00 61.59 377 ARG B O 1
ATOM 5335 N N . ALA B 1 399 ? -6.373 47.958 -55.817 1.00 55.41 378 ALA B N 1
ATOM 5336 C CA . ALA B 1 399 ? -7.664 47.333 -55.494 1.00 54.15 378 ALA B CA 1
ATOM 5337 C C . ALA B 1 399 ? -7.679 45.798 -55.700 1.00 51.92 378 ALA B C 1
ATOM 5338 O O . ALA B 1 399 ? -8.402 45.055 -55.022 1.00 52.71 378 ALA B O 1
ATOM 5340 N N . PHE B 1 400 ? -6.861 45.319 -56.623 1.00 47.74 379 PHE B N 1
ATOM 5341 C CA . PHE B 1 400 ? -6.838 43.901 -56.914 1.00 44.91 379 PHE B CA 1
ATOM 5342 C C . PHE B 1 400 ? -5.954 43.062 -55.991 1.00 44.20 379 PHE B C 1
ATOM 5343 O O . PHE B 1 400 ? -6.272 41.901 -55.697 1.00 43.43 379 PHE B O 1
ATOM 5351 N N . ILE B 1 401 ? -4.846 43.646 -55.556 1.00 45.32 380 ILE B N 1
ATOM 5352 C CA . ILE B 1 401 ? -3.858 42.956 -54.715 1.00 46.83 380 ILE B CA 1
ATOM 5353 C C . ILE B 1 401 ? -4.073 43.170 -53.213 1.00 49.34 380 ILE B C 1
ATOM 5354 O O . ILE B 1 401 ? -3.347 42.625 -52.410 1.00 49.72 380 ILE B O 1
ATOM 5359 N N . ASP B 1 402 ? -5.070 43.968 -52.843 1.00 54.91 381 ASP B N 1
ATOM 5360 C CA . ASP B 1 402 ? -5.349 44.234 -51.431 1.00 61.10 381 ASP B CA 1
ATOM 5361 C C . ASP B 1 402 ? -6.135 43.093 -50.819 1.00 60.96 381 ASP B C 1
ATOM 5362 O O . ASP B 1 402 ? -7.205 42.728 -51.304 1.00 58.13 381 ASP B O 1
ATOM 5367 N N . ILE B 1 403 ? -5.594 42.539 -49.743 1.00 65.68 382 ILE B N 1
ATOM 5368 C CA . ILE B 1 403 ? -6.258 41.450 -49.046 1.00 69.24 382 ILE B CA 1
ATOM 5369 C C . ILE B 1 403 ? -7.265 42.020 -48.045 1.00 73.96 382 ILE B C 1
ATOM 5370 O O . ILE B 1 403 ? -8.382 41.512 -47.928 1.00 76.45 382 ILE B O 1
ATOM 5375 N N . ASN B 1 404 ? -6.874 43.089 -47.349 1.00 76.84 383 ASN B N 1
ATOM 5376 C CA . ASN B 1 404 ? -7.690 43.667 -46.279 1.00 79.06 383 ASN B CA 1
ATOM 5377 C C . ASN B 1 404 ? -8.848 44.505 -46.820 1.00 79.10 383 ASN B C 1
ATOM 5378 O O . ASN B 1 404 ? -9.539 44.100 -47.762 1.00 75.57 383 ASN B O 1
#

B-factor: mean 43.23, std 11.11, range [23.67, 88.86]

Secondary structure (DSSP, 8-state):
--S---HHHHHHTTT-EEP-HHHHHHHHHHHSSPP-HHHHTTSEEEEESHHHHHHHHHTT--EEEEEEE---SSPPBGGGHHHHHHHHHHHHHHT--EEEEE-HHHHHHHSS--HHHHHHHHHHHHHHHHTTT--GGGEEEEEHHHHGGGGHHHHHHHHHT-BHHHHHHHH---TTSBHHHHHHHHHHHGGGSGGGSTTS-TTPEEEEEEEGGGHHHHHHHHHHHHHHT-PPPEEEEEPPPP-TTS----SS-S-GGGS-BTT--HHHHHHHHHHH-----------GGG-HHHHHHHHH---HHHHHHHHHHHHTT-S-HHHHHHHHHHHHHHHHHHHHHHHHH--HHHHHHHH-GGG-/-HHHHHHHHT-EEP-HHHHHHHHHHHTSPPPHHHHTTSEEEEESHHHHHHHHHTT--EEEEEEE----S--BGGGGHHHHHHHHHHHHHT--EEEEE-HHHHHHHSS--HHHHHHHHHHHHHHHHTT---GGGEEEEEHHHHGGGGHHHHHHHHHH-BHHHHHHHH---TTSBHHHHHHHHHHHGGGSGGG-TTS-TTPEEEEEEEGGGHHHHHHHHHHHHHHT-PPPEEEEEPPPP-SSS----SS-BTT--HHHHHHHHHHH-----SS-HHHHHHHHH---HHHHHHHHHHHHHTSS-HHHHHHHHHHHHHHHHHHHHHHHTT--HHHHHHHH---

Nearest PDB structures (foldseek):
  3tze-assembly1_A  TM=1.003E+00  e=9.867E-67  Encephalitozoon cuniculi GB-M1
  3tze-assembly1_B  TM=9.925E-01  e=5.824E-56  Encephalitozoon cuniculi GB-M1
  4j76-assembly1_A  TM=9.532E-01  e=1.005E-37  Plasmodium falciparum 3D7
  3i05-assembly1_A  TM=9.503E-01  e=5.141E-32  Trypanosoma brucei
  3i05-assembly1_B  TM=9.360E-01  e=3.020E-32  Trypanosoma brucei